Protein AF-A0AAN5YFD7-F1 (afdb_monomer_lite)

InterPro domains:
  IPR013216 Methyltransferase type 11 [PF08241] (571-618)
  IPR029063 S-adenosyl-L-methionine-dependent methyltransferase superfamily [G3DSA:3.40.50.150] (280-474)
  IPR029063 S-adenosyl-L-methionine-dependent methyltransferase superfamily [G3DSA:3.40.50.150] (544-722)
  IPR029063 S-adenosyl-L-methionine-dependent methyltransferase superfamily [SSF53335] (281-498)
  IPR029063 S-adenosyl-L-methionine-dependent methyltransferase superfamily [SSF53335] (533-618)
  IPR041698 Methyltransferase domain 25 [PF13649] (323-412)

Sequence (750 aa):
MDPFRKLPTEIILQILKSCCDFTSLDGLLQMSPVVNDVFTYFYAEITEAVLVSCPMTGNGIEKDFKLLVAIYSTTTFTPSTILDFLQRTPGDPFPPALQAFQSFRPLDSDAALRRVVSTAANIHRLACACLDTFIHRIKTTTPSRATVSDGQLYSWLWNKEPDPPAEPFQLKGTHHPRWVEQYRVHRVLWAVQIYSELCAAAEKRWSWSQDDIDRLFDKDVTTANSVLREDEVPAITECLNDLSPTPLSPVHIKFPALTHLPSPENLARSNYQPRNINPAMEVDAATLFNELGERYEDAYAESPGLLQVTEYVVSKLPRSSHVLDVGCGTGKPVAAALASAGHTVYGIDVAENMVRIAASQVRGTFSTADMRTYTPPVKMDAVFAIYSLFQIHPSDTHKVVYRFAEWLKEDGILVLGVTPSWALVGGKGVHDPVWDCMRSKVTWMERPVSELYLSQTAWLNLLREAGFAIEVEKMFNYIPKDSKHTRNETHYLIVGRKLEPRPLLGPYPLPEGLPGKSMRNEAAWRRLQGHLVLRDDERMRLSSMLESHQRILDIGGGLQDFLGTASTGDKSMETLATPFDNLPYADAQFDAVIATMSLDYVDDLRGFLLEVVRVVNKSSSNARVILIQAAPYNEVQKLVNTVCTPLSGTNPGPAHQGLLLQSAKKVLAEIGFGRTSLHPLSTSYSFGGNSPSDRSNELAELLHNVWFHGEEKHEQMKQQLIPPIQNLLHDHPGFLQNELVILEAVLDDH

Structure (mmCIF, N/CA/C/O backbone):
data_AF-A0AAN5YFD7-F1
#
_entry.id   AF-A0AAN5YFD7-F1
#
loop_
_atom_site.group_PDB
_atom_site.id
_atom_site.type_symbol
_atom_site.label_atom_id
_atom_site.label_alt_id
_atom_site.label_comp_id
_atom_site.label_asym_id
_atom_site.label_entity_id
_atom_site.label_seq_id
_atom_site.pdbx_PDB_ins_code
_atom_site.Cartn_x
_atom_site.Cartn_y
_atom_site.Cartn_z
_atom_site.occupancy
_atom_site.B_iso_or_equiv
_atom_site.auth_seq_id
_atom_site.auth_comp_id
_atom_site.auth_asym_id
_atom_site.auth_atom_id
_atom_site.pdbx_PDB_model_num
ATOM 1 N N . MET A 1 1 ? 35.076 2.883 -15.441 1.00 66.44 1 MET A N 1
ATOM 2 C CA . MET A 1 1 ? 35.543 2.229 -16.686 1.00 66.44 1 MET A CA 1
ATOM 3 C C . MET A 1 1 ? 34.527 2.611 -17.752 1.00 66.44 1 MET A C 1
ATOM 5 O O . MET A 1 1 ? 33.354 2.434 -17.464 1.00 66.44 1 MET A O 1
ATOM 9 N N . ASP A 1 2 ? 34.929 3.211 -18.878 1.00 82.38 2 ASP A N 1
ATOM 10 C CA . ASP A 1 2 ? 33.978 3.660 -19.915 1.00 82.38 2 ASP A CA 1
ATOM 11 C C . ASP A 1 2 ? 33.235 2.445 -20.518 1.00 82.38 2 ASP A C 1
ATOM 13 O O . ASP A 1 2 ? 33.893 1.600 -21.140 1.00 82.38 2 ASP A O 1
ATOM 17 N N . PRO A 1 3 ? 31.907 2.312 -20.313 1.00 82.25 3 PRO A N 1
ATOM 18 C CA . PRO A 1 3 ? 31.150 1.141 -20.751 1.00 82.25 3 PRO A CA 1
ATOM 19 C C . PRO A 1 3 ? 30.993 1.073 -22.277 1.00 82.25 3 PRO A C 1
ATOM 21 O O . PRO A 1 3 ? 30.809 -0.017 -22.817 1.00 82.25 3 PRO A O 1
ATOM 24 N N . PHE A 1 4 ? 31.138 2.197 -22.985 1.00 89.69 4 PHE A N 1
ATOM 25 C CA . PHE A 1 4 ? 30.986 2.270 -24.439 1.00 89.69 4 PHE A CA 1
ATOM 26 C C . PHE A 1 4 ? 32.261 1.883 -25.186 1.00 89.69 4 PHE A C 1
ATOM 28 O O . PHE A 1 4 ? 32.211 1.566 -26.368 1.00 89.69 4 PHE A O 1
ATOM 35 N N . ARG A 1 5 ? 33.404 1.805 -24.493 1.00 89.94 5 ARG A N 1
ATOM 36 C CA . ARG A 1 5 ? 34.710 1.498 -25.102 1.00 89.94 5 ARG A CA 1
ATOM 37 C C . ARG A 1 5 ? 34.773 0.145 -25.822 1.00 89.94 5 ARG A C 1
ATOM 39 O O . ARG A 1 5 ? 35.641 -0.053 -26.664 1.00 89.94 5 ARG A O 1
ATOM 46 N N . LYS A 1 6 ? 33.904 -0.802 -25.461 1.00 88.88 6 LYS A N 1
ATOM 47 C CA . LYS A 1 6 ? 33.837 -2.140 -26.076 1.00 88.88 6 LYS A CA 1
ATOM 48 C C . LYS A 1 6 ? 32.777 -2.250 -27.177 1.00 88.88 6 LYS A C 1
ATOM 50 O O . LYS A 1 6 ? 32.676 -3.310 -27.789 1.00 88.88 6 LYS A O 1
ATOM 55 N N . LEU A 1 7 ? 31.973 -1.209 -27.392 1.00 92.38 7 LEU A N 1
ATOM 56 C CA . LEU A 1 7 ? 30.891 -1.224 -28.369 1.00 92.38 7 LEU A CA 1
ATOM 57 C C . LEU A 1 7 ? 31.383 -0.712 -29.732 1.00 92.38 7 LEU A C 1
ATOM 59 O O . LEU A 1 7 ? 32.153 0.248 -29.773 1.00 92.38 7 LEU A O 1
ATOM 63 N N . PRO A 1 8 ? 30.935 -1.318 -30.846 1.00 95.00 8 PRO A N 1
ATOM 64 C CA . PRO A 1 8 ? 31.163 -0.770 -32.180 1.00 95.00 8 PRO A CA 1
ATOM 65 C C . PRO A 1 8 ? 30.519 0.613 -32.350 1.00 95.00 8 PRO A C 1
ATOM 67 O O . PRO A 1 8 ? 29.465 0.890 -31.768 1.00 95.00 8 PRO A O 1
ATOM 70 N N . THR A 1 9 ? 31.117 1.461 -33.191 1.00 95.38 9 THR A N 1
ATOM 71 C CA . THR A 1 9 ? 30.625 2.817 -33.496 1.00 95.38 9 THR A CA 1
ATOM 72 C C . THR A 1 9 ? 29.172 2.816 -33.971 1.00 95.38 9 THR A C 1
ATOM 74 O O . THR A 1 9 ? 28.403 3.689 -33.581 1.00 95.38 9 THR A 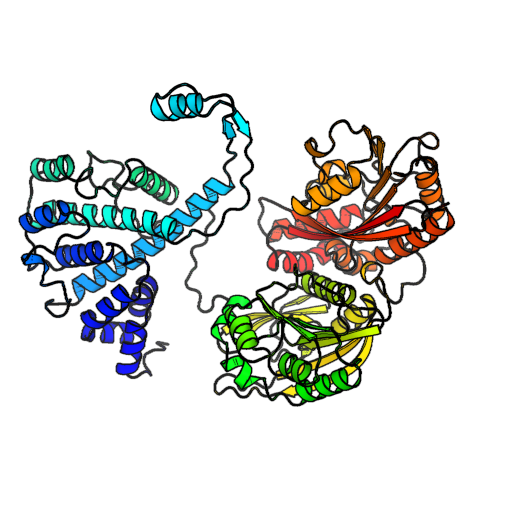O 1
ATOM 77 N N . GLU A 1 10 ? 28.765 1.818 -34.751 1.00 95.06 10 GLU A N 1
ATOM 78 C CA . GLU A 1 10 ? 27.410 1.672 -35.286 1.00 95.06 10 GLU A CA 1
ATOM 79 C C . GLU A 1 10 ? 26.374 1.480 -34.173 1.00 95.06 10 GLU A C 1
ATOM 81 O O . GLU A 1 10 ? 25.274 2.027 -34.245 1.00 95.06 10 GLU A O 1
ATOM 86 N N . ILE A 1 11 ? 26.737 0.747 -33.117 1.00 95.31 11 ILE A N 1
ATOM 87 C CA . ILE A 1 11 ? 25.871 0.521 -31.955 1.00 95.31 11 ILE A CA 1
ATOM 88 C C . ILE A 1 11 ? 25.772 1.794 -31.117 1.00 95.31 11 ILE A C 1
ATOM 90 O O . ILE A 1 11 ? 24.680 2.177 -30.705 1.00 95.31 11 ILE A O 1
ATOM 94 N N . ILE A 1 12 ? 26.890 2.492 -30.909 1.00 95.75 12 ILE A N 1
ATOM 95 C CA . ILE A 1 12 ? 26.901 3.777 -30.197 1.00 95.75 12 ILE A CA 1
ATOM 96 C C . ILE A 1 12 ? 26.046 4.808 -30.943 1.00 95.75 12 ILE A C 1
ATOM 98 O O . ILE A 1 12 ? 25.242 5.502 -30.326 1.00 95.75 12 ILE A O 1
ATOM 102 N N . LEU A 1 13 ? 26.152 4.863 -32.272 1.00 96.81 13 LEU A N 1
ATOM 103 C CA . LEU A 1 13 ? 25.329 5.725 -33.115 1.00 96.81 13 LEU A CA 1
ATOM 104 C C . LEU A 1 13 ? 23.834 5.402 -32.976 1.00 96.81 13 LEU A C 1
ATOM 106 O O . LEU A 1 13 ? 23.024 6.319 -32.851 1.00 96.81 13 LEU A O 1
ATOM 110 N N . GLN A 1 14 ? 23.455 4.120 -32.958 1.00 94.06 14 GLN A N 1
ATOM 111 C CA . GLN A 1 14 ? 22.065 3.713 -32.727 1.00 94.06 14 GLN A CA 1
ATOM 112 C C . GLN A 1 14 ? 21.562 4.123 -31.341 1.00 94.06 14 GLN A C 1
ATOM 114 O O . GLN A 1 14 ? 20.447 4.632 -31.240 1.00 94.06 14 GLN A O 1
ATOM 119 N N . ILE A 1 15 ? 22.378 3.960 -30.294 1.00 94.38 15 ILE A N 1
ATOM 120 C CA . ILE A 1 15 ? 22.041 4.394 -28.929 1.00 94.38 15 ILE A CA 1
ATOM 121 C C . ILE A 1 15 ? 21.782 5.903 -28.911 1.00 94.38 15 ILE A C 1
ATOM 123 O O . ILE A 1 15 ? 20.730 6.336 -28.451 1.00 94.38 15 ILE A O 1
ATOM 127 N N . LEU A 1 16 ? 22.697 6.694 -29.477 1.00 95.69 16 LEU A N 1
ATOM 128 C CA . LEU A 1 16 ? 22.583 8.152 -29.519 1.00 95.69 16 LEU A CA 1
ATOM 129 C C . LEU A 1 16 ? 21.347 8.626 -30.302 1.00 95.69 16 LEU A C 1
ATOM 131 O O . LEU A 1 16 ? 20.664 9.546 -29.861 1.00 95.69 16 LEU A O 1
ATOM 135 N N . LYS A 1 17 ? 21.022 7.982 -31.432 1.00 95.50 17 LYS A N 1
ATOM 136 C CA . LYS A 1 17 ? 19.812 8.280 -32.227 1.00 95.50 17 LYS A CA 1
ATOM 137 C C . LYS A 1 17 ? 18.512 7.843 -31.546 1.00 95.50 17 LYS A C 1
ATOM 139 O O . LYS A 1 17 ? 17.451 8.319 -31.934 1.00 95.50 17 LYS A O 1
ATOM 144 N N . SER A 1 18 ? 18.590 6.941 -30.569 1.00 93.69 18 SER A N 1
ATOM 145 C CA . SER A 1 18 ? 17.431 6.411 -29.839 1.00 93.69 18 SER A CA 1
ATOM 146 C C . SER A 1 18 ? 17.124 7.179 -28.551 1.00 93.69 18 SER A C 1
ATOM 148 O O . SER A 1 18 ? 16.153 6.849 -27.873 1.00 93.69 18 SER A O 1
ATOM 150 N N . CYS A 1 19 ? 17.920 8.195 -28.197 1.00 92.88 19 CYS A N 1
ATOM 151 C CA . CYS A 1 19 ? 17.601 9.077 -27.078 1.00 92.88 19 CYS A CA 1
ATOM 152 C C . CYS A 1 19 ? 16.226 9.727 -27.295 1.00 92.88 19 CYS A C 1
ATOM 154 O O . CYS A 1 19 ? 15.939 10.254 -28.370 1.00 92.88 19 CYS A O 1
ATOM 156 N N . CYS A 1 20 ? 15.383 9.700 -26.264 1.00 88.88 20 CYS A N 1
ATOM 157 C CA . CYS A 1 20 ? 14.047 10.300 -26.279 1.00 88.88 20 CYS A CA 1
ATOM 158 C C . CYS A 1 20 ? 14.033 11.766 -25.812 1.00 88.88 20 CYS A C 1
ATOM 160 O O . CYS A 1 20 ? 12.990 12.413 -25.859 1.00 88.88 20 CYS A O 1
ATOM 162 N N . ASP A 1 21 ? 15.171 12.302 -25.366 1.00 92.44 21 ASP A N 1
ATOM 163 C CA . ASP A 1 21 ? 15.307 13.679 -24.901 1.00 92.44 21 ASP A CA 1
ATOM 164 C C . ASP A 1 21 ? 16.773 14.164 -24.933 1.00 92.44 21 ASP A C 1
ATOM 166 O O . ASP A 1 21 ? 17.725 13.384 -25.074 1.00 92.44 21 ASP A O 1
ATOM 170 N N . PHE A 1 22 ? 16.953 15.480 -24.793 1.00 93.94 22 PHE A N 1
ATOM 171 C CA . PHE A 1 22 ? 18.266 16.127 -24.828 1.00 93.94 22 PHE A CA 1
ATOM 172 C C . PHE A 1 22 ? 19.070 15.985 -23.534 1.00 93.94 22 PHE A C 1
ATOM 174 O O . PHE A 1 22 ? 20.291 16.099 -23.584 1.00 93.94 22 PHE A O 1
ATOM 181 N N . THR A 1 23 ? 18.439 15.703 -22.394 1.00 93.06 23 THR A N 1
ATOM 182 C CA . THR A 1 23 ? 19.131 15.439 -21.124 1.00 93.06 23 THR A CA 1
ATOM 183 C C . THR A 1 23 ? 19.860 14.098 -21.164 1.00 93.06 23 THR A C 1
ATOM 185 O O . THR A 1 23 ? 21.009 14.016 -20.729 1.00 93.06 23 THR A O 1
ATOM 188 N N . SER A 1 24 ? 19.229 13.076 -21.741 1.00 91.94 24 SER A N 1
ATOM 189 C CA . SER A 1 24 ? 19.800 11.760 -22.012 1.00 91.94 24 SER A CA 1
ATOM 190 C C . SER A 1 24 ? 20.975 11.864 -22.986 1.00 91.94 24 SER A C 1
ATOM 192 O O . SER A 1 24 ? 22.053 11.337 -22.712 1.00 91.94 24 SER A O 1
ATOM 194 N N . LEU A 1 25 ? 20.808 12.609 -24.087 1.00 95.25 25 LEU A N 1
ATOM 195 C CA . LEU A 1 25 ? 21.884 12.853 -25.050 1.00 95.25 25 LEU A CA 1
ATOM 196 C C . LEU A 1 25 ? 23.066 13.608 -24.413 1.00 95.25 25 LEU A C 1
ATOM 198 O O . LEU A 1 25 ? 24.191 13.120 -24.466 1.00 95.25 25 LEU A O 1
ATOM 202 N N . ASP A 1 26 ? 22.822 14.752 -23.769 1.00 94.94 26 ASP A N 1
ATOM 203 C CA . ASP A 1 26 ? 23.843 15.562 -23.082 1.00 94.94 26 ASP A CA 1
ATOM 204 C C . ASP A 1 26 ? 24.598 14.746 -22.019 1.00 94.94 26 ASP A C 1
ATOM 206 O O . ASP A 1 26 ? 25.829 14.752 -21.986 1.00 94.94 26 ASP A O 1
ATOM 210 N N . GLY A 1 27 ? 23.882 13.959 -21.209 1.00 91.56 27 GLY A N 1
ATOM 211 C CA . GLY A 1 27 ? 24.485 13.086 -20.202 1.00 91.56 27 GLY A CA 1
ATOM 212 C C . GLY A 1 27 ? 25.402 12.018 -20.804 1.00 91.56 27 GLY A C 1
ATOM 213 O O . GLY A 1 27 ? 26.519 11.820 -20.324 1.00 91.56 27 GLY A O 1
ATOM 214 N N . LEU A 1 28 ? 24.984 11.360 -21.888 1.00 92.81 28 LEU A N 1
ATOM 215 C CA . LEU A 1 28 ? 25.811 10.368 -22.582 1.00 92.81 28 LEU A CA 1
ATOM 216 C C . LEU A 1 28 ? 27.091 10.983 -23.170 1.00 92.81 28 LEU A C 1
ATOM 218 O O . LEU A 1 28 ? 28.163 10.383 -23.056 1.00 92.81 28 LEU A O 1
ATOM 222 N N . LEU A 1 29 ? 27.003 12.192 -23.735 1.00 93.81 29 LEU A N 1
ATOM 223 C CA . LEU A 1 29 ? 28.157 12.924 -24.275 1.00 93.81 29 LEU A CA 1
ATOM 224 C C . LEU A 1 29 ? 29.166 13.334 -23.195 1.00 93.81 29 LEU A C 1
ATOM 226 O O . LEU A 1 29 ? 30.365 13.408 -23.475 1.00 93.81 29 LEU A O 1
ATOM 230 N N . GLN A 1 30 ? 28.699 13.601 -21.975 1.00 89.38 30 GLN A N 1
ATOM 231 C CA . GLN A 1 30 ? 29.553 13.952 -20.838 1.00 89.38 30 GLN A CA 1
ATOM 232 C C . GLN A 1 30 ? 30.189 12.722 -20.173 1.00 89.38 30 GLN A C 1
ATOM 234 O O . GLN A 1 30 ? 31.310 12.801 -19.674 1.00 89.38 30 GLN A O 1
ATOM 239 N N . MET A 1 31 ? 29.497 11.579 -20.166 1.00 88.88 31 MET A N 1
ATOM 240 C CA . MET A 1 31 ? 29.943 10.383 -19.441 1.00 88.88 31 MET A CA 1
ATOM 241 C C . MET A 1 31 ? 30.981 9.529 -20.179 1.00 88.88 31 MET A C 1
ATOM 243 O O . MET A 1 31 ? 31.703 8.768 -19.530 1.00 88.88 31 MET A O 1
ATOM 247 N N . SER A 1 32 ? 31.064 9.609 -21.510 1.00 92.69 32 SER A N 1
ATOM 248 C CA . SER A 1 32 ? 31.970 8.771 -22.303 1.00 92.69 32 SER A CA 1
ATOM 249 C C . SER A 1 32 ? 32.670 9.564 -23.410 1.00 92.69 32 SER A C 1
ATOM 251 O O . SER A 1 32 ? 32.004 10.052 -24.325 1.00 92.69 32 SER A O 1
ATOM 253 N N . PRO A 1 33 ? 34.016 9.629 -23.398 1.00 91.38 33 PRO A N 1
ATOM 254 C CA . PRO A 1 33 ? 34.788 10.185 -24.506 1.00 91.38 33 PRO A CA 1
ATOM 255 C C . PRO A 1 33 ? 34.522 9.465 -25.832 1.00 91.38 33 PRO A C 1
ATOM 257 O O . PRO A 1 33 ? 34.453 10.112 -26.867 1.00 91.38 33 PRO A O 1
ATOM 260 N N . VAL A 1 34 ? 34.298 8.146 -25.808 1.00 92.44 34 VAL A N 1
ATOM 261 C CA . VAL A 1 34 ? 34.025 7.360 -27.024 1.00 92.44 34 VAL A CA 1
ATOM 262 C C . VAL A 1 34 ? 32.675 7.743 -27.632 1.00 92.44 34 VAL A C 1
ATOM 264 O O . VAL A 1 34 ? 32.565 7.927 -28.840 1.00 92.44 34 VAL A O 1
ATOM 267 N N . VAL A 1 35 ? 31.643 7.908 -26.804 1.00 94.81 35 VAL A N 1
ATOM 268 C CA . VAL A 1 35 ? 30.331 8.406 -27.247 1.00 94.81 35 VAL A CA 1
ATOM 269 C C . VAL A 1 35 ? 30.443 9.829 -27.788 1.00 94.81 35 VAL A C 1
ATOM 271 O O . VAL A 1 35 ? 29.851 10.157 -28.816 1.00 94.81 35 VAL A O 1
ATOM 274 N N . ASN A 1 36 ? 31.231 10.661 -27.110 1.00 93.69 36 ASN A N 1
ATOM 275 C CA . ASN A 1 36 ? 31.495 12.032 -27.513 1.00 93.69 36 ASN A CA 1
ATOM 276 C C . ASN A 1 36 ? 32.181 12.102 -28.890 1.00 93.69 36 ASN A C 1
ATOM 278 O O . ASN A 1 36 ? 31.752 12.892 -29.732 1.00 93.69 36 ASN A O 1
ATOM 282 N N . ASP A 1 37 ? 33.159 11.229 -29.143 1.00 94.31 37 ASP A N 1
ATOM 283 C CA . ASP A 1 37 ? 33.830 11.094 -30.438 1.00 94.31 37 ASP A CA 1
ATOM 284 C C . ASP A 1 37 ? 32.839 10.686 -31.531 1.00 94.31 37 ASP A C 1
ATOM 286 O O . ASP A 1 37 ? 32.801 11.316 -32.585 1.00 94.31 37 ASP A O 1
ATOM 290 N N . VAL A 1 38 ? 31.982 9.685 -31.284 1.00 95.50 38 VAL A N 1
ATOM 291 C CA . VAL A 1 38 ? 30.944 9.270 -32.248 1.00 95.50 38 VAL A CA 1
ATOM 292 C C . VAL A 1 38 ? 30.002 10.430 -32.573 1.00 95.50 38 VAL A C 1
ATOM 294 O O . VAL A 1 38 ? 29.677 10.645 -33.741 1.00 95.50 38 VAL A O 1
ATOM 297 N N . PHE A 1 39 ? 29.610 11.228 -31.581 1.00 95.31 39 PHE A N 1
ATOM 298 C CA . PHE A 1 39 ? 28.812 12.423 -31.835 1.00 95.31 39 PHE A CA 1
ATOM 299 C C . PHE A 1 39 ? 29.537 13.431 -32.728 1.00 95.31 39 PHE A C 1
ATOM 301 O O . PHE A 1 39 ? 28.911 13.954 -33.639 1.00 95.31 39 PHE A O 1
ATOM 308 N N . THR A 1 40 ? 30.845 13.650 -32.562 1.00 93.19 40 THR A N 1
ATOM 309 C CA . THR A 1 40 ? 31.626 14.552 -33.435 1.00 93.19 40 THR A CA 1
ATOM 310 C C . THR A 1 40 ? 31.514 14.178 -34.915 1.00 93.19 40 THR A C 1
ATOM 312 O O . THR A 1 40 ? 31.504 15.056 -35.771 1.00 93.19 40 THR A O 1
ATOM 315 N N . TYR A 1 41 ? 31.401 12.886 -35.239 1.00 92.44 41 TYR A N 1
ATOM 316 C CA . TYR A 1 41 ? 31.284 12.424 -36.627 1.00 92.44 41 TYR A CA 1
ATOM 317 C C . TYR A 1 41 ? 29.842 12.408 -37.154 1.00 92.44 41 TYR A C 1
ATOM 319 O O . TYR A 1 41 ? 29.634 12.582 -38.353 1.00 92.44 41 TYR A O 1
ATOM 327 N N . PHE A 1 42 ? 28.846 12.211 -36.284 1.00 93.94 42 PHE A N 1
ATOM 328 C CA . PHE A 1 42 ? 27.441 12.010 -36.674 1.00 93.94 42 PHE A CA 1
ATOM 329 C C . PHE A 1 42 ? 26.470 13.033 -36.057 1.00 93.94 42 PHE A C 1
ATOM 331 O O . PHE A 1 42 ? 25.265 12.782 -35.982 1.00 93.94 42 PHE A O 1
ATOM 338 N N . TYR A 1 43 ? 26.975 14.190 -35.621 1.00 92.50 43 TYR A N 1
ATOM 339 C CA . TYR A 1 43 ? 26.241 15.191 -34.838 1.00 92.50 43 TYR A CA 1
ATOM 340 C C . TYR A 1 43 ? 24.901 15.588 -35.467 1.00 92.50 43 TYR A C 1
ATOM 342 O O . TYR A 1 43 ? 23.906 15.729 -34.754 1.00 92.50 43 TYR A O 1
ATOM 350 N N . ALA A 1 44 ? 24.856 15.742 -36.794 1.00 91.06 44 ALA A N 1
ATOM 351 C CA . ALA A 1 44 ? 23.666 16.185 -37.510 1.00 91.06 44 ALA A CA 1
ATOM 352 C C . ALA A 1 44 ? 22.562 15.125 -37.440 1.00 91.06 44 ALA A C 1
ATOM 354 O O . ALA A 1 44 ? 21.456 15.414 -36.996 1.00 91.06 44 ALA A O 1
ATOM 355 N N . GLU A 1 45 ? 22.890 13.881 -37.794 1.00 93.50 45 GLU A N 1
ATOM 356 C CA . GLU A 1 45 ? 21.926 12.777 -37.825 1.00 93.50 45 GLU A CA 1
ATOM 357 C C . GLU A 1 45 ? 21.444 12.375 -36.432 1.00 93.50 45 GLU A C 1
ATOM 359 O O . GLU A 1 45 ? 20.287 11.994 -36.266 1.00 93.50 45 GLU A O 1
ATOM 364 N N . ILE A 1 46 ? 22.330 12.444 -35.435 1.00 95.56 46 ILE A N 1
ATOM 365 C CA . ILE A 1 46 ? 21.978 12.187 -34.038 1.00 95.56 46 ILE A CA 1
ATOM 366 C C . ILE A 1 46 ? 21.020 13.266 -33.548 1.00 95.56 46 ILE A C 1
ATOM 368 O O . ILE A 1 46 ? 19.950 12.950 -33.038 1.00 95.56 46 ILE A O 1
ATOM 372 N N . THR A 1 47 ? 21.376 14.538 -33.730 1.00 93.88 47 THR A N 1
ATOM 373 C CA . THR A 1 47 ? 20.567 15.643 -33.205 1.00 93.88 47 THR A CA 1
ATOM 374 C C . THR A 1 47 ? 19.211 15.732 -33.903 1.00 93.88 47 THR A C 1
ATOM 376 O O . THR A 1 47 ? 18.207 15.969 -33.241 1.00 93.88 47 THR A O 1
ATOM 379 N N . GLU A 1 48 ? 19.147 15.484 -35.214 1.00 92.44 48 GLU A N 1
ATOM 380 C CA . GLU A 1 48 ? 17.884 15.397 -35.958 1.00 92.44 48 GLU A CA 1
ATOM 381 C C . GLU A 1 48 ? 17.001 14.248 -35.452 1.00 92.44 48 GLU A C 1
ATOM 383 O O . GLU A 1 48 ? 15.804 14.447 -35.254 1.00 92.44 48 GLU A O 1
ATOM 388 N N . ALA A 1 49 ? 17.579 13.070 -35.187 1.00 93.12 49 ALA A N 1
ATOM 389 C CA . ALA A 1 49 ? 16.829 11.940 -34.643 1.00 93.12 49 ALA A CA 1
ATOM 390 C C . ALA A 1 49 ? 16.236 12.263 -33.262 1.00 93.12 49 ALA A C 1
ATOM 392 O O . ALA A 1 49 ? 15.053 12.010 -33.036 1.00 93.12 49 ALA A O 1
ATOM 393 N N . VAL A 1 50 ? 17.022 12.888 -32.379 1.00 94.38 50 VAL A N 1
ATOM 394 C CA . VAL A 1 50 ? 16.565 13.274 -31.034 1.00 94.38 50 VAL A CA 1
ATOM 395 C C . VAL A 1 50 ? 15.549 14.419 -31.075 1.00 94.38 50 VAL A C 1
ATOM 397 O O . VAL A 1 50 ? 14.590 14.415 -30.310 1.00 94.38 50 VAL A O 1
ATOM 400 N N . LEU A 1 51 ? 15.689 15.380 -31.996 1.00 90.75 51 LEU A N 1
ATOM 401 C CA . LEU A 1 51 ? 14.682 16.431 -32.201 1.00 90.75 51 LEU A CA 1
ATOM 402 C C . LEU A 1 51 ? 13.313 15.866 -32.590 1.00 90.75 51 LEU A C 1
ATOM 404 O O . LEU A 1 51 ? 12.294 16.420 -32.181 1.00 90.75 51 LEU A O 1
ATOM 408 N N . VAL A 1 52 ? 13.292 14.799 -33.393 1.00 88.12 52 VAL A N 1
ATOM 409 C CA . VAL A 1 52 ? 12.056 14.140 -33.838 1.00 88.12 52 VAL A CA 1
ATOM 410 C C . VAL A 1 52 ? 11.468 13.260 -32.736 1.00 88.12 52 VAL A C 1
ATOM 412 O O . VAL A 1 52 ? 10.249 13.217 -32.581 1.00 88.12 52 VAL A O 1
ATOM 415 N N . SER A 1 53 ? 12.308 12.554 -31.978 1.00 86.75 53 SER A N 1
ATOM 416 C CA . SER A 1 53 ? 11.854 11.657 -30.912 1.00 86.75 53 SER A CA 1
ATOM 417 C C . SER A 1 53 ? 11.430 12.397 -29.643 1.00 86.75 53 SER A C 1
ATOM 419 O O . SER A 1 53 ? 10.616 11.863 -28.890 1.00 86.75 53 SER A O 1
ATOM 421 N N . CYS A 1 54 ? 11.951 13.605 -29.397 1.00 90.12 54 CYS A N 1
ATOM 422 C CA . CYS A 1 54 ? 11.694 14.348 -28.171 1.00 90.12 54 CYS A CA 1
ATOM 423 C C . CYS A 1 54 ? 10.286 14.974 -28.162 1.00 90.12 54 CYS A C 1
ATOM 425 O O . CYS A 1 54 ? 10.014 15.927 -28.899 1.00 90.12 54 CYS A O 1
ATOM 427 N N . PRO A 1 55 ? 9.375 14.528 -27.269 1.00 84.69 55 PRO A N 1
ATOM 428 C CA . PRO A 1 55 ? 8.002 15.044 -27.230 1.00 84.69 55 PRO A CA 1
ATOM 429 C C . PRO A 1 55 ? 7.918 16.536 -26.879 1.00 84.69 55 PRO A C 1
ATOM 431 O O . PRO A 1 55 ? 6.913 17.191 -27.169 1.00 84.69 55 PRO A O 1
ATOM 434 N N . MET A 1 56 ? 8.966 17.071 -26.241 1.00 86.00 56 MET A N 1
ATOM 435 C CA . MET A 1 56 ? 9.044 18.462 -25.791 1.00 86.00 56 MET A CA 1
ATOM 436 C C . MET A 1 56 ? 9.571 19.425 -26.854 1.00 86.00 56 MET A C 1
ATOM 438 O O . MET A 1 56 ? 9.405 20.629 -26.692 1.00 86.00 56 MET A O 1
ATOM 442 N N . THR A 1 57 ? 10.165 18.935 -27.944 1.00 81.56 57 THR A N 1
ATOM 443 C CA . THR A 1 57 ? 10.563 19.776 -29.086 1.00 81.56 57 THR A CA 1
ATOM 444 C C . THR A 1 57 ? 9.484 19.870 -30.164 1.00 81.56 57 THR A C 1
ATOM 446 O O . THR A 1 57 ? 9.607 20.664 -31.096 1.00 81.56 57 THR A O 1
ATOM 449 N N . GLY A 1 58 ? 8.379 19.136 -30.015 1.00 73.62 58 GLY A N 1
ATOM 450 C CA . GLY A 1 58 ? 7.189 19.293 -30.849 1.00 73.62 58 GLY A CA 1
ATOM 451 C C . GLY A 1 58 ? 6.496 20.654 -30.682 1.00 73.62 58 GLY A C 1
ATOM 452 O O . GLY A 1 58 ? 6.829 21.461 -29.814 1.00 73.62 58 GLY A O 1
ATOM 453 N N . ASN A 1 59 ? 5.487 20.915 -31.521 1.00 72.00 59 ASN A N 1
ATOM 454 C CA . ASN A 1 59 ? 4.632 22.111 -31.441 1.00 72.00 59 ASN A CA 1
ATOM 455 C C . ASN A 1 59 ? 5.396 23.453 -31.458 1.00 72.00 59 ASN A C 1
ATOM 457 O O . ASN A 1 59 ? 4.986 24.414 -30.818 1.00 72.00 59 ASN A O 1
ATOM 461 N N . GLY A 1 60 ? 6.501 23.543 -32.203 1.00 72.12 60 GLY A N 1
ATOM 462 C CA . GLY A 1 60 ? 7.201 24.806 -32.472 1.00 72.12 60 GLY A CA 1
ATOM 463 C C . GLY A 1 60 ? 8.545 24.983 -31.765 1.00 72.12 60 GLY A C 1
ATOM 464 O O . GLY A 1 60 ? 9.378 25.699 -32.311 1.00 72.12 60 GLY A O 1
ATOM 465 N N . ILE A 1 61 ? 8.816 24.272 -30.663 1.00 83.19 61 ILE A N 1
ATOM 466 C CA . ILE A 1 61 ? 10.100 24.376 -29.938 1.00 83.19 61 ILE A CA 1
ATOM 467 C C . ILE A 1 61 ? 11.283 23.882 -30.793 1.00 83.19 61 ILE A C 1
ATOM 469 O O . ILE A 1 61 ? 12.396 24.386 -30.666 1.00 83.19 61 ILE A O 1
ATOM 473 N N . GLU A 1 62 ? 11.074 22.972 -31.751 1.00 83.44 62 GLU A N 1
ATOM 474 C CA . GLU A 1 62 ? 12.122 22.614 -32.721 1.00 83.44 62 GLU A CA 1
ATOM 475 C C . GLU A 1 62 ? 12.640 23.826 -33.514 1.00 83.44 62 GLU A C 1
ATOM 477 O O . GLU A 1 62 ? 13.791 23.840 -33.952 1.00 83.44 62 GLU A O 1
ATOM 482 N N . LYS A 1 63 ? 11.798 24.850 -33.716 1.00 78.06 63 LYS A N 1
ATOM 483 C CA . LYS A 1 63 ? 12.159 26.064 -34.451 1.00 78.06 63 LYS A CA 1
ATOM 484 C C . LYS A 1 63 ? 13.034 26.951 -33.579 1.00 78.06 63 LYS A C 1
ATOM 486 O O . LYS A 1 63 ? 14.014 27.488 -34.083 1.00 78.06 63 LYS A O 1
ATOM 491 N N . ASP A 1 64 ? 12.714 27.029 -32.292 1.00 81.44 64 ASP A N 1
ATOM 492 C CA . ASP A 1 64 ? 13.502 27.715 -31.268 1.00 81.44 64 ASP A CA 1
ATOM 493 C C . ASP A 1 64 ? 14.888 27.070 -31.125 1.00 81.44 64 ASP A C 1
ATOM 495 O O . ASP A 1 64 ? 15.910 27.759 -31.136 1.00 81.44 64 ASP A O 1
ATOM 499 N N . PHE A 1 65 ? 14.943 25.735 -31.123 1.00 88.69 65 PHE A N 1
ATOM 500 C CA . PHE A 1 65 ? 16.195 24.980 -31.151 1.00 88.69 65 PHE A CA 1
ATOM 501 C C . PHE A 1 65 ? 17.033 25.338 -32.386 1.00 88.69 65 PHE A C 1
ATOM 503 O O . PHE A 1 65 ? 18.201 25.705 -32.263 1.00 88.69 65 PHE A O 1
ATOM 510 N N . LYS A 1 66 ? 16.442 25.273 -33.587 1.00 83.38 66 LYS A N 1
ATOM 511 C CA . LYS A 1 66 ? 17.125 25.600 -34.853 1.00 83.38 66 LYS A CA 1
ATOM 512 C C . LYS A 1 66 ? 17.586 27.060 -34.907 1.00 83.38 66 LYS A C 1
ATOM 514 O O . LYS A 1 66 ? 18.688 27.323 -35.386 1.00 83.38 66 LYS A O 1
ATOM 519 N N . LEU A 1 67 ? 16.787 27.996 -34.391 1.00 80.12 67 LEU A N 1
ATOM 520 C CA . LEU A 1 67 ? 17.177 29.400 -34.273 1.00 80.12 67 LEU A CA 1
ATOM 521 C C . LEU A 1 67 ? 18.416 29.541 -33.386 1.00 80.12 67 LEU A C 1
ATOM 523 O O . LEU A 1 67 ? 19.362 30.231 -33.760 1.00 80.12 67 LEU A O 1
ATOM 527 N N . LEU A 1 68 ? 18.439 28.867 -32.237 1.00 85.19 68 LEU A N 1
ATOM 528 C CA . LEU A 1 68 ? 19.571 28.940 -31.323 1.00 85.19 68 LEU A CA 1
ATOM 529 C C . LEU A 1 68 ? 20.849 28.354 -31.944 1.00 85.19 68 LEU A C 1
ATOM 531 O O . LEU A 1 68 ? 21.931 28.921 -31.777 1.00 85.19 68 LEU A O 1
ATOM 535 N N . VAL A 1 69 ? 20.724 27.286 -32.741 1.00 86.94 69 VAL A N 1
ATOM 536 C CA . VAL A 1 69 ? 21.842 26.742 -33.533 1.00 86.94 69 VAL A CA 1
ATOM 537 C C . VAL A 1 69 ? 22.372 27.801 -34.503 1.00 86.94 69 VAL A C 1
ATOM 539 O O . VAL A 1 69 ? 23.582 28.009 -34.559 1.00 86.94 69 VAL A O 1
ATOM 542 N N . ALA A 1 70 ? 21.490 28.511 -35.213 1.00 80.25 70 ALA A N 1
ATOM 543 C CA . ALA A 1 70 ? 21.877 29.577 -36.139 1.00 80.25 70 ALA A CA 1
ATOM 544 C C . ALA A 1 70 ? 22.544 30.773 -35.429 1.00 80.25 70 ALA A C 1
ATOM 546 O O . ALA A 1 70 ? 23.514 31.346 -35.930 1.00 80.25 70 ALA A O 1
ATOM 547 N N . ILE A 1 71 ? 22.085 31.127 -34.223 1.00 81.25 71 ILE A N 1
ATOM 548 C CA . ILE A 1 71 ? 22.729 32.155 -33.391 1.00 81.25 71 ILE A CA 1
ATOM 549 C C . ILE A 1 71 ? 24.147 31.710 -32.998 1.00 81.25 71 ILE A C 1
ATOM 551 O O . ILE A 1 71 ? 25.075 32.526 -33.012 1.00 81.25 71 ILE A O 1
ATOM 555 N N . TYR A 1 72 ? 24.362 30.430 -32.690 1.00 84.56 72 TYR A N 1
ATOM 556 C CA . TYR A 1 72 ? 25.672 29.901 -32.297 1.00 84.56 72 TYR A CA 1
ATOM 557 C C . TYR A 1 72 ? 26.620 29.573 -33.454 1.00 84.56 72 TYR A C 1
ATOM 559 O O . TYR A 1 72 ? 27.827 29.589 -33.228 1.00 84.56 72 TYR A O 1
ATOM 567 N N . SER A 1 73 ? 26.134 29.320 -34.672 1.00 79.56 73 SER A N 1
ATOM 568 C CA . SER A 1 73 ? 26.968 28.875 -35.803 1.00 79.56 73 SER A CA 1
ATOM 569 C C . SER A 1 73 ? 27.832 29.967 -36.451 1.00 79.56 73 SER A C 1
ATOM 571 O O . SER A 1 73 ? 28.627 29.642 -37.321 1.00 79.56 73 SER A O 1
ATOM 573 N N . THR A 1 74 ? 27.700 31.229 -36.018 1.00 66.88 74 THR A N 1
ATOM 574 C CA . THR A 1 74 ? 28.502 32.437 -36.352 1.00 66.88 74 THR A CA 1
ATOM 575 C C . THR A 1 74 ? 28.690 32.830 -37.829 1.00 66.88 74 THR A C 1
ATOM 577 O O . THR A 1 74 ? 28.914 34.015 -38.073 1.00 66.88 74 THR A O 1
ATOM 580 N N . THR A 1 75 ? 28.567 31.935 -38.813 1.00 60.16 75 THR A N 1
ATOM 581 C CA . THR A 1 75 ? 29.003 32.160 -40.208 1.00 60.16 75 THR A CA 1
ATOM 582 C C . THR A 1 75 ? 27.885 32.521 -41.192 1.00 60.16 75 THR A C 1
ATOM 584 O O . THR A 1 75 ? 28.175 33.013 -42.279 1.00 60.16 75 THR A O 1
ATOM 587 N N . THR A 1 76 ? 26.610 32.327 -40.836 1.00 56.91 76 THR A N 1
ATOM 588 C CA . THR A 1 76 ? 25.482 32.368 -41.800 1.00 56.91 76 THR A CA 1
ATOM 589 C C . THR A 1 76 ? 24.317 33.284 -41.409 1.00 56.91 76 THR A C 1
ATOM 591 O O . THR A 1 76 ? 23.338 33.373 -42.146 1.00 56.91 76 THR A O 1
ATOM 594 N N . PHE A 1 77 ? 24.392 33.977 -40.269 1.00 64.75 77 PHE A N 1
ATOM 595 C CA . PHE A 1 77 ? 23.216 34.584 -39.636 1.00 64.75 77 PHE A CA 1
ATOM 596 C C . PHE A 1 77 ? 23.342 36.108 -39.457 1.00 64.75 77 PHE A C 1
ATOM 598 O O . PHE A 1 77 ? 24.263 36.589 -38.792 1.00 64.75 77 PHE A O 1
ATOM 605 N N . THR A 1 78 ? 22.418 36.874 -40.053 1.00 70.06 78 THR A N 1
ATOM 606 C CA . THR A 1 78 ? 22.381 38.350 -40.012 1.00 70.06 78 THR A CA 1
ATOM 607 C C . THR A 1 78 ? 21.241 38.870 -39.128 1.00 70.06 78 THR A C 1
ATOM 609 O O . THR A 1 78 ? 20.219 38.193 -38.994 1.00 70.06 78 THR A O 1
ATOM 612 N N . PRO A 1 79 ? 21.335 40.107 -38.603 1.00 70.75 79 PRO A N 1
ATOM 613 C CA . PRO A 1 79 ? 20.247 40.689 -37.821 1.00 70.75 79 PRO A CA 1
ATOM 614 C C . PRO A 1 79 ? 18.920 40.847 -38.581 1.00 70.75 79 PRO A C 1
ATOM 616 O O . PRO A 1 79 ? 17.853 40.730 -37.987 1.00 70.75 79 PRO A O 1
ATOM 619 N N . SER A 1 80 ? 18.961 41.054 -39.903 1.00 68.69 80 SER A N 1
ATOM 620 C CA . SER A 1 80 ? 17.749 41.112 -40.734 1.00 68.69 80 SER A CA 1
ATOM 621 C C . SER A 1 80 ? 16.974 39.788 -40.728 1.00 68.69 80 SER A C 1
ATOM 623 O O . SER A 1 80 ? 15.751 39.793 -40.693 1.00 68.69 80 SER A O 1
ATOM 625 N N . THR A 1 81 ? 17.682 38.655 -40.668 1.00 68.81 81 THR A N 1
ATOM 626 C CA . THR A 1 81 ? 17.080 37.309 -40.645 1.00 68.81 81 THR A CA 1
ATOM 627 C C . THR A 1 81 ? 16.380 37.009 -39.311 1.00 68.81 81 THR A C 1
ATOM 629 O O . THR A 1 81 ? 15.464 36.191 -39.260 1.00 68.81 81 THR A O 1
ATOM 632 N N . ILE A 1 82 ? 16.791 37.673 -38.225 1.00 68.12 82 ILE A N 1
ATOM 633 C CA . ILE A 1 82 ? 16.180 37.546 -36.892 1.00 68.12 82 ILE A CA 1
ATOM 634 C C . ILE A 1 82 ? 14.841 38.245 -36.850 1.00 68.12 82 ILE A C 1
ATOM 636 O O . ILE A 1 82 ? 13.884 37.651 -36.379 1.00 68.12 82 ILE A O 1
ATOM 640 N N . LEU A 1 83 ? 14.767 39.472 -37.364 1.00 64.25 83 LEU A N 1
ATOM 641 C CA . LEU A 1 83 ? 13.508 40.208 -37.434 1.00 64.25 83 LEU A CA 1
ATOM 642 C C . LEU A 1 83 ? 12.488 39.439 -38.282 1.00 64.25 83 LEU A C 1
ATOM 644 O O . LEU A 1 83 ? 11.359 39.247 -37.842 1.00 64.25 83 LEU A O 1
ATOM 648 N N . ASP A 1 84 ? 12.921 38.881 -39.417 1.00 64.94 84 ASP A N 1
ATOM 649 C CA . ASP A 1 84 ? 12.085 38.007 -40.249 1.00 64.94 84 ASP A CA 1
ATOM 650 C C . ASP A 1 84 ? 11.651 36.724 -39.524 1.00 64.94 84 ASP A C 1
ATOM 652 O O . ASP A 1 84 ? 10.590 36.180 -39.815 1.00 64.94 84 ASP A O 1
ATOM 656 N N . PHE A 1 85 ? 12.466 36.187 -38.611 1.00 64.69 85 PHE A N 1
ATOM 657 C CA . PHE A 1 85 ? 12.111 34.995 -37.841 1.00 64.69 85 PHE A CA 1
ATOM 658 C C . PHE A 1 85 ? 11.177 35.316 -36.669 1.00 64.69 85 PHE A C 1
ATOM 660 O O . PHE A 1 85 ? 10.214 34.583 -36.458 1.00 64.69 85 PHE A O 1
ATOM 667 N N . LEU A 1 86 ? 11.458 36.389 -35.926 1.00 61.41 86 LEU A N 1
ATOM 668 C CA . LEU A 1 86 ? 10.682 36.837 -34.771 1.00 61.41 86 LEU A CA 1
ATOM 669 C C . LEU A 1 86 ? 9.287 37.317 -35.194 1.00 61.41 86 LEU A C 1
ATOM 671 O O . LEU A 1 86 ? 8.320 37.055 -34.500 1.00 61.41 86 LEU A O 1
ATOM 675 N N . GLN A 1 87 ? 9.131 37.926 -36.369 1.00 60.59 87 GLN A N 1
ATOM 676 C CA . GLN A 1 87 ? 7.829 38.422 -36.840 1.00 60.59 87 GLN A CA 1
ATOM 677 C C . GLN A 1 87 ? 6.904 37.337 -37.430 1.00 60.59 87 GLN A C 1
ATOM 679 O O . GLN A 1 87 ? 5.855 37.664 -37.987 1.00 60.59 87 GLN A O 1
ATOM 684 N N . ARG A 1 88 ? 7.266 36.048 -37.348 1.00 60.50 88 ARG A N 1
ATOM 685 C CA . ARG A 1 88 ? 6.497 34.955 -37.968 1.00 60.50 88 ARG A CA 1
ATOM 686 C C . ARG A 1 88 ? 5.348 34.465 -37.109 1.00 60.50 88 ARG A C 1
ATOM 688 O O . ARG A 1 88 ? 5.462 34.269 -35.905 1.00 60.50 88 ARG A O 1
ATOM 695 N N . THR A 1 89 ? 4.272 34.099 -37.788 1.00 55.38 89 THR A N 1
ATOM 696 C CA . THR A 1 89 ? 3.156 33.363 -37.206 1.00 55.38 89 THR A CA 1
ATOM 697 C C . THR A 1 89 ? 3.390 31.844 -37.232 1.00 55.38 89 THR A C 1
ATOM 699 O O . THR A 1 89 ? 4.065 31.309 -38.126 1.00 55.38 89 THR A O 1
ATOM 702 N N . PRO A 1 90 ? 2.815 31.088 -36.275 1.00 52.00 90 PRO A N 1
ATOM 703 C CA . PRO A 1 90 ? 2.833 29.629 -36.309 1.00 52.00 90 PRO A CA 1
ATOM 704 C C . PRO A 1 90 ? 2.224 29.082 -37.612 1.00 52.00 90 PRO A C 1
ATOM 706 O O . PRO A 1 90 ? 1.015 29.120 -37.806 1.00 52.00 90 PRO A O 1
ATOM 709 N N . GLY A 1 91 ? 3.072 28.559 -38.502 1.00 52.44 91 GLY A N 1
ATOM 710 C CA . GLY A 1 91 ? 2.659 27.976 -39.788 1.00 52.44 91 GLY A CA 1
ATOM 711 C C . GLY A 1 91 ? 3.403 28.546 -40.996 1.00 52.44 91 GLY A C 1
ATOM 712 O O . GLY A 1 91 ? 3.481 27.877 -42.023 1.00 52.44 91 GLY A O 1
ATOM 713 N N . ASP A 1 92 ? 4.031 29.716 -40.853 1.00 58.59 92 ASP A N 1
ATOM 714 C CA . ASP A 1 92 ? 4.809 30.320 -41.936 1.00 58.59 92 ASP A CA 1
ATOM 715 C C . ASP A 1 92 ? 6.016 29.438 -42.314 1.00 58.59 92 ASP A C 1
ATOM 717 O O . ASP A 1 92 ? 6.590 28.783 -41.434 1.00 58.59 92 ASP A O 1
ATOM 721 N N . PRO A 1 93 ? 6.454 29.404 -43.587 1.00 60.09 93 PRO A N 1
ATOM 722 C CA . PRO A 1 93 ? 7.693 28.740 -43.993 1.00 60.09 93 PRO A CA 1
ATOM 723 C C . PRO A 1 93 ? 8.921 29.453 -43.409 1.00 60.09 93 PRO A C 1
ATOM 725 O O . PRO A 1 93 ? 8.867 30.632 -43.065 1.00 60.09 93 PRO A O 1
ATOM 728 N N . PHE A 1 94 ? 10.040 28.736 -43.252 1.00 59.28 94 PHE A N 1
ATOM 729 C CA . PHE A 1 94 ? 11.286 29.355 -42.785 1.00 59.28 94 PHE A CA 1
ATOM 730 C C . PHE A 1 94 ? 11.760 30.438 -43.769 1.00 59.28 94 PHE A C 1
ATOM 732 O O . PHE A 1 94 ? 11.679 30.203 -44.982 1.00 59.28 94 PHE A O 1
ATOM 739 N N . PRO A 1 95 ? 12.296 31.577 -43.275 1.00 61.88 95 PRO A N 1
ATOM 740 C CA . PRO A 1 95 ? 12.980 32.545 -44.120 1.00 61.88 95 PRO A CA 1
ATOM 741 C C . PRO A 1 95 ? 14.004 31.826 -45.013 1.00 61.88 95 PRO A C 1
ATOM 743 O O . PRO A 1 95 ? 14.652 30.893 -44.531 1.00 61.88 95 PRO A O 1
ATOM 746 N N . PRO A 1 96 ? 14.187 32.221 -46.285 1.00 62.03 96 PRO A N 1
ATOM 747 C CA . PRO A 1 96 ? 15.097 31.542 -47.212 1.00 62.03 96 PRO A CA 1
ATOM 748 C C . PRO A 1 96 ? 16.516 31.336 -46.656 1.00 62.03 96 PRO A C 1
ATOM 750 O O . PRO A 1 96 ? 17.103 30.277 -46.849 1.00 62.03 96 PRO A O 1
ATOM 753 N N . ALA A 1 97 ? 17.027 32.296 -45.878 1.00 57.38 97 ALA A N 1
ATOM 754 C CA . ALA A 1 97 ? 18.325 32.207 -45.203 1.00 57.38 97 ALA A CA 1
ATOM 755 C C . ALA A 1 97 ? 18.397 31.114 -44.111 1.00 57.38 97 ALA A C 1
ATOM 757 O O . ALA A 1 97 ? 19.475 30.616 -43.805 1.00 57.38 97 ALA A O 1
ATOM 758 N N . LEU A 1 98 ? 17.256 30.704 -43.548 1.00 61.09 98 LEU A N 1
ATOM 759 C CA . LEU A 1 98 ? 17.141 29.642 -42.545 1.00 61.09 98 LEU A CA 1
ATOM 760 C C . LEU A 1 98 ? 16.746 28.277 -43.133 1.00 61.09 98 LEU A C 1
ATOM 762 O O . LEU A 1 98 ? 16.735 27.285 -42.405 1.00 61.09 98 LEU A O 1
ATOM 766 N N . GLN A 1 99 ? 16.469 28.184 -44.440 1.00 63.66 99 GLN A N 1
ATOM 767 C CA . GLN A 1 99 ? 16.211 26.898 -45.109 1.00 63.66 99 GLN A CA 1
ATOM 768 C C . GLN A 1 99 ? 17.424 25.956 -45.045 1.00 63.66 99 GLN A C 1
ATOM 770 O O . GLN A 1 99 ? 17.249 24.740 -45.040 1.00 63.66 99 GLN A O 1
ATOM 775 N N . ALA A 1 100 ? 18.634 26.506 -44.892 1.00 60.84 100 ALA A N 1
ATOM 776 C CA . ALA A 1 100 ? 19.860 25.744 -44.658 1.00 60.84 100 ALA A CA 1
ATOM 777 C C . ALA A 1 100 ? 19.833 24.903 -43.365 1.00 60.84 100 ALA A C 1
ATOM 779 O O . ALA A 1 100 ? 20.589 23.946 -43.269 1.00 60.84 100 ALA A O 1
ATOM 780 N N . PHE A 1 101 ? 18.942 25.210 -42.411 1.00 64.31 101 PHE A N 1
ATOM 781 C CA . PHE A 1 101 ? 18.765 24.477 -41.149 1.00 64.31 101 PHE A CA 1
ATOM 782 C C . PHE A 1 101 ? 17.574 23.501 -41.173 1.00 64.31 101 PHE A C 1
ATOM 784 O O . PHE A 1 101 ? 17.106 23.050 -40.124 1.00 64.31 101 PHE A O 1
ATOM 791 N N . GLN A 1 102 ? 17.060 23.154 -42.361 1.00 67.38 102 GLN A N 1
ATOM 792 C CA . GLN A 1 102 ? 16.179 21.987 -42.515 1.00 67.38 102 GLN A CA 1
ATOM 793 C C . GLN A 1 102 ? 16.919 20.675 -42.218 1.00 67.38 102 GLN A C 1
ATOM 795 O O . GLN A 1 102 ? 16.299 19.724 -41.752 1.00 67.38 102 GLN A O 1
ATOM 800 N N . SER A 1 103 ? 18.235 20.662 -42.441 1.00 78.56 103 SER A N 1
ATOM 801 C CA . SER A 1 103 ? 19.166 19.649 -41.954 1.00 78.56 103 SER A CA 1
ATOM 802 C C . SER A 1 103 ? 20.386 20.341 -41.358 1.00 78.56 103 SER A C 1
ATOM 804 O O . SER A 1 103 ? 20.752 21.432 -41.783 1.00 78.56 103 SER A O 1
ATOM 806 N N . PHE A 1 104 ? 21.041 19.709 -40.394 1.00 84.06 104 PHE A N 1
ATOM 807 C CA . PHE A 1 104 ? 22.264 20.224 -39.790 1.00 84.06 104 PHE A CA 1
ATOM 808 C C . PHE A 1 104 ? 23.546 19.784 -40.502 1.00 84.06 104 PHE A C 1
ATOM 810 O O . PHE A 1 104 ? 24.628 20.233 -40.135 1.00 84.06 104 PHE A O 1
ATOM 817 N N . ARG A 1 105 ? 23.448 18.928 -41.526 1.00 79.12 105 ARG A N 1
ATOM 818 C CA . ARG A 1 105 ? 24.601 18.470 -42.321 1.00 79.12 105 ARG A CA 1
ATOM 819 C C . ARG A 1 105 ? 25.451 19.591 -42.948 1.00 79.12 105 ARG A C 1
ATOM 821 O O . ARG A 1 105 ? 26.648 19.368 -43.079 1.00 79.12 105 ARG A O 1
ATOM 828 N N . PRO A 1 106 ? 24.899 20.756 -43.347 1.00 71.75 106 PRO A N 1
ATOM 829 C CA . PRO A 1 106 ? 25.697 21.847 -43.915 1.00 71.75 106 PRO A CA 1
ATOM 830 C C . PRO A 1 106 ? 26.537 22.645 -42.903 1.00 71.75 106 PRO A C 1
ATOM 832 O O . PRO A 1 106 ? 27.176 23.611 -43.309 1.00 71.75 106 PRO A O 1
ATOM 835 N N . LEU A 1 107 ? 26.505 22.320 -41.604 1.00 76.06 107 LEU A N 1
ATOM 836 C CA . LEU A 1 107 ? 27.289 23.031 -40.592 1.00 76.06 107 LEU A CA 1
ATOM 837 C C . LEU A 1 107 ? 28.789 22.718 -40.706 1.00 76.06 107 LEU A C 1
ATOM 839 O O . LEU A 1 107 ? 29.191 21.569 -40.857 1.00 76.06 107 LEU A O 1
ATOM 843 N N . ASP A 1 108 ? 29.625 23.745 -40.544 1.00 70.62 108 ASP A N 1
ATOM 844 C CA . ASP A 1 108 ? 31.088 23.606 -40.616 1.00 70.62 108 ASP A CA 1
ATOM 845 C C . ASP A 1 108 ? 31.693 22.890 -39.387 1.00 70.62 108 ASP A C 1
ATOM 847 O O . ASP A 1 108 ? 32.829 22.419 -39.434 1.00 70.62 108 ASP A O 1
ATOM 851 N N . SER A 1 109 ? 30.959 22.820 -38.265 1.00 81.00 109 SER A N 1
ATOM 852 C CA . SER A 1 109 ? 31.368 22.114 -37.040 1.00 81.00 109 SER A CA 1
ATOM 853 C C . SER A 1 109 ? 30.178 21.727 -36.153 1.00 81.00 109 SER A C 1
ATOM 855 O O . SER A 1 109 ? 29.093 22.306 -36.240 1.00 81.00 109 SER A O 1
ATOM 857 N N . ASP A 1 110 ? 30.405 20.790 -35.233 1.00 85.25 110 ASP A N 1
ATOM 858 C CA . ASP A 1 110 ? 29.449 20.330 -34.222 1.00 85.25 110 ASP A CA 1
ATOM 859 C C . ASP A 1 110 ? 29.318 21.277 -33.015 1.00 85.25 110 ASP A C 1
ATOM 861 O O . ASP A 1 110 ? 28.390 21.138 -32.216 1.00 85.25 110 ASP A O 1
ATOM 865 N N . ALA A 1 111 ? 30.210 22.264 -32.881 1.00 89.44 111 ALA A N 1
ATOM 866 C CA . ALA A 1 111 ? 30.305 23.139 -31.713 1.00 89.44 111 ALA A CA 1
ATOM 867 C C . ALA A 1 111 ? 28.989 23.866 -31.385 1.00 89.44 111 ALA A C 1
ATOM 869 O O . ALA A 1 111 ? 28.579 23.919 -30.222 1.00 89.44 111 ALA A O 1
ATOM 870 N N . ALA A 1 112 ? 28.299 24.388 -32.406 1.00 88.19 112 ALA A N 1
ATOM 871 C CA . ALA A 1 112 ? 27.011 25.053 -32.228 1.00 88.19 112 ALA A CA 1
ATOM 872 C C . ALA A 1 112 ? 25.948 24.080 -31.698 1.00 88.19 112 ALA A C 1
ATOM 874 O O . ALA A 1 112 ? 25.256 24.391 -30.731 1.00 88.19 112 ALA A O 1
ATOM 875 N N . LEU A 1 113 ? 25.866 22.876 -32.270 1.00 90.75 113 LEU A N 1
ATOM 876 C CA . LEU A 1 113 ? 24.897 21.864 -31.854 1.00 90.75 113 LEU A CA 1
ATOM 877 C C . LEU A 1 113 ? 25.182 21.310 -30.468 1.00 90.75 113 LEU A C 1
ATOM 879 O O . LEU A 1 113 ? 24.248 21.163 -29.692 1.00 90.75 113 LEU A O 1
ATOM 883 N N . ARG A 1 114 ? 26.446 21.069 -30.111 1.00 92.75 114 ARG A N 1
ATOM 884 C CA . ARG A 1 114 ? 26.812 20.664 -28.745 1.00 92.75 114 ARG A CA 1
ATOM 885 C C . ARG A 1 114 ? 26.333 21.671 -27.717 1.00 92.75 114 ARG A C 1
ATOM 887 O O . ARG A 1 114 ? 25.775 21.288 -26.691 1.00 92.75 114 ARG A O 1
ATOM 894 N N . ARG A 1 115 ? 26.525 22.958 -28.012 1.00 92.38 115 ARG A N 1
ATOM 895 C CA . ARG A 1 115 ? 26.066 24.029 -27.134 1.00 92.38 115 ARG A CA 1
ATOM 896 C C . ARG A 1 115 ? 24.545 24.007 -27.010 1.00 92.38 115 ARG A C 1
ATOM 898 O O . ARG A 1 115 ? 24.057 23.998 -25.889 1.00 92.38 115 ARG A O 1
ATOM 905 N N . VAL A 1 116 ? 23.803 23.904 -28.118 1.00 93.00 116 VAL A N 1
ATOM 906 C CA . VAL A 1 116 ? 22.330 23.837 -28.064 1.00 93.00 116 VAL A CA 1
ATOM 907 C C . VAL A 1 116 ? 21.820 22.564 -27.382 1.00 93.00 116 VAL A C 1
ATOM 909 O O . VAL A 1 116 ? 20.869 22.652 -26.617 1.00 93.00 116 VAL A O 1
ATOM 912 N N . VAL A 1 117 ? 22.447 21.400 -27.582 1.00 94.50 117 VAL A N 1
ATOM 913 C CA . VAL A 1 117 ? 22.103 20.147 -26.879 1.00 94.50 117 VAL A CA 1
ATOM 914 C C . VAL A 1 117 ? 22.230 20.333 -25.368 1.00 94.50 117 VAL A C 1
ATOM 916 O O . VAL A 1 117 ? 21.300 20.013 -24.627 1.00 94.50 117 VAL A O 1
ATOM 919 N N . SER A 1 118 ? 23.339 20.919 -24.914 1.00 93.56 118 SER A N 1
ATOM 920 C CA . SER A 1 118 ? 23.549 21.206 -23.494 1.00 93.56 118 SER A CA 1
ATOM 921 C C . SER A 1 118 ? 22.553 22.246 -22.966 1.00 93.56 118 SER A C 1
ATOM 923 O O . SER A 1 118 ? 21.977 22.076 -21.891 1.00 93.56 118 SER A O 1
ATOM 925 N N . THR A 1 119 ? 22.257 23.284 -23.752 1.00 93.56 119 THR A N 1
ATOM 926 C CA . THR A 1 119 ? 21.232 24.281 -23.424 1.00 93.56 119 THR A CA 1
ATOM 927 C C . THR A 1 119 ? 19.834 23.664 -23.323 1.00 93.56 119 THR A C 1
ATOM 929 O O . THR A 1 119 ? 19.111 23.953 -22.373 1.00 93.56 119 THR A O 1
ATOM 932 N N . ALA A 1 120 ? 19.453 22.777 -24.242 1.00 93.75 120 ALA A N 1
ATOM 933 C CA . ALA A 1 120 ? 18.173 22.075 -24.220 1.00 93.75 120 ALA A CA 1
ATOM 934 C C . ALA A 1 120 ? 18.055 21.164 -22.989 1.00 93.75 120 ALA A C 1
ATOM 936 O O . ALA A 1 120 ? 17.020 21.151 -22.321 1.00 93.75 120 ALA A O 1
ATOM 937 N N . ALA A 1 121 ? 19.136 20.462 -22.638 1.00 93.31 121 ALA A N 1
ATOM 938 C CA . ALA A 1 121 ? 19.213 19.683 -21.409 1.00 93.31 121 ALA A CA 1
ATOM 939 C C . ALA A 1 121 ? 19.080 20.566 -20.158 1.00 93.31 121 ALA A C 1
ATOM 941 O O . ALA A 1 121 ? 18.397 20.179 -19.210 1.00 93.31 121 ALA A O 1
ATOM 942 N N . ASN A 1 122 ? 19.696 21.754 -20.151 1.00 93.62 122 ASN A N 1
ATOM 943 C CA . ASN A 1 122 ? 19.553 22.722 -19.064 1.00 93.62 122 ASN A CA 1
ATOM 944 C C . ASN A 1 122 ? 18.106 23.209 -18.921 1.00 93.62 122 ASN A C 1
ATOM 946 O O . ASN A 1 122 ? 17.538 23.141 -17.834 1.00 93.62 122 ASN A O 1
ATOM 950 N N . ILE A 1 123 ? 17.486 23.631 -20.025 1.00 93.56 123 ILE A N 1
ATOM 951 C CA . ILE A 1 123 ? 16.090 24.080 -20.055 1.00 93.56 123 ILE A CA 1
ATOM 952 C C . ILE A 1 123 ? 15.160 22.997 -19.503 1.00 93.56 123 ILE A C 1
ATOM 954 O O . ILE A 1 123 ? 14.300 23.304 -18.682 1.00 93.56 123 ILE A O 1
ATOM 958 N N . HIS A 1 124 ? 15.353 21.735 -19.895 1.00 92.44 124 HIS A N 1
ATOM 959 C CA . HIS A 1 124 ? 14.541 20.632 -19.383 1.00 92.44 124 HIS A CA 1
ATOM 960 C C . HIS A 1 124 ? 14.691 20.457 -17.863 1.00 92.44 124 HIS A C 1
ATOM 962 O O . HIS A 1 124 ? 13.696 20.364 -17.145 1.00 92.44 124 HIS A O 1
ATOM 968 N N . ARG A 1 125 ? 15.926 20.490 -17.343 1.00 92.12 125 ARG A N 1
ATOM 969 C CA . ARG A 1 125 ? 16.193 20.392 -15.895 1.00 92.12 125 ARG A CA 1
ATOM 970 C C . ARG A 1 125 ? 15.551 21.546 -15.116 1.00 92.12 125 ARG A C 1
ATOM 972 O O . ARG A 1 125 ? 14.931 21.305 -14.082 1.00 92.12 125 ARG A O 1
ATOM 979 N N . LEU A 1 126 ? 15.658 22.777 -15.620 1.00 93.19 126 LEU A N 1
ATOM 980 C CA . LEU A 1 126 ? 15.012 23.951 -15.025 1.00 93.19 126 LEU A CA 1
ATOM 981 C C . LEU A 1 126 ? 13.485 23.844 -15.076 1.00 93.19 126 LEU A C 1
ATOM 983 O O . LEU A 1 126 ? 12.820 24.163 -14.094 1.00 93.19 126 LEU A O 1
ATOM 987 N N . ALA A 1 127 ? 12.923 23.341 -16.178 1.00 92.81 127 ALA A N 1
ATOM 988 C CA . ALA A 1 127 ? 11.486 23.145 -16.305 1.00 92.81 127 ALA A CA 1
ATOM 989 C C . ALA A 1 127 ? 10.951 22.170 -15.250 1.00 92.81 127 ALA A C 1
ATOM 991 O O . ALA A 1 127 ? 9.938 22.460 -14.615 1.00 92.81 127 ALA A O 1
ATOM 992 N N . CYS A 1 128 ? 11.650 21.056 -15.017 1.00 90.19 128 CYS A N 1
ATOM 993 C CA . CYS A 1 128 ? 11.315 20.111 -13.951 1.00 90.19 128 CYS A CA 1
ATOM 994 C C . CYS A 1 128 ? 11.354 20.778 -12.568 1.00 90.19 128 CYS A C 1
ATOM 996 O O . CYS A 1 128 ? 10.400 20.645 -11.805 1.00 90.19 128 CYS A O 1
ATOM 998 N N . ALA A 1 129 ? 12.399 21.559 -12.271 1.00 89.69 129 ALA A N 1
ATOM 999 C CA . ALA A 1 129 ? 12.515 22.274 -10.998 1.00 89.69 129 ALA A CA 1
ATOM 1000 C C . ALA A 1 129 ? 11.382 23.299 -10.788 1.00 89.69 129 ALA A C 1
ATOM 1002 O O . ALA A 1 129 ? 10.807 23.386 -9.699 1.00 89.69 129 ALA A O 1
ATOM 1003 N N . CYS A 1 130 ? 11.016 24.045 -11.835 1.00 92.06 130 CYS A N 1
ATOM 1004 C CA . CYS A 1 130 ? 9.896 24.982 -11.791 1.00 92.06 130 CYS A CA 1
ATOM 1005 C C . CYS A 1 130 ? 8.559 24.267 -11.572 1.00 92.06 130 CYS A C 1
ATOM 1007 O O . CYS A 1 130 ? 7.779 24.682 -10.719 1.00 92.06 130 CYS A O 1
ATOM 1009 N N . LEU A 1 131 ? 8.289 23.181 -12.302 1.00 91.75 131 LEU A N 1
ATOM 1010 C CA . LEU A 1 131 ? 7.043 22.419 -12.170 1.00 91.75 131 LEU A CA 1
ATOM 1011 C C . LEU A 1 131 ? 6.883 21.826 -10.771 1.00 91.75 131 LEU A C 1
ATOM 1013 O O . LEU A 1 131 ? 5.819 21.975 -10.174 1.00 91.75 131 LEU A O 1
ATOM 1017 N N . ASP A 1 132 ? 7.937 21.217 -10.228 1.00 85.94 132 ASP A N 1
ATOM 1018 C CA . ASP A 1 132 ? 7.939 20.697 -8.858 1.00 85.94 132 ASP A CA 1
ATOM 1019 C C . ASP A 1 132 ? 7.634 21.809 -7.846 1.00 85.94 132 ASP A C 1
ATOM 1021 O O . ASP A 1 132 ? 6.807 21.633 -6.946 1.00 85.94 132 ASP A O 1
ATOM 1025 N N . THR A 1 133 ? 8.241 22.983 -8.031 1.00 87.62 133 THR A N 1
ATOM 1026 C CA . THR A 1 133 ? 8.013 24.156 -7.177 1.00 87.62 133 THR A CA 1
ATOM 1027 C C . THR A 1 133 ? 6.576 24.658 -7.279 1.00 87.62 133 THR A C 1
ATOM 1029 O O . THR A 1 133 ? 5.943 24.911 -6.254 1.00 87.62 133 THR A O 1
ATOM 1032 N N . PHE A 1 134 ? 6.017 24.761 -8.485 1.00 88.56 134 PHE A N 1
ATOM 1033 C CA . PHE A 1 134 ? 4.627 25.171 -8.680 1.00 88.56 134 PHE A CA 1
ATOM 1034 C C . PHE A 1 134 ? 3.645 24.177 -8.059 1.00 88.56 134 PHE A C 1
ATOM 1036 O O . PHE A 1 134 ? 2.724 24.592 -7.359 1.00 88.56 134 PHE A O 1
ATOM 1043 N N . ILE A 1 135 ? 3.858 22.870 -8.235 1.00 85.38 135 ILE A N 1
ATOM 1044 C CA . ILE A 1 135 ? 3.038 21.837 -7.588 1.00 85.38 135 ILE A CA 1
ATOM 1045 C C . ILE A 1 135 ? 3.126 21.964 -6.072 1.00 85.38 135 ILE A C 1
ATOM 1047 O O . ILE A 1 135 ? 2.104 21.873 -5.392 1.00 85.38 135 ILE A O 1
ATOM 1051 N N . HIS A 1 136 ? 4.328 22.167 -5.534 1.00 83.00 136 HIS A N 1
ATOM 1052 C CA . HIS A 1 136 ? 4.517 22.348 -4.103 1.00 83.00 136 HIS A CA 1
ATOM 1053 C C . HIS A 1 136 ? 3.741 23.565 -3.592 1.00 83.00 136 HIS A C 1
ATOM 1055 O O . HIS A 1 136 ? 2.964 23.418 -2.654 1.00 83.00 136 HIS A O 1
ATOM 1061 N N . ARG A 1 137 ? 3.864 24.726 -4.252 1.00 85.25 137 ARG A N 1
ATOM 1062 C CA . ARG A 1 137 ? 3.101 25.939 -3.913 1.00 85.25 137 ARG A CA 1
ATOM 1063 C C . ARG A 1 137 ? 1.597 25.699 -3.964 1.00 85.25 137 ARG A C 1
ATOM 1065 O O . ARG A 1 137 ? 0.890 26.096 -3.048 1.00 85.25 137 ARG A O 1
ATOM 1072 N N . ILE A 1 138 ? 1.096 25.010 -4.991 1.00 80.31 138 ILE A N 1
ATOM 1073 C CA . ILE A 1 138 ? -0.331 24.673 -5.097 1.00 80.31 138 ILE A CA 1
ATOM 1074 C C . ILE A 1 138 ? -0.758 23.785 -3.923 1.00 80.31 138 ILE A C 1
ATOM 1076 O O . ILE A 1 138 ? -1.782 24.051 -3.304 1.00 80.31 138 ILE A O 1
ATOM 1080 N N . LYS A 1 139 ? 0.033 22.759 -3.583 1.00 75.88 139 LYS A N 1
ATOM 1081 C CA . LYS A 1 139 ? -0.251 21.842 -2.466 1.00 75.88 139 LYS A CA 1
ATOM 1082 C C . LYS A 1 139 ? -0.253 22.535 -1.104 1.00 75.88 139 LYS A C 1
ATOM 1084 O O . LYS A 1 139 ? -0.967 22.085 -0.216 1.00 75.88 139 LYS A O 1
ATOM 1089 N N . THR A 1 140 ? 0.557 23.574 -0.926 1.00 78.25 140 THR A N 1
ATOM 1090 C CA . THR A 1 140 ? 0.666 24.315 0.339 1.00 78.25 140 THR A CA 1
ATOM 1091 C C . THR A 1 140 ? -0.231 25.549 0.400 1.00 78.25 140 THR A C 1
ATOM 1093 O O . THR A 1 140 ? -0.351 26.158 1.461 1.00 78.25 140 THR A O 1
ATOM 1096 N N . THR A 1 141 ? -0.890 25.914 -0.702 1.00 78.62 141 THR A N 1
ATOM 1097 C CA . THR A 1 141 ? -1.847 27.023 -0.732 1.00 78.62 141 THR A CA 1
ATOM 1098 C C . THR A 1 141 ? -3.161 26.608 -0.069 1.00 78.62 141 THR A C 1
ATOM 1100 O O . THR A 1 141 ? -3.642 25.491 -0.249 1.00 78.62 141 THR A O 1
ATOM 1103 N N . THR A 1 142 ? -3.785 27.537 0.656 1.00 80.06 142 THR A N 1
ATOM 1104 C CA . THR A 1 142 ? -5.150 27.414 1.190 1.00 80.06 142 THR A CA 1
ATOM 1105 C C . THR A 1 142 ? -6.105 28.277 0.357 1.00 80.06 142 THR A C 1
ATOM 1107 O O . THR A 1 142 ? -6.383 29.414 0.747 1.00 80.06 142 THR A O 1
ATOM 1110 N N . PRO A 1 143 ? -6.556 27.817 -0.828 1.00 82.38 143 PRO A N 1
ATOM 1111 C CA . PRO A 1 143 ? -7.373 28.652 -1.698 1.00 82.38 143 PRO A CA 1
ATOM 1112 C C . PRO A 1 143 ? -8.767 28.867 -1.104 1.00 82.38 143 PRO A C 1
ATOM 1114 O O . PRO A 1 143 ? -9.266 28.058 -0.321 1.00 82.38 143 PRO A O 1
ATOM 1117 N N . SER A 1 144 ? -9.419 29.948 -1.514 1.00 82.88 144 SER A N 1
ATOM 1118 C CA . SER A 1 144 ? -10.825 30.223 -1.232 1.00 82.88 144 SER A CA 1
ATOM 1119 C C . SER A 1 144 ? -11.609 30.340 -2.541 1.00 82.88 144 SER A C 1
ATOM 1121 O O . SER A 1 144 ? -11.069 30.694 -3.590 1.00 82.88 144 SER A O 1
ATOM 1123 N N . ARG A 1 145 ? -12.891 29.984 -2.504 1.00 83.81 145 ARG A N 1
ATOM 1124 C CA . ARG A 1 145 ? -13.833 30.063 -3.615 1.00 83.81 145 ARG A CA 1
ATOM 1125 C C . ARG A 1 145 ? -14.807 31.203 -3.361 1.00 83.81 145 ARG A C 1
ATOM 1127 O O . ARG A 1 145 ? -15.485 31.209 -2.341 1.00 83.81 145 ARG A O 1
ATOM 1134 N N . ALA A 1 146 ? -14.907 32.134 -4.303 1.00 84.69 146 ALA A N 1
ATOM 1135 C CA . ALA A 1 146 ? -15.874 33.223 -4.237 1.00 84.69 146 ALA A CA 1
ATOM 1136 C C . ALA A 1 146 ? -17.326 32.698 -4.211 1.00 84.69 146 ALA A C 1
ATOM 1138 O O . ALA A 1 146 ? -17.687 31.818 -4.995 1.00 84.69 146 ALA A O 1
ATOM 1139 N N . THR A 1 147 ? -18.164 33.263 -3.342 1.00 86.38 147 THR A N 1
ATOM 1140 C CA . THR A 1 147 ? -19.580 32.912 -3.123 1.00 86.38 147 THR A CA 1
ATOM 1141 C C . THR A 1 147 ? -20.534 33.939 -3.747 1.00 86.38 147 THR A C 1
ATOM 1143 O O . THR A 1 147 ? -21.621 34.209 -3.237 1.00 86.38 147 THR A O 1
ATOM 1146 N N . VAL A 1 148 ? -20.127 34.529 -4.874 1.00 84.38 148 VAL A N 1
ATOM 1147 C CA . VAL A 1 148 ? -20.902 35.520 -5.641 1.00 84.38 148 VAL A CA 1
ATOM 1148 C C . VAL A 1 148 ? -21.415 34.933 -6.956 1.00 84.38 148 VAL A C 1
ATOM 1150 O O . VAL A 1 148 ? -20.951 33.887 -7.403 1.00 84.38 148 VAL A O 1
ATOM 1153 N N . SER A 1 149 ? -22.385 35.600 -7.585 1.00 85.44 149 SER A N 1
ATOM 1154 C CA . SER A 1 149 ? -22.912 35.170 -8.889 1.00 85.44 149 SER A CA 1
ATOM 1155 C C . SER A 1 149 ? -21.859 35.256 -10.001 1.00 85.44 149 SER A C 1
ATOM 1157 O O . SER A 1 149 ? -20.956 36.088 -9.933 1.00 85.44 149 SER A O 1
ATOM 1159 N N . ASP A 1 150 ? -22.014 34.476 -11.076 1.00 82.19 150 ASP A N 1
ATOM 1160 C CA . ASP A 1 150 ? -21.092 34.493 -12.226 1.00 82.19 150 ASP A CA 1
ATOM 1161 C C . ASP A 1 150 ? -20.922 35.894 -12.839 1.00 82.19 150 ASP A C 1
ATOM 1163 O O . ASP A 1 150 ? -19.829 36.259 -13.266 1.00 82.19 150 ASP A O 1
ATOM 1167 N N . GLY A 1 151 ? -21.979 36.717 -12.836 1.00 82.19 151 GLY A N 1
ATOM 1168 C CA . GLY A 1 151 ? -21.911 38.107 -13.298 1.00 82.19 151 GLY A CA 1
ATOM 1169 C C . GLY A 1 151 ? -21.045 38.999 -12.402 1.00 82.19 151 GLY A C 1
ATOM 1170 O O . GLY A 1 151 ? -20.306 39.844 -12.901 1.00 82.19 151 GLY A O 1
ATOM 1171 N N . GLN A 1 152 ? -21.084 38.780 -11.086 1.00 78.00 152 GLN A N 1
ATOM 1172 C CA . GLN A 1 152 ? -20.220 39.469 -10.122 1.00 78.00 152 GLN A CA 1
ATOM 1173 C C . GLN A 1 152 ? -18.789 38.930 -10.161 1.00 78.00 152 GLN A C 1
ATOM 1175 O O . GLN A 1 152 ? -17.852 39.712 -10.065 1.00 78.00 152 GLN A O 1
ATOM 1180 N N . LEU A 1 153 ? -18.605 37.623 -10.366 1.00 79.12 153 LEU A N 1
ATOM 1181 C CA . LEU A 1 153 ? -17.291 37.014 -10.567 1.00 79.12 153 LEU A CA 1
ATOM 1182 C C . LEU A 1 153 ? -16.619 37.566 -11.833 1.00 79.12 153 LEU A C 1
ATOM 1184 O O . LEU A 1 153 ? -15.434 37.883 -11.817 1.00 79.12 153 LEU A O 1
ATOM 1188 N N . TYR A 1 154 ? -17.389 37.729 -12.914 1.00 79.81 154 TYR A N 1
ATOM 1189 C CA . TYR A 1 154 ? -16.923 38.354 -14.149 1.00 79.81 154 TYR A CA 1
ATOM 1190 C C . TYR A 1 154 ? -16.553 39.827 -13.931 1.00 79.81 154 TYR A C 1
ATOM 1192 O O . TYR A 1 154 ? -15.494 40.253 -14.389 1.00 79.81 154 TYR A O 1
ATOM 1200 N N . SER A 1 155 ? -17.381 40.593 -13.207 1.00 77.00 155 SER A N 1
ATOM 1201 C CA . SER A 1 155 ? -17.059 41.985 -12.854 1.00 77.00 155 SER A CA 1
ATOM 1202 C C . SER A 1 155 ? -15.786 42.069 -12.011 1.00 77.00 155 SER A C 1
ATOM 1204 O O . SER A 1 155 ? -14.900 42.853 -12.325 1.00 77.00 155 SER A O 1
ATOM 1206 N N . TRP A 1 156 ? -15.634 41.208 -11.005 1.00 81.62 156 TRP A N 1
ATOM 1207 C CA . TRP A 1 156 ? -14.440 41.147 -10.163 1.00 81.62 156 TRP A CA 1
ATOM 1208 C C . TRP A 1 156 ? -13.167 40.828 -10.960 1.00 81.62 156 TRP A C 1
ATOM 1210 O O . TRP A 1 156 ? -12.202 41.592 -10.892 1.00 81.62 156 TRP A O 1
ATOM 1220 N N . LEU A 1 157 ? -13.184 39.769 -11.780 1.00 74.62 157 LEU A N 1
ATOM 1221 C CA . LEU A 1 157 ? -12.030 39.343 -12.583 1.00 74.62 157 LEU A CA 1
ATOM 1222 C C . LEU A 1 157 ? -11.593 40.392 -13.616 1.00 74.62 157 LEU A C 1
ATOM 1224 O O . LEU A 1 157 ? -10.398 40.536 -13.867 1.00 74.62 157 LEU A O 1
ATOM 1228 N N . TRP A 1 158 ? -12.540 41.117 -14.221 1.00 75.81 158 TRP A N 1
ATOM 1229 C CA . TRP A 1 158 ? -12.253 42.005 -15.355 1.00 75.81 158 TRP A CA 1
ATOM 1230 C C . TRP A 1 158 ? -12.236 43.499 -15.019 1.00 75.81 158 TRP A C 1
ATOM 1232 O O . TRP A 1 158 ? -11.548 44.255 -15.703 1.00 75.81 158 TRP A O 1
ATOM 1242 N N . ASN A 1 159 ? -12.925 43.933 -13.961 1.00 78.25 159 ASN A N 1
ATOM 1243 C CA . ASN A 1 159 ? -13.022 45.343 -13.562 1.00 78.25 159 ASN A CA 1
ATOM 1244 C C . ASN A 1 159 ? -12.179 45.687 -12.322 1.00 78.25 159 ASN A C 1
ATOM 1246 O O . ASN A 1 159 ? -12.248 46.820 -11.847 1.00 78.25 159 ASN A O 1
ATOM 1250 N N . LYS A 1 160 ? -11.359 44.746 -11.821 1.00 67.12 160 LYS A N 1
ATOM 1251 C CA . LYS A 1 160 ? -10.492 44.923 -10.637 1.00 67.12 160 LYS A CA 1
ATOM 1252 C C . LYS A 1 160 ? -11.266 45.410 -9.403 1.00 67.12 160 LYS A C 1
ATOM 1254 O O . LYS A 1 160 ? -10.820 46.311 -8.692 1.00 67.12 160 LYS A O 1
ATOM 1259 N N . GLU A 1 161 ? -12.451 44.850 -9.180 1.00 77.06 161 GLU A N 1
ATOM 1260 C CA . GLU A 1 161 ? -13.238 45.131 -7.975 1.00 77.06 161 GLU A CA 1
ATOM 1261 C C . GLU A 1 161 ? -12.587 44.487 -6.729 1.00 77.06 161 GLU A C 1
ATOM 1263 O O . GLU A 1 161 ? -11.720 43.623 -6.872 1.00 77.06 161 GLU A O 1
ATOM 1268 N N . PRO A 1 162 ? -12.960 44.895 -5.499 1.00 78.56 162 PRO A N 1
ATOM 1269 C CA . PRO A 1 162 ? -12.486 44.251 -4.272 1.00 78.56 162 PRO A CA 1
ATOM 1270 C C . PRO A 1 162 ? -12.830 42.758 -4.224 1.00 78.56 162 PRO A C 1
ATOM 1272 O O . PRO A 1 162 ? -13.835 42.340 -4.802 1.00 78.56 162 PRO A O 1
ATOM 1275 N N . ASP A 1 163 ? -12.030 41.978 -3.490 1.00 79.94 163 ASP A N 1
ATOM 1276 C CA . ASP A 1 163 ? -12.235 40.532 -3.376 1.00 79.94 163 ASP A CA 1
ATOM 1277 C C . ASP A 1 163 ? -13.654 40.196 -2.885 1.00 79.94 163 ASP A C 1
ATOM 1279 O O . ASP A 1 163 ? -14.090 40.701 -1.840 1.00 79.94 163 ASP A O 1
ATOM 1283 N N . PRO A 1 164 ? -14.403 39.360 -3.628 1.00 81.62 164 PRO A N 1
ATOM 1284 C CA . PRO A 1 164 ? -15.750 38.981 -3.253 1.00 81.62 164 PRO A CA 1
ATOM 1285 C C . PRO A 1 164 ? -15.726 38.111 -1.989 1.00 81.62 164 PRO A C 1
ATOM 1287 O O . PRO A 1 164 ? -14.722 37.449 -1.709 1.00 81.62 164 PRO A O 1
ATOM 1290 N N . PRO A 1 165 ? -16.847 38.039 -1.245 1.00 83.62 165 PRO A N 1
ATOM 1291 C CA . PRO A 1 165 ? -17.018 37.042 -0.196 1.00 83.62 165 PRO A CA 1
ATOM 1292 C C . PRO A 1 165 ? -16.623 35.657 -0.716 1.00 83.62 165 PRO A C 1
ATOM 1294 O O . PRO A 1 165 ? -17.014 35.283 -1.822 1.00 83.62 165 PRO A O 1
ATOM 1297 N N . ALA A 1 166 ? -15.822 34.922 0.051 1.00 84.94 166 ALA A N 1
ATOM 1298 C CA . ALA A 1 166 ? -15.271 33.641 -0.363 1.00 84.94 166 ALA A CA 1
ATOM 1299 C C . ALA A 1 166 ? -15.231 32.651 0.806 1.00 84.94 166 ALA A C 1
ATOM 1301 O O . ALA A 1 166 ? -15.082 33.043 1.963 1.00 84.94 166 ALA A O 1
ATOM 1302 N N . GLU A 1 167 ? -15.348 31.365 0.498 1.00 86.38 167 GLU A N 1
ATOM 1303 C CA . GLU A 1 167 ? -15.265 30.257 1.451 1.00 86.38 167 GLU A CA 1
ATOM 1304 C C . GLU A 1 167 ? -14.006 29.413 1.194 1.00 86.38 167 GLU A C 1
ATOM 1306 O O . GLU A 1 167 ? -13.561 29.334 0.050 1.00 86.38 167 GLU A O 1
ATOM 1311 N N . PRO A 1 168 ? -13.393 28.776 2.204 1.00 83.06 168 PRO A N 1
ATOM 1312 C CA . PRO A 1 168 ? -12.235 27.911 1.988 1.00 83.06 168 PRO A CA 1
ATOM 1313 C C . PRO A 1 168 ? -12.527 26.789 0.978 1.00 83.06 168 PRO A C 1
ATOM 1315 O O . PRO A 1 168 ? -13.530 26.085 1.082 1.00 83.06 168 PRO A O 1
ATOM 1318 N N . PHE A 1 169 ? -11.629 26.596 0.015 1.00 80.31 169 PHE A N 1
ATOM 1319 C CA . PHE A 1 169 ? -11.713 25.554 -1.003 1.00 80.31 169 PHE A CA 1
ATOM 1320 C C . PHE A 1 169 ? -10.643 24.491 -0.752 1.00 80.31 169 PHE A C 1
ATOM 1322 O O . PHE A 1 169 ? -9.450 24.784 -0.718 1.00 80.31 169 PHE A O 1
ATOM 1329 N N . GLN A 1 170 ? -11.056 23.233 -0.606 1.00 67.31 170 GLN A N 1
ATOM 1330 C CA . GLN A 1 170 ? -10.114 22.121 -0.500 1.00 67.31 170 GLN A CA 1
ATOM 1331 C C . GLN A 1 170 ? -9.753 21.577 -1.885 1.00 67.31 170 GLN A C 1
ATOM 1333 O O . GLN A 1 170 ? -10.610 21.102 -2.636 1.00 67.31 170 GLN A O 1
ATOM 1338 N N . LEU A 1 171 ? -8.462 21.624 -2.215 1.00 63.72 171 LEU A N 1
ATOM 1339 C CA . LEU A 1 171 ? -7.914 21.069 -3.450 1.00 63.72 171 LEU A CA 1
ATOM 1340 C C . LEU A 1 171 ? -8.021 19.535 -3.441 1.00 63.72 171 LEU A C 1
ATOM 1342 O O . LEU A 1 171 ? -7.329 18.855 -2.688 1.00 63.72 171 LEU A O 1
ATOM 1346 N N . LYS A 1 172 ? -8.855 18.970 -4.319 1.00 57.38 172 LYS A N 1
ATOM 1347 C CA . LYS A 1 172 ? -8.955 17.516 -4.520 1.00 57.38 172 LYS A CA 1
ATOM 1348 C C . LYS A 1 172 ? -7.822 17.031 -5.426 1.00 57.38 172 LYS A C 1
ATOM 1350 O O . LYS A 1 172 ? -7.952 17.140 -6.636 1.00 57.38 172 LYS A O 1
ATOM 1355 N N . GLY A 1 173 ? -6.744 16.502 -4.839 1.00 58.97 173 GLY A N 1
ATOM 1356 C CA . GLY A 1 173 ? -5.679 15.738 -5.512 1.00 58.97 173 GLY A CA 1
ATOM 1357 C C . GLY A 1 173 ? -4.978 16.438 -6.689 1.00 58.97 173 GLY A C 1
ATOM 1358 O O . GLY A 1 173 ? -5.524 16.565 -7.779 1.00 58.97 173 GLY A O 1
ATOM 1359 N N . THR A 1 174 ? -3.710 16.816 -6.521 1.00 58.75 174 THR A N 1
ATOM 1360 C CA . THR A 1 174 ? -2.892 17.333 -7.632 1.00 58.75 174 THR A CA 1
ATOM 1361 C C . THR A 1 174 ? -2.367 16.180 -8.487 1.00 58.75 174 THR A C 1
ATOM 1363 O O . THR A 1 174 ? -1.684 15.284 -7.995 1.00 58.75 174 THR A O 1
ATOM 1366 N N . HIS A 1 175 ? -2.714 16.176 -9.773 1.00 64.00 175 HIS A N 1
ATOM 1367 C CA . HIS A 1 175 ? -2.178 15.219 -10.743 1.00 64.00 175 HIS A CA 1
ATOM 1368 C C . HIS A 1 175 ? -0.729 15.589 -11.099 1.00 64.00 175 HIS A C 1
ATOM 1370 O O . HIS A 1 175 ? -0.317 16.737 -10.922 1.00 64.00 175 HIS A O 1
ATOM 1376 N N . HIS A 1 176 ? 0.036 14.643 -11.648 1.00 74.75 176 HIS A N 1
ATOM 1377 C CA . HIS A 1 176 ? 1.317 14.979 -12.273 1.00 74.75 176 HIS A CA 1
ATOM 1378 C C . HIS A 1 176 ? 1.112 15.961 -13.442 1.00 74.75 176 HIS A C 1
ATOM 1380 O O . HIS A 1 176 ? 0.078 15.867 -14.118 1.00 74.75 176 HIS A O 1
ATOM 1386 N N . PRO A 1 177 ? 2.074 16.872 -13.711 1.00 82.88 177 PRO A N 1
ATOM 1387 C CA . PRO A 1 177 ? 1.972 17.810 -14.819 1.00 82.88 177 PRO A CA 1
ATOM 1388 C C . PRO A 1 177 ? 1.763 17.055 -16.121 1.00 82.88 177 PRO A C 1
ATOM 1390 O O . PRO A 1 177 ? 2.582 16.223 -16.520 1.00 82.88 177 PRO A O 1
ATOM 1393 N N . ARG A 1 178 ? 0.664 17.352 -16.795 1.00 84.31 178 ARG A N 1
ATOM 1394 C CA . ARG A 1 178 ? 0.377 16.868 -18.136 1.00 84.31 178 ARG A CA 1
ATOM 1395 C C . ARG A 1 178 ? 1.277 17.589 -19.130 1.00 84.31 178 ARG A C 1
ATOM 1397 O O . ARG A 1 178 ? 1.875 18.626 -18.841 1.00 84.31 178 ARG A O 1
ATOM 1404 N N . TRP A 1 179 ? 1.303 17.070 -20.354 1.00 87.62 179 TRP A N 1
ATOM 1405 C CA . TRP A 1 179 ? 2.083 17.638 -21.454 1.00 87.62 179 TRP A CA 1
ATOM 1406 C C . TRP A 1 179 ? 1.879 19.157 -21.625 1.00 87.62 179 TRP A C 1
ATOM 1408 O O . TRP A 1 179 ? 2.837 19.873 -21.884 1.00 87.62 179 TRP A O 1
ATOM 1418 N N . VAL A 1 180 ? 0.663 19.675 -21.401 1.00 85.44 180 VAL A N 1
ATOM 1419 C CA . VAL A 1 180 ? 0.360 21.114 -21.525 1.0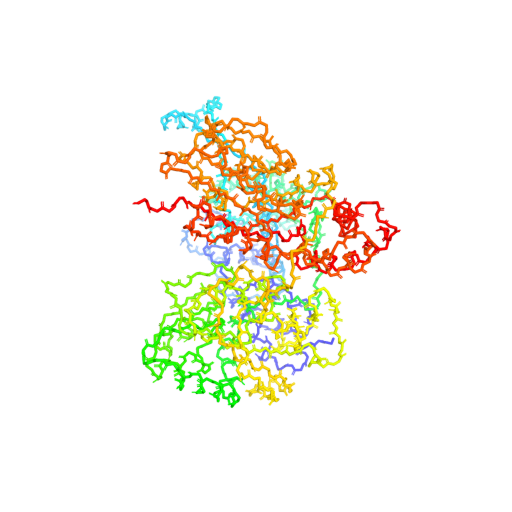0 85.44 180 VAL A CA 1
ATOM 1420 C C . VAL A 1 180 ? 1.117 21.963 -20.499 1.00 85.44 180 VAL A C 1
ATOM 1422 O O . VAL A 1 180 ? 1.684 22.991 -20.868 1.00 85.44 180 VAL A O 1
ATOM 1425 N N . GLU A 1 181 ? 1.132 21.561 -19.225 1.00 87.69 181 GLU A N 1
ATOM 1426 C CA . GLU A 1 181 ? 1.844 22.295 -18.169 1.00 87.69 181 GLU A CA 1
ATOM 1427 C C . GLU A 1 181 ? 3.354 22.229 -18.400 1.00 87.69 181 GLU A C 1
ATOM 1429 O O . GLU A 1 181 ? 4.036 23.251 -18.329 1.00 87.69 181 GLU A O 1
ATOM 1434 N N . GLN A 1 182 ? 3.857 21.051 -18.783 1.00 90.19 182 GLN A N 1
ATOM 1435 C CA . GLN A 1 182 ? 5.264 20.876 -19.134 1.00 90.19 182 GLN A CA 1
ATOM 1436 C C . GLN A 1 182 ? 5.661 21.765 -20.315 1.00 90.19 182 GLN A C 1
ATOM 1438 O O . GLN A 1 182 ? 6.662 22.480 -20.245 1.00 90.19 182 GLN A O 1
ATOM 1443 N N . TYR A 1 183 ? 4.860 21.778 -21.379 1.00 88.69 183 TYR A N 1
ATOM 1444 C CA . TYR A 1 183 ? 5.130 22.546 -22.590 1.00 88.69 183 TYR A CA 1
ATOM 1445 C C . TYR A 1 183 ? 5.126 24.057 -22.334 1.00 88.69 183 TYR A C 1
ATOM 1447 O O . TYR A 1 183 ? 6.002 24.753 -22.843 1.00 88.69 183 TYR A O 1
ATOM 1455 N N . ARG A 1 184 ? 4.210 24.574 -21.501 1.00 87.00 184 ARG A N 1
ATOM 1456 C CA . ARG A 1 184 ? 4.178 26.006 -21.141 1.00 87.00 184 ARG A CA 1
ATOM 1457 C C . ARG A 1 184 ? 5.478 26.462 -20.489 1.00 87.00 184 ARG A C 1
ATOM 1459 O O . ARG A 1 184 ? 6.042 27.468 -20.913 1.00 87.00 184 ARG A O 1
ATOM 1466 N N . VAL A 1 185 ? 5.973 25.698 -19.515 1.00 91.00 185 VAL A N 1
ATOM 1467 C CA . VAL A 1 185 ? 7.230 26.024 -18.828 1.00 91.00 185 VAL A CA 1
ATOM 1468 C C . VAL A 1 185 ? 8.413 25.942 -19.792 1.00 91.00 185 VAL A C 1
ATOM 1470 O O . VAL A 1 185 ? 9.219 26.868 -19.852 1.00 91.00 185 VAL A O 1
ATOM 1473 N N . HIS A 1 186 ? 8.484 24.888 -20.612 1.00 90.81 186 HIS A N 1
ATOM 1474 C CA . HIS A 1 186 ? 9.557 24.737 -21.600 1.00 90.81 186 HIS A CA 1
ATOM 1475 C C . HIS A 1 186 ? 9.581 25.891 -22.604 1.00 90.81 186 HIS A C 1
ATOM 1477 O O . HIS A 1 186 ? 10.638 26.465 -22.844 1.00 90.81 186 HIS A O 1
ATOM 1483 N N . ARG A 1 187 ? 8.428 26.263 -23.164 1.00 87.50 187 ARG A N 1
ATOM 1484 C CA . ARG A 1 187 ? 8.314 27.342 -24.150 1.00 87.50 187 ARG A CA 1
ATOM 1485 C C . ARG A 1 187 ? 8.816 28.681 -23.606 1.00 87.50 187 ARG A C 1
ATOM 1487 O O . ARG A 1 187 ? 9.520 29.397 -24.310 1.00 87.50 187 ARG A O 1
ATOM 1494 N N . VAL A 1 188 ? 8.474 29.016 -22.360 1.00 86.69 188 VAL A N 1
ATOM 1495 C CA . VAL A 1 188 ? 8.939 30.260 -21.726 1.00 86.69 188 VAL A CA 1
ATOM 1496 C C . VAL A 1 188 ? 10.453 30.227 -21.526 1.00 86.69 188 VAL A C 1
ATOM 1498 O O . VAL A 1 188 ? 11.135 31.174 -21.903 1.00 86.69 188 VAL A O 1
ATOM 1501 N N . LEU A 1 189 ? 10.997 29.129 -20.996 1.00 91.06 189 LEU A N 1
ATOM 1502 C CA . LEU A 1 189 ? 12.440 28.988 -20.781 1.00 91.06 189 LEU A CA 1
ATOM 1503 C C . LEU A 1 189 ? 13.230 29.049 -22.100 1.00 91.06 189 LEU A C 1
ATOM 1505 O O . LEU A 1 189 ? 14.266 29.708 -22.161 1.00 91.06 189 LEU A O 1
ATOM 1509 N N . TRP A 1 190 ? 12.722 28.436 -23.174 1.00 89.19 190 TRP A N 1
ATOM 1510 C CA . TRP A 1 190 ? 13.296 28.560 -24.518 1.00 89.19 190 TRP A CA 1
ATOM 1511 C C . TRP A 1 190 ? 13.312 30.006 -25.011 1.00 89.19 190 TRP A C 1
ATOM 1513 O O . TRP A 1 190 ? 14.346 30.471 -25.493 1.00 89.19 190 TRP A O 1
ATOM 1523 N N . ALA A 1 191 ? 12.211 30.739 -24.834 1.00 82.31 191 ALA A N 1
ATOM 1524 C CA . ALA A 1 191 ? 12.149 32.149 -25.199 1.00 82.31 191 ALA A CA 1
ATOM 1525 C C . ALA A 1 191 ? 13.182 32.976 -24.416 1.00 82.31 191 ALA A C 1
ATOM 1527 O O . ALA A 1 191 ? 13.977 33.690 -25.026 1.00 82.31 191 ALA A O 1
ATOM 1528 N N . VAL A 1 192 ? 13.233 32.830 -23.086 1.00 85.25 192 VAL A N 1
ATOM 1529 C CA . VAL A 1 192 ? 14.198 33.529 -22.217 1.00 85.25 192 VAL A CA 1
ATOM 1530 C C . VAL A 1 192 ? 15.637 33.276 -22.680 1.00 85.25 192 VAL A C 1
ATOM 1532 O O . VAL A 1 192 ? 16.428 34.211 -22.829 1.00 85.25 192 VAL A O 1
ATOM 1535 N N . GLN A 1 193 ? 15.966 32.018 -22.973 1.00 90.06 193 GLN A N 1
ATOM 1536 C CA . GLN A 1 193 ? 17.288 31.625 -23.445 1.00 90.06 193 GLN A CA 1
ATOM 1537 C C . GLN A 1 193 ? 17.638 32.229 -24.812 1.00 90.06 193 GLN A C 1
ATOM 1539 O O . GLN A 1 193 ? 18.766 32.689 -25.004 1.00 90.06 193 GLN A O 1
ATOM 1544 N N . ILE A 1 194 ? 16.694 32.248 -25.755 1.00 84.75 194 ILE A N 1
ATOM 1545 C CA . ILE A 1 194 ? 16.888 32.856 -27.077 1.00 84.75 194 ILE A CA 1
ATOM 1546 C C . ILE A 1 194 ? 17.143 34.353 -26.940 1.00 84.75 194 ILE A C 1
ATOM 1548 O O . ILE A 1 194 ? 18.120 34.846 -27.498 1.00 84.75 194 ILE A O 1
ATOM 1552 N N . TYR A 1 195 ? 16.323 35.071 -26.169 1.00 80.94 195 TYR A N 1
ATOM 1553 C CA . TYR A 1 195 ? 16.507 36.509 -25.972 1.00 80.94 195 TYR A CA 1
ATOM 1554 C C . TYR A 1 195 ? 17.853 36.834 -25.322 1.00 80.94 195 TYR A C 1
ATOM 1556 O O . TYR A 1 195 ? 18.544 37.747 -25.772 1.00 80.94 195 TYR A O 1
ATOM 1564 N N . SER A 1 196 ? 18.267 36.052 -24.322 1.00 85.69 196 SER A N 1
ATOM 1565 C CA . SER A 1 196 ? 19.588 36.190 -23.701 1.00 85.69 196 SER A CA 1
ATOM 1566 C C . SER A 1 196 ? 20.722 36.095 -24.726 1.00 85.69 196 SER A C 1
ATOM 1568 O O . SER A 1 196 ? 21.689 36.853 -24.663 1.00 85.69 196 SER A O 1
ATOM 1570 N N . GLU A 1 197 ? 20.633 35.158 -25.668 1.00 86.75 197 GLU A N 1
ATOM 1571 C CA . GLU A 1 197 ? 21.687 34.926 -26.662 1.00 86.75 197 GLU A CA 1
ATOM 1572 C C . GLU A 1 197 ? 21.608 35.907 -27.834 1.00 86.75 197 GLU A C 1
ATOM 1574 O O . GLU A 1 197 ? 22.640 36.283 -28.392 1.00 86.75 197 GLU A O 1
ATOM 1579 N N . LEU A 1 198 ? 20.408 36.391 -28.163 1.00 81.56 198 LEU A N 1
ATOM 1580 C CA . LEU A 1 198 ? 20.205 37.493 -29.097 1.00 81.56 198 LEU A CA 1
ATOM 1581 C C . LEU A 1 198 ? 20.820 38.793 -28.572 1.00 81.56 198 LEU A C 1
ATOM 1583 O O . LEU A 1 198 ? 21.563 39.421 -29.321 1.00 81.56 198 LEU A O 1
ATOM 1587 N N . CYS A 1 199 ? 20.599 39.160 -27.303 1.00 79.75 199 CYS A N 1
ATOM 1588 C CA . CYS A 1 199 ? 21.267 40.311 -26.679 1.00 79.75 199 CYS A CA 1
ATOM 1589 C C . CYS A 1 199 ? 22.785 40.170 -26.746 1.00 79.75 199 CYS A C 1
ATOM 1591 O O . CYS A 1 199 ? 23.481 41.056 -27.238 1.00 79.75 199 CYS A O 1
ATOM 1593 N N . ALA A 1 200 ? 23.300 39.013 -26.321 1.00 85.25 200 ALA A N 1
ATOM 1594 C CA . ALA A 1 200 ? 24.733 38.759 -26.333 1.00 85.25 200 ALA A CA 1
ATOM 1595 C C . ALA A 1 200 ? 25.326 38.858 -27.752 1.00 85.25 200 ALA A C 1
ATOM 1597 O O . ALA A 1 200 ? 26.439 39.359 -27.919 1.00 85.25 200 ALA A O 1
ATOM 1598 N N . ALA A 1 201 ? 24.601 38.401 -28.778 1.00 84.56 201 ALA A N 1
ATOM 1599 C CA . ALA A 1 201 ? 25.009 38.535 -30.173 1.00 84.56 201 ALA A CA 1
ATOM 1600 C C . ALA A 1 201 ? 24.904 39.984 -30.681 1.00 84.56 201 ALA A C 1
ATOM 1602 O O . ALA A 1 201 ? 25.832 40.458 -31.338 1.00 84.56 201 ALA A O 1
ATOM 1603 N N . ALA A 1 202 ? 23.830 40.703 -30.354 1.00 82.38 202 ALA A N 1
ATOM 1604 C CA . ALA A 1 202 ? 23.635 42.099 -30.734 1.00 82.38 202 ALA A CA 1
ATOM 1605 C C . ALA A 1 202 ? 24.752 42.993 -30.188 1.00 82.38 202 ALA A C 1
ATOM 1607 O O . ALA A 1 202 ? 25.373 43.731 -30.952 1.00 82.38 202 ALA A O 1
ATOM 1608 N N . GLU A 1 203 ? 25.088 42.846 -28.908 1.00 82.44 203 GLU A N 1
ATOM 1609 C CA . GLU A 1 203 ? 26.162 43.600 -28.261 1.00 82.44 203 GLU A CA 1
ATOM 1610 C C . GLU A 1 203 ? 27.545 43.209 -28.796 1.00 82.44 203 GLU A C 1
ATOM 1612 O O . GLU A 1 203 ? 28.327 44.060 -29.222 1.00 82.44 203 GLU A O 1
ATOM 1617 N N . LYS A 1 204 ? 27.873 41.909 -28.779 1.00 83.75 204 LYS A N 1
ATOM 1618 C CA . LYS A 1 204 ? 29.259 41.450 -28.977 1.00 83.75 204 LYS A CA 1
ATOM 1619 C C . LYS A 1 204 ? 29.620 41.186 -30.432 1.00 83.75 204 LYS A C 1
ATOM 1621 O O . LYS A 1 204 ? 30.791 41.289 -30.784 1.00 83.75 204 LYS A O 1
ATOM 1626 N N . ARG A 1 205 ? 28.654 40.785 -31.265 1.00 84.56 205 ARG A N 1
ATOM 1627 C CA . ARG A 1 205 ? 28.897 40.344 -32.649 1.00 84.56 205 ARG A CA 1
ATOM 1628 C C . ARG A 1 205 ? 28.491 41.389 -33.676 1.00 84.56 205 ARG A C 1
ATOM 1630 O O . ARG A 1 205 ? 29.233 41.599 -34.629 1.00 84.56 205 ARG A O 1
ATOM 1637 N N . TRP A 1 206 ? 27.325 42.007 -33.510 1.00 84.25 206 TRP A N 1
ATOM 1638 C CA . TRP A 1 206 ? 26.823 43.013 -34.456 1.00 84.25 206 TRP A CA 1
ATOM 1639 C C . TRP A 1 206 ? 27.076 44.447 -34.006 1.00 84.25 206 TRP A C 1
ATOM 1641 O O . TRP A 1 206 ? 26.844 45.364 -34.791 1.00 84.25 206 TRP A O 1
ATOM 1651 N N . SER A 1 207 ? 27.576 44.630 -32.780 1.00 84.69 207 SER A N 1
ATOM 1652 C CA . SER A 1 207 ? 27.920 45.935 -32.209 1.00 84.69 207 SER A CA 1
ATOM 1653 C C . SER A 1 207 ? 26.760 46.930 -32.276 1.00 84.69 207 SER A C 1
ATOM 1655 O O . SER A 1 207 ? 26.943 48.098 -32.617 1.00 84.69 207 SER A O 1
ATOM 1657 N N . TRP A 1 208 ? 25.552 46.447 -31.989 1.00 85.06 208 TRP A N 1
ATOM 1658 C CA . TRP A 1 208 ? 24.354 47.274 -31.924 1.00 85.06 208 TRP A CA 1
ATOM 1659 C C . TRP A 1 208 ? 24.463 48.312 -30.810 1.00 85.06 208 TRP A C 1
ATOM 1661 O O . TRP A 1 208 ? 25.061 48.061 -29.762 1.00 85.06 208 TRP A O 1
ATOM 1671 N N . SER A 1 209 ? 23.876 49.486 -31.041 1.00 83.38 209 SER A N 1
ATOM 1672 C CA . SER A 1 209 ? 23.737 50.489 -29.990 1.00 83.38 209 SER A CA 1
ATOM 1673 C C . SER A 1 209 ? 22.686 50.045 -28.967 1.00 83.38 209 SER A C 1
ATOM 1675 O O . SER A 1 209 ? 21.789 49.266 -29.294 1.00 83.38 209 SER A O 1
ATOM 1677 N N . GLN A 1 210 ? 22.758 50.571 -27.741 1.00 80.38 210 GLN A N 1
ATOM 1678 C CA . GLN A 1 210 ? 21.729 50.312 -26.729 1.00 80.38 210 GLN A CA 1
ATOM 1679 C C . GLN A 1 210 ? 20.333 50.724 -27.225 1.00 80.38 210 GLN A C 1
ATOM 1681 O O . GLN A 1 210 ? 19.368 50.021 -26.964 1.00 80.38 210 GLN A O 1
ATOM 1686 N N . ASP A 1 211 ? 20.234 51.798 -28.017 1.00 79.19 211 ASP A N 1
ATOM 1687 C CA . ASP A 1 211 ? 18.974 52.245 -28.621 1.00 79.19 211 ASP A CA 1
ATOM 1688 C C . ASP A 1 211 ? 18.418 51.241 -29.647 1.00 79.19 211 ASP A C 1
ATOM 1690 O O . ASP A 1 211 ? 17.202 51.092 -29.775 1.00 79.19 211 ASP A O 1
ATOM 1694 N N . ASP A 1 212 ? 19.280 50.545 -30.393 1.00 77.31 212 ASP A N 1
ATOM 1695 C CA . ASP A 1 212 ? 18.855 49.529 -31.365 1.00 77.31 212 ASP A CA 1
ATOM 1696 C C . ASP A 1 212 ? 18.454 48.218 -30.683 1.00 77.31 212 ASP A C 1
ATOM 1698 O O . ASP A 1 212 ? 17.497 47.572 -31.112 1.00 77.31 212 ASP A O 1
ATOM 1702 N N . ILE A 1 213 ? 19.136 47.860 -29.590 1.00 77.44 213 ILE A N 1
ATOM 1703 C CA . ILE A 1 213 ? 18.725 46.763 -28.710 1.00 77.44 213 ILE A CA 1
ATOM 1704 C C . ILE A 1 213 ? 17.362 47.110 -28.107 1.00 77.44 213 ILE A C 1
ATOM 1706 O O . ILE A 1 213 ? 16.408 46.378 -28.327 1.00 77.44 213 ILE A O 1
ATOM 1710 N N . ASP A 1 214 ? 17.209 48.269 -27.473 1.00 74.56 214 ASP A N 1
ATOM 1711 C CA . ASP A 1 214 ? 15.942 48.739 -26.908 1.00 74.56 214 ASP A CA 1
ATOM 1712 C C . ASP A 1 214 ? 14.774 48.666 -27.913 1.00 74.56 214 ASP A C 1
ATOM 1714 O O . ASP A 1 214 ? 13.686 48.206 -27.567 1.00 74.56 214 ASP A O 1
ATOM 1718 N N . ARG A 1 215 ? 14.999 49.054 -29.177 1.00 72.31 215 ARG A N 1
ATOM 1719 C CA . ARG A 1 215 ? 13.991 48.982 -30.253 1.00 72.31 215 ARG A CA 1
ATOM 1720 C C . ARG A 1 215 ? 13.593 47.559 -30.641 1.00 72.31 215 ARG A C 1
ATOM 1722 O O . ARG A 1 215 ? 12.451 47.367 -31.057 1.00 72.31 215 ARG A O 1
ATOM 1729 N N . LEU A 1 216 ? 14.504 46.588 -30.533 1.00 69.88 216 LEU A N 1
ATOM 1730 C CA . LEU A 1 216 ? 14.189 45.166 -30.710 1.00 69.88 216 LEU A CA 1
ATOM 1731 C C . LEU A 1 216 ? 13.197 44.711 -29.631 1.00 69.88 216 LEU A C 1
ATOM 1733 O O . LEU A 1 216 ? 12.242 43.997 -29.922 1.00 69.88 216 LEU A O 1
ATOM 1737 N N . PHE A 1 217 ? 13.384 45.172 -28.392 1.00 65.00 217 PHE A N 1
ATOM 1738 C CA . PHE A 1 217 ? 12.541 44.775 -27.267 1.00 65.00 217 PHE A CA 1
ATOM 1739 C C . PHE A 1 217 ? 11.201 45.537 -27.196 1.00 65.00 217 PHE A C 1
ATOM 1741 O O . PHE A 1 217 ? 10.203 44.951 -26.782 1.00 65.00 217 PHE A O 1
ATOM 1748 N N . ASP A 1 218 ? 11.139 46.791 -27.662 1.00 60.72 218 ASP A N 1
ATOM 1749 C CA . ASP A 1 218 ? 9.909 47.609 -27.691 1.00 60.72 218 ASP A CA 1
ATOM 1750 C C . ASP A 1 218 ? 8.865 47.126 -28.728 1.00 60.72 218 ASP A C 1
ATOM 1752 O O . ASP A 1 218 ? 7.688 47.475 -28.620 1.00 60.72 218 ASP A O 1
ATOM 1756 N N . LYS A 1 219 ? 9.269 46.342 -29.742 1.00 52.03 219 LYS A N 1
ATOM 1757 C CA . LYS A 1 219 ? 8.385 45.852 -30.820 1.00 52.03 219 LYS A CA 1
ATOM 1758 C C . LYS A 1 219 ? 8.031 44.365 -30.765 1.00 52.03 219 LYS A C 1
ATOM 1760 O O . LYS A 1 219 ? 7.010 44.008 -31.347 1.00 52.03 219 LYS A O 1
ATOM 1765 N N . ASP A 1 220 ? 8.829 43.516 -30.113 1.00 53.59 220 ASP A N 1
ATOM 1766 C CA . ASP A 1 220 ? 8.747 42.058 -30.318 1.00 53.59 220 ASP A CA 1
ATOM 1767 C C . ASP A 1 220 ? 8.596 41.221 -29.032 1.00 53.59 220 ASP A C 1
ATOM 1769 O O . ASP A 1 220 ? 8.058 40.117 -29.099 1.00 53.59 220 ASP A O 1
ATOM 1773 N N . VAL A 1 221 ? 8.939 41.723 -27.839 1.00 49.69 221 VAL A N 1
ATOM 1774 C CA . VAL A 1 221 ? 8.826 40.924 -26.591 1.00 49.69 221 VAL A CA 1
ATOM 1775 C C . VAL A 1 221 ? 7.371 40.600 -26.244 1.00 49.69 221 VAL A C 1
ATOM 1777 O O . VAL A 1 221 ? 7.088 39.547 -25.677 1.00 49.69 221 VAL A O 1
ATOM 1780 N N . THR A 1 222 ? 6.444 41.474 -26.634 1.00 44.25 222 THR A N 1
ATOM 1781 C CA . THR A 1 222 ? 4.997 41.297 -26.453 1.00 44.25 222 THR A CA 1
ATOM 1782 C C . THR A 1 222 ? 4.273 40.807 -27.712 1.00 44.25 222 THR A C 1
ATOM 1784 O O . THR A 1 222 ? 3.126 40.378 -27.612 1.00 44.25 222 THR A O 1
ATOM 1787 N N . THR A 1 223 ? 4.913 40.828 -28.890 1.00 40.34 223 THR A N 1
ATOM 1788 C CA . THR A 1 223 ? 4.217 40.665 -30.186 1.00 40.34 223 THR A CA 1
ATOM 1789 C C . THR A 1 223 ? 4.807 39.626 -31.148 1.00 40.34 223 THR A C 1
ATOM 1791 O O . THR A 1 223 ? 4.061 39.135 -31.993 1.00 40.34 223 THR A O 1
ATOM 1794 N N . ALA A 1 224 ? 6.069 39.204 -31.009 1.00 40.84 224 ALA A N 1
ATOM 1795 C CA . ALA A 1 224 ? 6.698 38.200 -31.888 1.00 40.84 224 ALA A CA 1
ATOM 1796 C C . ALA A 1 224 ? 6.306 36.748 -31.558 1.00 40.84 224 ALA A C 1
ATOM 1798 O O . ALA A 1 224 ? 6.380 35.855 -32.394 1.00 40.84 224 ALA A O 1
ATOM 1799 N N . ASN A 1 225 ? 5.825 36.499 -30.342 1.00 47.19 225 ASN A N 1
ATOM 1800 C CA . ASN A 1 225 ? 5.164 35.251 -29.995 1.00 47.19 225 ASN A CA 1
ATOM 1801 C C . ASN A 1 225 ? 3.833 35.611 -29.346 1.00 47.19 225 ASN A C 1
ATOM 1803 O O . ASN A 1 225 ? 3.777 35.820 -28.137 1.00 47.19 225 ASN A O 1
ATOM 1807 N N . SER A 1 226 ? 2.752 35.620 -30.130 1.00 44.59 226 SER A N 1
ATOM 1808 C CA . SER A 1 226 ? 1.337 35.719 -29.704 1.00 44.59 226 SER A CA 1
ATOM 1809 C C . SER A 1 226 ? 0.875 34.577 -28.771 1.00 44.59 226 SER A C 1
ATOM 1811 O O . SER A 1 226 ? -0.295 34.209 -28.706 1.00 44.59 226 SER A O 1
ATOM 1813 N N . VAL A 1 227 ? 1.827 33.967 -28.076 1.00 48.56 227 VAL A N 1
ATOM 1814 C CA . VAL A 1 227 ? 1.800 32.639 -27.494 1.00 48.56 227 VAL A CA 1
ATOM 1815 C C . VAL A 1 227 ? 2.184 32.695 -26.009 1.00 48.56 227 VAL A C 1
ATOM 1817 O O . VAL A 1 227 ? 1.714 31.841 -25.258 1.00 48.56 227 VAL A O 1
ATOM 1820 N N . LEU A 1 228 ? 2.982 33.683 -25.573 1.00 58.16 228 LEU A N 1
ATOM 1821 C CA . LEU A 1 228 ? 3.337 33.891 -24.163 1.00 58.16 228 LEU A CA 1
ATOM 1822 C C . LEU A 1 228 ? 2.330 34.830 -23.498 1.00 58.16 228 LEU A C 1
ATOM 1824 O O . LEU A 1 228 ? 2.036 35.902 -24.023 1.00 58.16 228 LEU A O 1
ATOM 1828 N N . ARG A 1 229 ? 1.785 34.423 -22.352 1.00 61.34 229 ARG A N 1
ATOM 1829 C CA . ARG A 1 229 ? 0.897 35.291 -21.566 1.00 61.34 229 ARG A CA 1
ATOM 1830 C C . ARG A 1 229 ? 1.728 36.274 -20.740 1.00 61.34 229 ARG A C 1
ATOM 1832 O O . ARG A 1 229 ? 2.844 35.944 -20.343 1.00 61.34 229 ARG A O 1
ATOM 1839 N N . GLU A 1 230 ? 1.180 37.462 -20.473 1.00 65.38 230 GLU A N 1
ATOM 1840 C CA . GLU A 1 230 ? 1.873 38.537 -19.736 1.00 65.38 230 GLU A CA 1
ATOM 1841 C C . GLU A 1 230 ? 2.410 38.087 -18.361 1.00 65.38 230 GLU A C 1
ATOM 1843 O O . GLU A 1 230 ? 3.412 38.614 -17.883 1.00 65.38 230 GLU A O 1
ATOM 1848 N N . ASP A 1 231 ? 1.780 37.085 -17.744 1.00 73.81 231 ASP A N 1
ATOM 1849 C CA . ASP A 1 231 ? 2.091 36.535 -16.423 1.00 73.81 231 ASP A CA 1
ATOM 1850 C C . ASP A 1 231 ? 3.078 35.352 -16.434 1.00 73.81 231 ASP A C 1
ATOM 1852 O O . ASP A 1 231 ? 3.699 35.061 -15.411 1.00 73.81 231 ASP A O 1
ATOM 1856 N N . GLU A 1 232 ? 3.282 34.685 -17.574 1.00 81.25 232 GLU A N 1
ATOM 1857 C CA . GLU A 1 232 ? 4.094 33.460 -17.648 1.00 81.25 232 GLU A CA 1
ATOM 1858 C C . GLU A 1 232 ? 5.591 33.719 -17.410 1.00 81.25 232 GLU A C 1
ATOM 1860 O O . GLU A 1 232 ? 6.248 32.950 -16.704 1.00 81.25 232 GLU A O 1
ATOM 1865 N N . VAL A 1 233 ? 6.138 34.802 -17.976 1.00 83.00 233 VAL A N 1
ATOM 1866 C CA . VAL A 1 233 ? 7.559 35.163 -17.817 1.00 83.00 233 VAL A CA 1
ATOM 1867 C C . VAL A 1 233 ? 7.860 35.615 -16.380 1.00 83.00 233 VAL A C 1
ATOM 1869 O O . VAL A 1 233 ? 8.769 35.043 -15.776 1.00 83.00 233 VAL A O 1
ATOM 1872 N N . PRO A 1 234 ? 7.100 36.555 -15.775 1.00 83.94 234 PRO A N 1
ATOM 1873 C CA . PRO A 1 234 ? 7.288 36.911 -14.369 1.00 83.94 234 PRO A CA 1
ATOM 1874 C C . PRO A 1 234 ? 7.174 35.719 -13.413 1.00 83.94 234 PRO A C 1
ATOM 1876 O O . PRO A 1 234 ? 8.023 35.582 -12.537 1.00 83.94 234 PRO A O 1
ATOM 1879 N N . ALA A 1 235 ? 6.192 34.829 -13.603 1.00 87.31 235 ALA A N 1
ATOM 1880 C CA . ALA A 1 235 ? 5.982 33.683 -12.715 1.00 87.31 235 ALA A CA 1
ATOM 1881 C C . ALA A 1 235 ? 7.157 32.693 -12.731 1.00 87.31 235 ALA A C 1
ATOM 1883 O O . ALA A 1 235 ? 7.580 32.196 -11.685 1.00 87.31 235 ALA A O 1
ATOM 1884 N N . ILE A 1 236 ? 7.714 32.404 -13.911 1.00 89.94 236 ILE A N 1
ATOM 1885 C CA . ILE A 1 236 ? 8.880 31.518 -14.031 1.00 89.94 236 ILE A CA 1
ATOM 1886 C C . ILE A 1 236 ? 10.131 32.189 -13.475 1.00 89.94 236 ILE A C 1
ATOM 1888 O O . ILE A 1 236 ? 10.904 31.543 -12.773 1.00 89.94 236 ILE A O 1
ATOM 1892 N N . THR A 1 237 ? 10.309 33.484 -13.715 1.00 88.19 237 THR A N 1
ATOM 1893 C CA . THR A 1 237 ? 11.444 34.233 -13.174 1.00 88.19 237 THR A CA 1
ATOM 1894 C C . THR A 1 237 ? 11.397 34.349 -11.657 1.00 88.19 237 THR A C 1
ATOM 1896 O O . THR A 1 237 ? 12.429 34.191 -11.010 1.00 88.19 237 THR A O 1
ATOM 1899 N N . GLU A 1 238 ? 10.227 34.577 -11.064 1.00 88.31 238 GLU A N 1
ATOM 1900 C CA . GLU A 1 238 ? 10.036 34.529 -9.612 1.00 88.31 238 GLU A CA 1
ATOM 1901 C C . GLU A 1 238 ? 10.382 33.138 -9.072 1.00 88.31 238 GLU A C 1
ATOM 1903 O O . GLU A 1 238 ? 11.200 33.010 -8.165 1.00 88.31 238 GLU A O 1
ATOM 1908 N N . CYS A 1 239 ? 9.849 32.085 -9.698 1.00 90.94 239 CYS A N 1
ATOM 1909 C CA . CYS A 1 239 ? 10.146 30.711 -9.313 1.00 90.94 239 CYS A CA 1
ATOM 1910 C C . CYS A 1 239 ? 11.649 30.403 -9.361 1.00 90.94 239 CYS A C 1
ATOM 1912 O O . CYS A 1 239 ? 12.179 29.774 -8.448 1.00 90.94 239 CYS A O 1
ATOM 1914 N N . LEU A 1 240 ? 12.347 30.823 -10.416 1.00 90.00 240 LEU A N 1
ATOM 1915 C CA . LEU A 1 240 ? 13.784 30.601 -10.557 1.00 90.00 240 LEU A CA 1
ATOM 1916 C C . LEU A 1 240 ? 14.605 31.452 -9.582 1.00 90.00 240 LEU A C 1
ATOM 1918 O O . LEU A 1 240 ? 15.637 30.980 -9.111 1.00 90.00 240 LEU A O 1
ATOM 1922 N N . ASN A 1 241 ? 14.161 32.670 -9.262 1.00 87.38 241 ASN A N 1
ATOM 1923 C CA . ASN A 1 241 ? 14.777 33.500 -8.225 1.00 87.38 241 ASN A CA 1
ATOM 1924 C C . ASN A 1 241 ? 14.653 32.850 -6.846 1.00 87.38 241 ASN A C 1
ATOM 1926 O O . ASN A 1 241 ? 15.647 32.787 -6.132 1.00 87.38 241 ASN A O 1
ATOM 1930 N N . ASP A 1 242 ? 13.487 32.298 -6.508 1.00 84.62 242 ASP A N 1
ATOM 1931 C CA . ASP A 1 242 ? 13.274 31.588 -5.240 1.00 84.62 242 ASP A CA 1
ATOM 1932 C C . ASP A 1 242 ? 14.103 30.304 -5.146 1.00 84.62 242 ASP A C 1
ATOM 1934 O O . ASP A 1 242 ? 14.540 29.901 -4.067 1.00 84.62 242 ASP A O 1
ATOM 1938 N N . LEU A 1 243 ? 14.340 29.663 -6.290 1.00 84.25 243 LEU A N 1
ATOM 1939 C CA . LEU A 1 243 ? 15.229 28.514 -6.395 1.00 84.25 243 LEU A CA 1
ATOM 1940 C C . LEU A 1 243 ? 16.707 28.907 -6.428 1.00 84.25 243 LEU A C 1
ATOM 1942 O O . LEU A 1 243 ? 17.541 28.021 -6.311 1.00 84.25 243 LEU A O 1
ATOM 1946 N N . SER A 1 244 ? 17.072 30.179 -6.589 1.00 82.94 244 SER A N 1
ATOM 1947 C CA . SER A 1 244 ? 18.467 30.617 -6.715 1.00 82.94 244 SER A CA 1
ATOM 1948 C C . SER A 1 244 ? 18.985 31.222 -5.400 1.00 82.94 244 SER A C 1
ATOM 1950 O O . SER A 1 244 ? 18.273 31.957 -4.727 1.00 82.94 244 SER A O 1
ATOM 1952 N N . PRO A 1 245 ? 20.248 30.969 -5.007 1.00 75.88 245 PRO A N 1
ATOM 1953 C CA . PRO A 1 245 ? 20.840 31.519 -3.785 1.00 75.88 245 PRO A CA 1
ATOM 1954 C C . PRO A 1 245 ? 21.131 33.019 -3.912 1.00 75.88 245 PRO A C 1
ATOM 1956 O O . PRO A 1 245 ? 21.318 33.708 -2.912 1.00 75.88 245 PRO A O 1
ATOM 1959 N N . THR A 1 246 ? 21.198 33.518 -5.145 1.00 78.19 246 THR A N 1
ATOM 1960 C CA . THR A 1 246 ? 21.396 34.924 -5.485 1.00 78.19 246 THR A CA 1
ATOM 1961 C C . THR A 1 246 ? 20.358 35.343 -6.522 1.00 78.19 246 THR A C 1
ATOM 1963 O O . THR A 1 246 ? 20.075 34.540 -7.416 1.00 78.19 246 THR A O 1
ATOM 1966 N N . PRO A 1 247 ? 19.851 36.588 -6.471 1.00 82.56 247 PRO A N 1
ATOM 1967 C CA . PRO A 1 247 ? 18.936 37.101 -7.483 1.00 82.56 247 PRO A CA 1
ATOM 1968 C C . PRO A 1 247 ? 19.519 36.983 -8.892 1.00 82.56 247 PRO A C 1
ATOM 1970 O O . PRO A 1 247 ? 20.682 37.325 -9.132 1.00 82.56 247 PRO A O 1
ATOM 1973 N N . LEU A 1 248 ? 18.703 36.506 -9.825 1.00 87.31 248 LEU A N 1
ATOM 1974 C CA . LEU A 1 248 ? 19.077 36.375 -11.223 1.00 87.31 248 LEU A CA 1
ATOM 1975 C C . LEU A 1 248 ? 19.202 37.755 -11.863 1.00 87.31 248 LEU A C 1
ATOM 1977 O O . LEU A 1 248 ? 18.377 38.645 -11.658 1.00 87.31 248 LEU A O 1
ATOM 1981 N N . SER A 1 249 ? 20.250 37.926 -12.663 1.00 87.69 249 SER A N 1
ATOM 1982 C CA . SER A 1 249 ? 20.477 39.181 -13.375 1.00 87.69 249 SER A CA 1
ATOM 1983 C C . SER A 1 249 ? 19.518 39.301 -14.564 1.00 87.69 249 SER A C 1
ATOM 1985 O O . SER A 1 249 ? 19.367 38.327 -15.313 1.00 87.69 249 SER A O 1
ATOM 1987 N N . PRO A 1 250 ? 18.881 40.468 -14.766 1.00 85.44 250 PRO A N 1
ATOM 1988 C CA . PRO A 1 250 ? 18.036 40.695 -15.926 1.00 85.44 250 PRO A CA 1
ATOM 1989 C C . PRO A 1 250 ? 18.881 40.705 -17.204 1.00 85.44 250 PRO A C 1
ATOM 1991 O O . PRO A 1 250 ? 19.974 41.265 -17.231 1.00 85.44 250 PRO A O 1
ATOM 1994 N N . VAL A 1 251 ? 18.342 40.115 -18.269 1.00 78.88 251 VAL A N 1
ATOM 1995 C CA . VAL A 1 251 ? 18.879 40.164 -19.636 1.00 78.88 251 VAL A CA 1
ATOM 1996 C C . VAL A 1 251 ? 18.843 41.596 -20.169 1.00 78.88 251 VAL A C 1
ATOM 1998 O O . VAL A 1 251 ? 19.700 41.983 -20.957 1.00 78.88 251 VAL A O 1
ATOM 2001 N N . HIS A 1 252 ? 17.845 42.384 -19.756 1.00 77.00 252 HIS A N 1
ATOM 2002 C CA . HIS A 1 252 ? 17.667 43.756 -20.212 1.00 77.00 252 HIS A CA 1
ATOM 2003 C C . HIS A 1 252 ? 17.011 44.638 -19.140 1.00 77.00 252 HIS A C 1
ATOM 2005 O O . HIS A 1 252 ? 16.020 44.245 -18.526 1.00 77.00 252 HIS A O 1
ATOM 2011 N N . ILE A 1 253 ? 17.505 45.867 -18.950 1.00 73.81 253 ILE A N 1
ATOM 2012 C CA . ILE A 1 253 ? 17.051 46.762 -17.866 1.00 73.81 253 ILE A CA 1
ATOM 2013 C C . ILE A 1 253 ? 15.569 47.166 -17.979 1.00 73.81 253 ILE A C 1
ATOM 2015 O O . ILE A 1 253 ? 14.894 47.318 -16.965 1.00 73.81 253 ILE A O 1
ATOM 2019 N N . LYS A 1 254 ? 15.046 47.296 -19.207 1.00 69.75 254 LYS A N 1
ATOM 2020 C CA . LYS A 1 254 ? 13.622 47.595 -19.469 1.00 69.75 254 LYS A CA 1
ATOM 2021 C C . LYS A 1 254 ? 12.677 46.419 -19.178 1.00 69.75 254 LYS A C 1
ATOM 2023 O O . LYS A 1 254 ? 11.485 46.643 -19.001 1.00 69.75 254 LYS A O 1
ATOM 2028 N N . PHE A 1 255 ? 13.195 45.189 -19.103 1.00 73.19 255 PHE A N 1
ATOM 2029 C CA . PHE A 1 255 ? 12.411 43.963 -18.915 1.00 73.19 255 PHE A CA 1
ATOM 2030 C C . PHE A 1 255 ? 12.991 43.142 -17.756 1.00 73.19 255 PHE A C 1
ATOM 2032 O O . PHE A 1 255 ? 13.582 42.087 -17.978 1.00 73.19 255 PHE A O 1
ATOM 2039 N N . PRO A 1 256 ? 12.830 43.601 -16.503 1.00 72.06 256 PRO A N 1
ATOM 2040 C CA . PRO A 1 256 ? 13.480 42.989 -15.342 1.00 72.06 256 PRO A CA 1
ATOM 2041 C C . PRO A 1 256 ? 13.031 41.545 -15.070 1.00 72.06 256 PRO A C 1
ATOM 2043 O O . PRO A 1 256 ? 13.763 40.783 -14.447 1.00 72.06 256 PRO A O 1
ATOM 2046 N N . ALA A 1 257 ? 11.848 41.156 -15.558 1.00 74.06 257 ALA A N 1
ATOM 2047 C CA . ALA A 1 257 ? 11.351 39.786 -15.480 1.00 74.06 257 ALA A CA 1
ATOM 2048 C C . ALA A 1 257 ? 12.042 38.830 -16.468 1.00 74.06 257 ALA A C 1
ATOM 2050 O O . ALA A 1 257 ? 11.888 37.624 -16.341 1.00 74.06 257 ALA A O 1
ATOM 2051 N N . LEU A 1 258 ? 12.789 39.323 -17.455 1.00 79.50 258 LEU A N 1
ATOM 2052 C CA . LEU A 1 258 ? 13.547 38.492 -18.383 1.00 79.50 258 LEU A CA 1
ATOM 2053 C C . LEU A 1 258 ? 14.964 38.326 -17.829 1.00 79.50 258 LEU A C 1
ATOM 2055 O O . LEU A 1 258 ? 15.764 39.249 -17.939 1.00 79.50 258 LEU A O 1
ATOM 2059 N N . THR A 1 259 ? 15.284 37.190 -17.212 1.00 85.06 259 THR A N 1
ATOM 2060 C CA . THR A 1 259 ? 16.573 36.967 -16.530 1.00 85.06 259 THR A CA 1
ATOM 2061 C C . THR A 1 259 ? 17.430 35.910 -17.212 1.00 85.06 259 THR A C 1
ATOM 2063 O O . THR A 1 259 ? 16.938 35.061 -17.951 1.00 85.06 259 THR A O 1
ATOM 2066 N N . HIS A 1 260 ? 18.744 35.959 -16.990 1.00 89.06 260 HIS A N 1
ATOM 2067 C CA . HIS A 1 260 ? 19.625 34.890 -17.451 1.00 89.06 260 HIS A CA 1
ATOM 2068 C C . HIS A 1 260 ? 19.294 33.583 -16.725 1.00 89.06 260 HIS A C 1
ATOM 2070 O O . HIS A 1 260 ? 19.225 33.551 -15.494 1.00 89.06 260 HIS A O 1
ATOM 2076 N N . LEU A 1 261 ? 19.120 32.500 -17.489 1.00 90.94 261 LEU A N 1
ATOM 2077 C CA . LEU A 1 261 ? 18.823 31.192 -16.916 1.00 90.94 261 LEU A CA 1
ATOM 2078 C C . LEU A 1 261 ? 20.029 30.665 -16.119 1.00 90.94 261 LEU A C 1
ATOM 2080 O O . LEU A 1 261 ? 21.146 30.641 -16.647 1.00 90.94 261 LEU A O 1
ATOM 2084 N N . PRO A 1 262 ? 19.830 30.217 -14.868 1.00 88.75 262 PRO A N 1
ATOM 2085 C CA . PRO A 1 262 ? 20.904 29.641 -14.076 1.00 88.75 262 PRO A CA 1
ATOM 2086 C C . PRO A 1 262 ? 21.290 28.242 -14.579 1.00 88.75 262 PRO A C 1
ATOM 2088 O O . PRO A 1 262 ? 20.530 27.561 -15.269 1.00 88.75 262 PRO A O 1
ATOM 2091 N N . SER A 1 263 ? 22.482 27.788 -14.189 1.00 82.31 263 SER A N 1
ATOM 2092 C CA . SER A 1 263 ? 22.808 26.357 -14.212 1.00 82.31 263 SER A CA 1
ATOM 2093 C C . SER A 1 263 ? 22.035 25.648 -13.089 1.00 82.31 263 SER A C 1
ATOM 2095 O O . SER A 1 263 ? 21.868 26.251 -12.024 1.00 82.31 263 SER A O 1
ATOM 2097 N N . PRO A 1 264 ? 21.620 24.375 -13.236 1.00 69.38 264 PRO A N 1
ATOM 2098 C CA . PRO A 1 264 ? 20.891 23.655 -12.194 1.00 69.38 264 PRO A CA 1
ATOM 2099 C C . PRO A 1 264 ? 21.739 23.478 -10.927 1.00 69.38 264 PRO A C 1
ATOM 2101 O O . PRO A 1 264 ? 21.208 23.383 -9.826 1.00 69.38 264 PRO A O 1
ATOM 2104 N N . GLU A 1 265 ? 23.067 23.476 -11.073 1.00 69.31 265 GLU A N 1
ATOM 2105 C CA . GLU A 1 265 ? 24.029 23.425 -9.967 1.00 69.31 265 GLU A CA 1
ATOM 2106 C C . GLU A 1 265 ? 24.014 24.694 -9.103 1.00 69.31 265 GLU A C 1
ATOM 2108 O O . GLU A 1 265 ? 24.369 24.640 -7.926 1.00 69.31 265 GLU A O 1
ATOM 2113 N N . ASN A 1 266 ? 23.581 25.820 -9.678 1.00 66.50 266 ASN A N 1
ATOM 2114 C CA . ASN A 1 266 ? 23.520 27.120 -9.019 1.00 66.50 266 ASN A CA 1
ATOM 2115 C C . ASN A 1 266 ? 22.177 27.372 -8.327 1.00 66.50 266 ASN A C 1
ATOM 2117 O O . ASN A 1 266 ? 22.003 28.456 -7.789 1.00 66.50 266 ASN A O 1
ATOM 2121 N N . LEU A 1 267 ? 21.231 26.429 -8.334 1.00 71.25 267 LEU A N 1
ATOM 2122 C CA . LEU A 1 267 ? 19.985 26.560 -7.581 1.00 71.25 267 LEU A CA 1
ATOM 2123 C C . LEU A 1 267 ? 20.229 26.201 -6.100 1.00 71.25 267 LEU A C 1
ATOM 2125 O O . LEU A 1 267 ? 20.856 25.186 -5.780 1.00 71.25 267 LEU A O 1
ATOM 2129 N N . ALA A 1 268 ? 19.767 27.051 -5.179 1.00 56.72 268 ALA A N 1
ATOM 2130 C CA . ALA A 1 268 ? 19.809 26.829 -3.744 1.00 56.72 268 ALA A CA 1
ATOM 2131 C C . ALA A 1 268 ? 19.105 25.508 -3.436 1.00 56.72 268 ALA A C 1
ATOM 2133 O O . ALA A 1 268 ? 17.949 25.296 -3.800 1.00 56.72 268 ALA A O 1
ATOM 2134 N N . ARG A 1 269 ? 19.804 24.617 -2.726 1.00 50.25 269 ARG A N 1
ATOM 2135 C CA . ARG A 1 269 ? 19.256 23.355 -2.211 1.00 50.25 269 ARG A CA 1
ATOM 2136 C C . ARG A 1 269 ? 18.270 23.638 -1.069 1.00 50.25 269 ARG A C 1
ATOM 2138 O O . ARG A 1 269 ? 18.512 23.271 0.076 1.00 50.25 269 ARG A O 1
ATOM 2145 N N . SER A 1 270 ? 17.176 24.332 -1.363 1.00 38.22 270 SER A N 1
ATOM 2146 C CA . SER A 1 270 ? 15.997 24.454 -0.509 1.00 38.22 270 SER A CA 1
ATOM 2147 C C . SER A 1 270 ? 15.367 23.066 -0.404 1.00 38.22 270 SER A C 1
ATOM 2149 O O . SER A 1 270 ? 14.679 22.630 -1.319 1.00 38.22 270 SER A O 1
ATOM 2151 N N . ASN A 1 271 ? 15.725 22.307 0.640 1.00 37.78 271 ASN A N 1
ATOM 2152 C CA . ASN A 1 271 ? 15.226 20.954 0.951 1.00 37.78 271 ASN A CA 1
ATOM 2153 C C . ASN A 1 271 ? 15.187 19.931 -0.204 1.00 37.78 271 ASN A C 1
ATOM 2155 O O . ASN A 1 271 ? 14.568 18.876 -0.091 1.00 37.78 271 ASN A O 1
ATOM 2159 N N . TYR A 1 272 ? 15.926 20.195 -1.275 1.00 33.53 272 TYR A N 1
ATOM 2160 C CA . TYR A 1 272 ? 16.120 19.310 -2.405 1.00 33.53 272 TYR A CA 1
ATOM 2161 C C . TYR A 1 272 ? 17.604 18.955 -2.421 1.00 33.53 272 TYR A C 1
ATOM 2163 O O . TYR A 1 272 ? 18.465 19.770 -2.762 1.00 33.53 272 TYR A O 1
ATOM 2171 N N . GLN A 1 273 ? 17.932 17.737 -1.987 1.00 25.19 273 GLN A N 1
ATOM 2172 C CA . GLN A 1 273 ? 19.227 17.167 -2.331 1.00 25.19 273 GLN A CA 1
ATOM 2173 C C . GLN A 1 273 ? 19.259 17.064 -3.860 1.00 25.19 273 GLN A C 1
ATOM 2175 O O . GLN A 1 273 ? 18.395 16.391 -4.425 1.00 25.19 273 GLN A O 1
ATOM 2180 N N . PRO A 1 274 ? 20.214 17.688 -4.569 1.00 26.14 274 PRO A N 1
ATOM 2181 C CA . PRO A 1 274 ? 20.422 17.329 -5.950 1.00 26.14 274 PRO A CA 1
ATOM 2182 C C . PRO A 1 274 ? 20.811 15.866 -5.929 1.00 26.14 274 PRO A C 1
ATOM 2184 O O . PRO A 1 274 ? 21.667 15.440 -5.142 1.00 26.14 274 PRO A O 1
ATOM 2187 N N . ARG A 1 275 ? 20.149 15.098 -6.788 1.00 30.00 275 ARG A N 1
ATOM 2188 C CA . ARG A 1 275 ? 20.630 13.783 -7.160 1.00 30.00 275 ARG A CA 1
ATOM 2189 C C . ARG A 1 275 ? 22.040 13.992 -7.701 1.00 30.00 275 ARG A C 1
ATOM 2191 O O . ARG A 1 275 ? 22.227 14.322 -8.867 1.00 30.00 275 ARG A O 1
ATOM 2198 N N . ASN A 1 276 ? 23.038 13.795 -6.840 1.00 26.70 276 ASN A N 1
ATOM 2199 C CA . ASN A 1 276 ? 24.286 13.208 -7.282 1.00 26.70 276 ASN A CA 1
ATOM 2200 C C . ASN A 1 276 ? 23.867 12.058 -8.193 1.00 26.70 276 ASN A C 1
ATOM 2202 O O . ASN A 1 276 ? 23.058 11.220 -7.779 1.00 26.70 276 ASN A O 1
ATOM 2206 N N . ILE A 1 277 ? 24.365 12.046 -9.427 1.00 32.44 277 ILE A N 1
ATOM 2207 C CA . ILE A 1 277 ? 24.327 10.857 -10.269 1.00 32.44 277 ILE A CA 1
ATOM 2208 C C . ILE A 1 277 ? 25.181 9.824 -9.526 1.00 32.44 277 ILE A C 1
ATOM 2210 O O . ILE A 1 277 ? 26.386 9.706 -9.723 1.00 32.44 277 ILE A O 1
ATOM 2214 N N . ASN A 1 278 ? 24.549 9.155 -8.566 1.00 29.94 278 ASN A N 1
ATOM 2215 C CA . ASN A 1 278 ? 25.044 7.963 -7.927 1.00 29.94 278 ASN A CA 1
ATOM 2216 C C . ASN A 1 278 ? 24.773 6.840 -8.928 1.00 29.94 278 ASN A C 1
ATOM 2218 O O . ASN A 1 278 ? 23.649 6.728 -9.427 1.00 29.94 278 ASN A O 1
ATOM 2222 N N . PRO A 1 279 ? 25.769 6.010 -9.254 1.00 34.75 279 PRO A N 1
ATOM 2223 C CA . PRO A 1 279 ? 25.513 4.829 -10.052 1.00 34.75 279 PRO A CA 1
ATOM 2224 C C . PRO A 1 279 ? 24.502 3.956 -9.284 1.00 34.75 279 PRO A C 1
ATOM 2226 O O . PRO A 1 279 ? 24.756 3.613 -8.133 1.00 34.75 279 PRO A O 1
ATOM 2229 N N . ALA A 1 280 ? 23.377 3.641 -9.946 1.00 40.09 280 ALA A N 1
ATOM 2230 C CA . ALA A 1 280 ? 22.220 2.854 -9.488 1.00 40.09 280 ALA A CA 1
ATOM 2231 C C . ALA A 1 280 ? 21.190 3.570 -8.574 1.00 40.09 280 ALA A C 1
ATOM 2233 O O . ALA A 1 280 ? 21.190 3.391 -7.359 1.00 40.09 280 ALA A O 1
ATOM 2234 N N . MET A 1 281 ? 20.237 4.308 -9.166 1.00 54.06 281 MET A N 1
ATOM 2235 C CA . MET A 1 281 ? 18.927 4.531 -8.529 1.00 54.06 281 MET A CA 1
ATOM 2236 C C . MET A 1 281 ? 18.133 3.220 -8.563 1.00 54.06 281 MET A C 1
ATOM 2238 O O . MET A 1 281 ? 17.972 2.646 -9.638 1.00 54.06 281 MET A O 1
ATOM 2242 N N . GLU A 1 282 ? 17.660 2.766 -7.402 1.00 69.94 282 GLU A N 1
ATOM 2243 C CA . GLU A 1 282 ? 16.763 1.612 -7.270 1.00 69.94 282 GLU A CA 1
ATOM 2244 C C . GLU A 1 282 ? 15.464 1.828 -8.050 1.00 69.94 282 GLU A C 1
ATOM 2246 O O . GLU A 1 282 ? 14.967 2.951 -8.153 1.00 69.94 282 GLU A O 1
ATOM 2251 N N . VAL A 1 283 ? 14.933 0.746 -8.608 1.00 87.38 283 VAL A N 1
ATOM 2252 C CA . VAL A 1 283 ? 13.767 0.767 -9.491 1.00 87.38 283 VAL A CA 1
ATOM 2253 C C . VAL A 1 283 ? 12.592 0.107 -8.782 1.00 87.38 283 VAL A C 1
ATOM 2255 O O . VAL A 1 283 ? 12.739 -1.004 -8.271 1.00 87.38 283 VAL A O 1
ATOM 2258 N N . ASP A 1 284 ? 11.441 0.780 -8.762 1.00 89.50 284 ASP A N 1
ATOM 2259 C CA . ASP A 1 284 ? 10.202 0.212 -8.228 1.00 89.50 284 ASP A CA 1
ATOM 2260 C C . ASP A 1 284 ? 9.645 -0.906 -9.129 1.00 89.50 284 ASP A C 1
ATOM 2262 O O . ASP A 1 284 ? 9.999 -1.022 -10.307 1.00 89.50 284 ASP A O 1
ATOM 2266 N N . ALA A 1 285 ? 8.746 -1.722 -8.576 1.00 92.31 285 ALA A N 1
ATOM 2267 C CA . ALA A 1 285 ? 8.189 -2.886 -9.253 1.00 92.31 285 ALA A CA 1
ATOM 2268 C C . ALA A 1 285 ? 7.451 -2.519 -10.550 1.00 92.31 285 ALA A C 1
ATOM 2270 O O . ALA A 1 285 ? 7.624 -3.200 -11.559 1.00 92.31 285 ALA A O 1
ATOM 2271 N N . ALA A 1 286 ? 6.669 -1.436 -10.562 1.00 92.31 286 ALA A N 1
ATOM 2272 C CA . ALA A 1 286 ? 5.920 -1.042 -11.752 1.00 92.31 286 ALA A CA 1
ATOM 2273 C C . ALA A 1 286 ? 6.873 -0.665 -12.893 1.00 92.31 286 ALA A C 1
ATOM 2275 O O . ALA A 1 286 ? 6.720 -1.156 -14.011 1.00 92.31 286 ALA A O 1
ATOM 2276 N N . THR A 1 287 ? 7.893 0.146 -12.607 1.00 90.75 287 THR A N 1
ATOM 2277 C CA . THR A 1 287 ? 8.924 0.534 -13.576 1.00 90.75 287 THR A CA 1
ATOM 2278 C C . THR A 1 287 ? 9.710 -0.685 -14.064 1.00 90.75 287 THR A C 1
ATOM 2280 O O . THR A 1 287 ? 9.853 -0.885 -15.270 1.00 90.75 287 THR A O 1
ATOM 2283 N N . LEU A 1 288 ? 10.168 -1.540 -13.147 1.00 93.06 288 LEU A N 1
ATOM 2284 C CA . LEU A 1 288 ? 10.942 -2.741 -13.458 1.00 93.06 288 LEU A CA 1
ATOM 2285 C C . LEU A 1 288 ? 10.183 -3.698 -14.383 1.00 93.06 288 LEU A C 1
ATOM 2287 O O . LEU A 1 288 ? 10.694 -4.091 -15.431 1.00 93.06 288 LEU A O 1
ATOM 2291 N N . PHE A 1 289 ? 8.958 -4.070 -14.015 1.00 94.44 289 PHE A N 1
ATOM 2292 C CA . PHE A 1 289 ? 8.184 -5.045 -14.777 1.00 94.44 289 PHE A CA 1
ATOM 2293 C C . PHE A 1 289 ? 7.590 -4.447 -16.060 1.00 94.44 289 PHE A C 1
ATOM 2295 O O . PHE A 1 289 ? 7.447 -5.165 -17.051 1.00 94.44 289 PHE A O 1
ATOM 2302 N N . ASN A 1 290 ? 7.346 -3.133 -16.121 1.00 92.06 290 ASN A N 1
ATOM 2303 C CA . ASN A 1 290 ? 7.002 -2.481 -17.386 1.00 92.06 290 ASN A CA 1
ATOM 2304 C C . ASN A 1 290 ? 8.109 -2.640 -18.433 1.00 92.06 290 ASN A C 1
ATOM 2306 O O . ASN A 1 290 ? 7.810 -2.918 -19.596 1.00 92.06 290 ASN A O 1
ATOM 2310 N N . GLU A 1 291 ? 9.369 -2.494 -18.025 1.00 92.50 291 GLU A N 1
ATOM 2311 C CA . GLU A 1 291 ? 10.519 -2.645 -18.917 1.00 92.50 291 GLU A CA 1
ATOM 2312 C C . GLU A 1 291 ? 10.813 -4.108 -19.281 1.00 92.50 291 GLU A C 1
ATOM 2314 O O . GLU A 1 291 ? 11.218 -4.379 -20.410 1.00 92.50 291 GLU A O 1
ATOM 2319 N N . LEU A 1 292 ? 10.621 -5.052 -18.351 1.00 93.88 292 LEU A N 1
ATOM 2320 C CA . LEU A 1 292 ? 10.902 -6.470 -18.603 1.00 93.88 292 LEU A CA 1
ATOM 2321 C C . LEU A 1 292 ? 9.929 -7.093 -19.613 1.00 93.88 292 LEU A C 1
ATOM 2323 O O . LEU A 1 292 ? 10.379 -7.759 -20.547 1.00 93.88 292 LEU A O 1
ATOM 2327 N N . GLY A 1 293 ? 8.616 -6.894 -19.441 1.00 93.81 293 GLY A N 1
ATOM 2328 C CA . GLY A 1 293 ? 7.591 -7.438 -20.340 1.00 93.81 293 GLY A CA 1
ATOM 2329 C C . GLY A 1 293 ? 7.785 -8.930 -20.662 1.00 93.81 293 GLY A C 1
ATOM 2330 O O . GLY A 1 293 ? 7.965 -9.755 -19.768 1.00 93.81 293 GLY A O 1
ATOM 2331 N N . GLU A 1 294 ? 7.795 -9.268 -21.956 1.00 94.12 294 GLU A N 1
ATOM 2332 C CA . GLU A 1 294 ? 7.940 -10.643 -22.471 1.00 94.12 294 GLU A CA 1
ATOM 2333 C C . GLU A 1 294 ? 9.232 -11.342 -22.018 1.00 94.12 294 GLU A C 1
ATOM 2335 O O . GLU A 1 294 ? 9.228 -12.551 -21.808 1.00 94.12 294 GLU A O 1
ATOM 2340 N N . ARG A 1 295 ? 10.319 -10.602 -21.756 1.00 95.50 295 ARG A N 1
ATOM 2341 C CA . ARG A 1 295 ? 11.573 -11.192 -21.260 1.00 95.50 295 ARG A CA 1
ATOM 2342 C C . ARG A 1 295 ? 11.383 -11.902 -19.916 1.00 95.50 295 ARG A C 1
ATOM 2344 O O . ARG A 1 295 ? 12.044 -12.903 -19.647 1.00 95.50 295 ARG A O 1
ATOM 2351 N N . TYR A 1 296 ? 10.503 -11.381 -19.059 1.00 95.19 296 TYR A N 1
ATOM 2352 C CA . TYR A 1 296 ? 10.171 -12.044 -17.798 1.00 95.19 296 TYR A CA 1
ATOM 2353 C C . TYR A 1 296 ? 9.443 -13.370 -18.050 1.00 95.19 296 TYR A C 1
ATOM 2355 O O . TYR A 1 296 ? 9.747 -14.374 -17.408 1.00 95.19 296 TYR A O 1
ATOM 2363 N N . GLU A 1 297 ? 8.528 -13.397 -19.023 1.00 95.38 297 GLU A N 1
ATOM 2364 C CA . GLU A 1 297 ? 7.849 -14.627 -19.434 1.00 95.38 297 GLU A CA 1
ATOM 2365 C C . GLU A 1 297 ? 8.850 -15.670 -19.935 1.00 95.38 297 GLU A C 1
ATOM 2367 O O . GLU A 1 297 ? 8.863 -16.786 -19.416 1.00 95.38 297 GLU A O 1
ATOM 2372 N N . ASP A 1 298 ? 9.734 -15.299 -20.864 1.00 95.19 298 ASP A N 1
ATOM 2373 C CA . ASP A 1 298 ? 10.763 -16.194 -21.408 1.00 95.19 298 ASP A CA 1
ATOM 2374 C C . ASP A 1 298 ? 11.614 -16.827 -20.298 1.00 95.19 298 ASP A C 1
ATOM 2376 O O . ASP A 1 298 ? 11.956 -18.011 -20.345 1.00 95.19 298 ASP A O 1
ATOM 2380 N N . ALA A 1 299 ? 11.920 -16.046 -19.259 1.00 94.12 299 ALA A N 1
ATOM 2381 C CA . ALA A 1 299 ? 12.745 -16.476 -18.144 1.00 94.12 299 ALA A CA 1
ATOM 2382 C C . ALA A 1 299 ? 12.032 -17.459 -17.191 1.00 94.12 299 ALA A C 1
ATOM 2384 O O . ALA A 1 299 ? 12.683 -18.374 -16.667 1.00 94.12 299 ALA A O 1
ATOM 2385 N N . TYR A 1 300 ? 10.722 -17.296 -16.959 1.00 94.69 300 TYR A N 1
ATOM 2386 C CA . TYR A 1 300 ? 10.005 -17.940 -15.844 1.00 94.69 300 TYR A CA 1
ATOM 2387 C C . TYR A 1 300 ? 8.795 -18.811 -16.229 1.00 94.69 300 TYR A C 1
ATOM 2389 O O . TYR A 1 300 ? 8.380 -19.641 -15.413 1.00 94.69 300 TYR A O 1
ATOM 2397 N N . ALA A 1 301 ? 8.249 -18.702 -17.445 1.00 93.38 301 ALA A N 1
ATOM 2398 C CA . ALA A 1 301 ? 7.012 -19.388 -17.847 1.00 93.38 301 ALA A CA 1
ATOM 2399 C C . ALA A 1 301 ? 7.091 -20.920 -17.777 1.00 93.38 301 ALA A C 1
ATOM 2401 O O . ALA A 1 301 ? 6.080 -21.590 -17.575 1.00 93.38 301 ALA A O 1
ATOM 2402 N N . GLU A 1 302 ? 8.289 -21.486 -17.912 1.00 92.25 302 GLU A N 1
ATOM 2403 C CA . GLU A 1 302 ? 8.518 -22.932 -17.894 1.00 92.25 302 GLU A CA 1
ATOM 2404 C C . GLU A 1 302 ? 8.968 -23.479 -16.529 1.00 92.25 302 GLU A C 1
ATOM 2406 O O . GLU A 1 302 ? 9.451 -24.610 -16.454 1.00 92.25 302 GLU A O 1
ATOM 2411 N N . SER A 1 303 ? 8.828 -22.717 -15.436 1.00 93.12 303 SER A N 1
ATOM 2412 C CA . SER A 1 303 ? 9.197 -23.188 -14.093 1.00 93.12 303 SER A CA 1
ATOM 2413 C C . SER A 1 303 ? 8.424 -24.468 -13.714 1.00 93.12 303 SER A C 1
ATOM 2415 O O . SER A 1 303 ? 7.213 -24.410 -13.468 1.00 93.12 303 SER A O 1
ATOM 2417 N N . PRO A 1 304 ? 9.086 -25.644 -13.601 1.00 91.44 304 PRO A N 1
ATOM 2418 C CA . PRO A 1 304 ? 8.379 -26.909 -13.392 1.00 91.44 304 PRO A CA 1
ATOM 2419 C C . PRO A 1 304 ? 7.689 -26.980 -12.031 1.00 91.44 304 PRO A C 1
ATOM 2421 O O . PRO A 1 304 ? 6.620 -27.572 -11.896 1.00 91.44 304 PRO A O 1
ATOM 2424 N N . GLY A 1 305 ? 8.296 -26.377 -11.004 1.00 92.50 305 GLY A N 1
ATOM 2425 C CA . GLY A 1 305 ? 7.710 -26.333 -9.669 1.00 92.50 305 GLY A CA 1
ATOM 2426 C C . GLY A 1 305 ? 6.431 -25.499 -9.629 1.00 92.50 305 GLY A C 1
ATOM 2427 O O . GLY A 1 305 ? 5.463 -25.925 -8.995 1.00 92.50 305 GLY A O 1
ATOM 2428 N N . LEU A 1 306 ? 6.406 -24.376 -10.356 1.00 93.94 306 LEU A N 1
ATOM 2429 C CA . LEU A 1 306 ? 5.236 -23.505 -10.469 1.00 93.94 306 LEU A CA 1
ATOM 2430 C C . LEU A 1 306 ? 4.104 -24.163 -11.271 1.00 93.94 306 LEU A C 1
ATOM 2432 O O . LEU A 1 306 ? 2.949 -24.130 -10.849 1.00 93.94 306 LEU A O 1
ATOM 2436 N N . LEU A 1 307 ? 4.426 -24.826 -12.384 1.00 95.38 307 LEU A N 1
ATOM 2437 C CA . LEU A 1 307 ? 3.445 -25.596 -13.156 1.00 95.38 307 LEU A CA 1
ATOM 2438 C C . LEU A 1 307 ? 2.815 -26.707 -12.304 1.00 95.38 307 LEU A C 1
ATOM 2440 O O . LEU A 1 307 ? 1.594 -26.789 -12.206 1.00 95.38 307 LEU A O 1
ATOM 2444 N N . GLN A 1 308 ? 3.633 -27.484 -11.587 1.00 95.81 308 GLN A N 1
ATOM 2445 C CA . GLN A 1 308 ? 3.149 -28.575 -10.733 1.00 95.81 308 GLN A CA 1
ATOM 2446 C C . GLN A 1 308 ? 2.248 -28.095 -9.587 1.00 95.81 308 GLN A C 1
ATOM 2448 O O . GLN A 1 308 ? 1.256 -28.756 -9.281 1.00 95.81 308 GLN A O 1
ATOM 2453 N N . VAL A 1 309 ? 2.567 -26.970 -8.927 1.00 97.12 309 VAL A N 1
ATOM 2454 C CA . VAL A 1 309 ? 1.683 -26.447 -7.867 1.00 97.12 309 VAL A CA 1
ATOM 2455 C C . VAL A 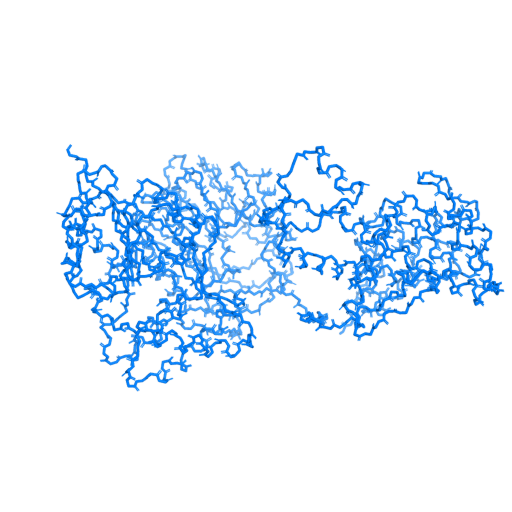1 309 ? 0.376 -25.913 -8.453 1.00 97.12 309 VAL A C 1
ATOM 2457 O O . VAL A 1 309 ? -0.683 -26.098 -7.860 1.00 97.12 309 VAL A O 1
ATOM 2460 N N . THR A 1 310 ? 0.435 -25.303 -9.640 1.00 97.50 310 THR A N 1
ATOM 2461 C CA . THR A 1 310 ? -0.752 -24.781 -10.325 1.00 97.50 310 THR A CA 1
ATOM 2462 C C . THR A 1 310 ? -1.682 -25.925 -10.724 1.00 97.50 310 THR A C 1
ATOM 2464 O O . THR A 1 310 ? -2.873 -25.871 -10.433 1.00 97.50 310 THR A O 1
ATOM 2467 N N . GLU A 1 311 ? -1.144 -27.007 -11.292 1.00 96.88 311 GLU A N 1
ATOM 2468 C CA . GLU A 1 311 ? -1.890 -28.235 -11.599 1.00 96.88 311 GLU A CA 1
ATOM 2469 C C . GLU A 1 311 ? -2.489 -28.880 -10.344 1.00 96.88 311 GLU A C 1
ATOM 2471 O O . GLU A 1 311 ? -3.656 -29.282 -10.349 1.00 96.88 311 GLU A O 1
ATOM 2476 N N . TYR A 1 312 ? -1.723 -28.935 -9.247 1.00 97.56 312 TYR A N 1
ATOM 2477 C CA . TYR A 1 312 ? -2.227 -29.414 -7.961 1.00 97.56 312 TYR A CA 1
ATOM 2478 C C . TYR A 1 312 ? -3.454 -28.610 -7.521 1.00 97.56 312 TYR A C 1
ATOM 2480 O O . TYR A 1 312 ? -4.481 -29.208 -7.204 1.00 97.56 312 TYR A O 1
ATOM 2488 N N . VAL A 1 313 ? -3.400 -27.277 -7.559 1.00 97.88 313 VAL A N 1
ATOM 2489 C CA . VAL A 1 313 ? -4.529 -26.431 -7.142 1.00 97.88 313 VAL A CA 1
ATOM 2490 C C . VAL A 1 313 ? -5.710 -26.535 -8.103 1.00 97.88 313 VAL A C 1
ATOM 2492 O O . VAL A 1 313 ? -6.836 -26.693 -7.640 1.00 97.88 313 VAL A O 1
ATOM 2495 N N . VAL A 1 314 ? -5.479 -26.558 -9.419 1.00 98.06 314 VAL A N 1
ATOM 2496 C CA . VAL A 1 314 ? -6.533 -26.815 -10.419 1.00 98.06 314 VAL A CA 1
ATOM 2497 C C . VAL A 1 314 ? -7.276 -28.120 -10.113 1.00 98.06 314 VAL A C 1
ATOM 2499 O O . VAL A 1 314 ? -8.501 -28.158 -10.183 1.00 98.06 314 VAL A O 1
ATOM 2502 N N . SER A 1 315 ? -6.568 -29.175 -9.694 1.00 97.25 315 SER A N 1
ATOM 2503 C CA . SER A 1 315 ? -7.194 -30.459 -9.337 1.00 97.25 315 SER A CA 1
ATOM 2504 C C . SER A 1 315 ? -8.084 -30.404 -8.086 1.00 97.25 315 SER A C 1
ATOM 2506 O O . SER A 1 315 ? -8.894 -31.305 -7.866 1.00 97.25 315 SER A O 1
ATOM 2508 N N . LYS A 1 316 ? -7.929 -29.367 -7.254 1.00 97.25 316 LYS A N 1
ATOM 2509 C CA . LYS A 1 316 ? -8.683 -29.156 -6.010 1.00 97.25 316 LYS A CA 1
ATOM 2510 C C . LYS A 1 316 ? -9.845 -28.183 -6.172 1.00 97.25 316 LYS A C 1
ATOM 2512 O O . LYS A 1 316 ? -10.718 -28.156 -5.308 1.00 97.25 316 LYS A O 1
ATOM 2517 N N . LEU A 1 317 ? -9.857 -27.387 -7.238 1.00 97.69 317 LEU A N 1
ATOM 2518 C CA . LEU A 1 317 ? -10.879 -26.372 -7.445 1.00 97.69 317 LEU A CA 1
ATOM 2519 C C . LEU A 1 317 ? -12.159 -26.964 -8.052 1.00 97.69 317 LEU A C 1
ATOM 2521 O O . LEU A 1 317 ? -12.096 -27.785 -8.973 1.00 97.69 317 LEU A O 1
ATOM 2525 N N . PRO A 1 318 ? -13.343 -26.524 -7.591 1.00 96.25 318 PRO A N 1
ATOM 2526 C CA . PRO A 1 318 ? -14.592 -26.788 -8.289 1.00 96.25 318 PRO A CA 1
ATOM 2527 C C . PRO A 1 318 ? -14.556 -26.323 -9.752 1.00 96.25 318 PRO A C 1
ATOM 2529 O O . PRO A 1 318 ? -13.833 -25.404 -10.144 1.00 96.25 318 PRO A O 1
ATOM 2532 N N . ARG A 1 319 ? -15.397 -26.930 -10.594 1.00 94.50 319 ARG A N 1
ATOM 2533 C CA . ARG A 1 319 ? -15.535 -26.489 -11.990 1.00 94.50 319 ARG A CA 1
ATOM 2534 C C . ARG A 1 319 ? -15.969 -25.023 -12.034 1.00 94.50 319 ARG A C 1
ATOM 2536 O O . ARG A 1 319 ? -16.857 -24.623 -11.287 1.00 94.50 319 ARG A O 1
ATOM 2543 N N . SER A 1 320 ? -15.377 -24.252 -12.945 1.00 96.31 320 SER A N 1
ATOM 2544 C CA . SER A 1 320 ? -15.734 -22.845 -13.177 1.00 96.31 320 SER A CA 1
ATOM 2545 C C . SER A 1 320 ? -15.557 -21.914 -11.967 1.00 96.31 320 SER A C 1
ATOM 2547 O O . SER A 1 320 ? -16.195 -20.867 -11.908 1.00 96.31 320 SER A O 1
ATOM 2549 N N . SER A 1 321 ? -14.662 -22.258 -11.033 1.00 98.56 321 SER A N 1
ATOM 2550 C CA . SER A 1 321 ? -14.240 -21.374 -9.937 1.00 98.56 321 SER A CA 1
ATOM 2551 C C . SER A 1 321 ? -13.773 -19.983 -10.384 1.00 98.56 321 SER A C 1
ATOM 2553 O O . SER A 1 321 ? -13.254 -19.814 -11.488 1.00 98.56 321 SER A O 1
ATOM 2555 N N . HIS A 1 322 ? -13.918 -19.002 -9.492 1.00 98.69 322 HIS A N 1
ATOM 2556 C CA . HIS A 1 322 ? -13.338 -17.666 -9.618 1.00 98.69 322 HIS A CA 1
ATOM 2557 C C . HIS A 1 322 ? -11.952 -17.651 -8.978 1.00 98.69 322 HIS A C 1
ATOM 2559 O O . HIS A 1 322 ? -11.803 -17.999 -7.806 1.00 98.69 322 HIS A O 1
ATOM 2565 N N . VAL A 1 323 ? -10.942 -17.244 -9.736 1.00 98.75 323 VAL A N 1
ATOM 2566 C CA . VAL A 1 323 ? -9.549 -17.242 -9.282 1.00 98.75 323 VAL A CA 1
ATOM 2567 C C . VAL A 1 323 ? -8.899 -15.897 -9.569 1.00 98.75 323 VAL A C 1
ATOM 2569 O O . VAL A 1 323 ? -9.145 -15.304 -10.619 1.00 98.75 323 VAL A O 1
ATOM 2572 N N . LEU A 1 324 ? -8.086 -15.416 -8.632 1.00 98.88 324 LEU A N 1
ATOM 2573 C CA . LEU A 1 324 ? -7.357 -14.156 -8.754 1.00 98.88 324 LEU A CA 1
ATOM 2574 C C . LEU A 1 324 ? -5.851 -14.420 -8.792 1.00 98.88 324 LEU A C 1
ATOM 2576 O O . LEU A 1 324 ? -5.317 -15.034 -7.873 1.00 98.88 324 LEU A O 1
ATOM 2580 N N . ASP A 1 325 ? -5.183 -13.924 -9.827 1.00 98.81 325 ASP A N 1
ATOM 2581 C CA . ASP A 1 325 ? -3.727 -13.921 -9.974 1.00 98.81 325 ASP A CA 1
ATOM 2582 C C . ASP A 1 325 ? -3.181 -12.517 -9.648 1.00 98.81 325 ASP A C 1
ATOM 2584 O O . ASP A 1 325 ? -3.488 -11.537 -10.333 1.00 98.81 325 ASP A O 1
ATOM 2588 N N . VAL A 1 326 ? -2.450 -12.399 -8.540 1.00 98.75 326 VAL A N 1
ATOM 2589 C CA . VAL A 1 326 ? -1.974 -11.145 -7.941 1.00 98.75 326 VAL A CA 1
ATOM 2590 C C . VAL A 1 326 ? -0.500 -10.933 -8.267 1.00 98.75 326 VAL A C 1
ATOM 2592 O O . VAL A 1 326 ? 0.368 -11.688 -7.822 1.00 98.75 326 VAL A O 1
ATOM 2595 N N . GLY A 1 327 ? -0.211 -9.849 -8.984 1.00 98.12 327 GLY A N 1
ATOM 2596 C CA . GLY A 1 327 ? 1.055 -9.699 -9.697 1.00 98.12 327 GLY A CA 1
ATOM 2597 C C . GLY A 1 327 ? 1.109 -10.687 -10.855 1.00 98.12 327 GLY A C 1
ATOM 2598 O O . GLY A 1 327 ? 2.026 -11.499 -10.932 1.00 98.12 327 GLY A O 1
ATOM 2599 N N . CYS A 1 328 ? 0.072 -10.678 -11.700 1.00 98.25 328 CYS A N 1
ATOM 2600 C CA . CYS A 1 328 ? -0.114 -11.691 -12.736 1.00 98.25 328 CYS A CA 1
ATOM 2601 C C . CYS A 1 328 ? 0.970 -11.666 -13.824 1.00 98.25 328 CYS A C 1
ATOM 2603 O O . CYS A 1 328 ? 1.019 -12.579 -14.652 1.00 98.25 328 CYS A O 1
ATOM 2605 N N . GLY A 1 329 ? 1.808 -10.622 -13.878 1.00 98.00 329 GLY A N 1
ATOM 2606 C CA . GLY A 1 329 ? 2.811 -10.451 -14.918 1.00 98.00 329 GLY A CA 1
ATOM 2607 C C . GLY A 1 329 ? 2.169 -10.513 -16.303 1.00 98.00 329 GLY A C 1
ATOM 2608 O O . GLY A 1 329 ? 1.091 -9.964 -16.538 1.00 98.00 329 GLY A O 1
ATOM 2609 N N . THR A 1 330 ? 2.796 -11.248 -17.215 1.00 98.19 330 THR A N 1
ATOM 2610 C CA . THR A 1 330 ? 2.266 -11.499 -18.561 1.00 98.19 330 THR A CA 1
ATOM 2611 C C . THR A 1 330 ? 1.140 -12.543 -18.590 1.00 98.19 330 THR A C 1
ATOM 2613 O O . THR A 1 330 ? 0.664 -12.912 -19.661 1.00 98.19 330 THR A O 1
ATOM 2616 N N . GLY A 1 331 ? 0.687 -13.052 -17.442 1.00 97.75 331 GLY A N 1
ATOM 2617 C CA . GLY A 1 331 ? -0.379 -14.048 -17.322 1.00 97.75 331 GLY A CA 1
ATOM 2618 C C . GLY A 1 331 ? 0.069 -15.500 -17.529 1.00 97.75 331 GLY A C 1
ATOM 2619 O O . GLY A 1 331 ? -0.752 -16.414 -17.419 1.00 97.75 331 GLY A O 1
ATOM 2620 N N . LYS A 1 332 ? 1.349 -15.762 -17.809 1.00 97.31 332 LYS A N 1
ATOM 2621 C CA . LYS A 1 332 ? 1.897 -17.126 -17.861 1.00 97.31 332 LYS A CA 1
ATOM 2622 C C . LYS A 1 332 ? 2.890 -17.381 -16.721 1.00 97.31 332 LYS A C 1
ATOM 2624 O O . LYS A 1 332 ? 3.630 -16.477 -16.351 1.00 97.31 332 LYS A O 1
ATOM 2629 N N . PRO A 1 333 ? 2.939 -18.615 -16.183 1.00 96.81 333 PRO A N 1
ATOM 2630 C CA . PRO A 1 333 ? 2.110 -19.763 -16.567 1.00 96.81 333 PRO A CA 1
ATOM 2631 C C . PRO A 1 333 ? 0.757 -19.834 -15.835 1.00 96.81 333 PRO A C 1
ATOM 2633 O O . PRO A 1 333 ? -0.116 -20.592 -16.252 1.00 96.81 333 PRO A O 1
ATOM 2636 N N . VAL A 1 334 ? 0.578 -19.065 -14.757 1.00 97.88 334 VAL A N 1
ATOM 2637 C CA . VAL A 1 334 ? -0.504 -19.252 -13.775 1.00 97.88 334 VAL A CA 1
ATOM 2638 C C . VAL A 1 334 ? -1.882 -18.935 -14.357 1.00 97.88 334 VAL A C 1
ATOM 2640 O O . VAL A 1 334 ? -2.697 -19.848 -14.514 1.00 97.88 334 VAL A O 1
ATOM 2643 N N . ALA A 1 335 ? -2.146 -17.677 -14.731 1.00 98.38 335 ALA A N 1
ATOM 2644 C CA . ALA A 1 335 ? -3.439 -17.281 -15.294 1.00 98.38 335 ALA A CA 1
ATOM 2645 C C . ALA A 1 335 ? -3.813 -18.105 -16.542 1.00 98.38 335 ALA A C 1
ATOM 2647 O O . ALA A 1 335 ? -4.964 -18.523 -16.685 1.00 98.38 335 ALA A O 1
ATOM 2648 N N . ALA A 1 336 ? -2.850 -18.407 -17.418 1.00 98.12 336 ALA A N 1
ATOM 2649 C CA . ALA A 1 336 ? -3.068 -19.232 -18.605 1.00 98.12 336 ALA A CA 1
ATOM 2650 C C . ALA A 1 336 ? -3.495 -20.672 -18.276 1.00 98.12 336 ALA A C 1
ATOM 2652 O O . ALA A 1 336 ? -4.436 -21.186 -18.891 1.00 98.12 336 ALA A O 1
ATOM 2653 N N . ALA A 1 337 ? -2.849 -21.322 -17.304 1.00 97.88 337 ALA A N 1
ATOM 2654 C CA . ALA A 1 337 ? -3.215 -22.670 -16.872 1.00 97.88 337 ALA A CA 1
ATOM 2655 C C . ALA A 1 337 ? -4.611 -22.695 -16.227 1.00 97.88 337 ALA A C 1
ATOM 2657 O O . ALA A 1 337 ? -5.434 -23.550 -16.560 1.00 97.88 337 ALA A O 1
ATOM 2658 N N . LEU A 1 338 ? -4.914 -21.712 -15.374 1.00 98.38 338 LEU A N 1
ATOM 2659 C CA . LEU A 1 338 ? -6.220 -21.568 -14.728 1.00 98.38 338 LEU A CA 1
ATOM 2660 C C . LEU A 1 338 ? -7.348 -21.332 -15.747 1.00 98.38 338 LEU A C 1
ATOM 2662 O O . LEU A 1 338 ? -8.403 -21.966 -15.670 1.00 98.38 338 LEU A O 1
ATOM 2666 N N . ALA A 1 339 ? -7.117 -20.469 -16.740 1.00 98.38 339 ALA A N 1
ATOM 2667 C CA . ALA A 1 339 ? -8.069 -20.214 -17.818 1.00 98.38 339 ALA A CA 1
ATOM 2668 C C . ALA A 1 339 ? -8.285 -21.463 -18.688 1.00 98.38 339 ALA A C 1
ATOM 2670 O O . ALA A 1 339 ? -9.421 -21.795 -19.030 1.00 98.38 339 ALA A O 1
ATOM 2671 N N . SER A 1 340 ? -7.208 -22.191 -19.005 1.00 97.81 340 SER A N 1
ATOM 2672 C CA . SER A 1 340 ? -7.261 -23.435 -19.789 1.00 97.81 340 SER A CA 1
ATOM 2673 C C . SER A 1 340 ? -8.021 -24.552 -19.068 1.00 97.81 340 SER A C 1
ATOM 2675 O O . SER A 1 340 ? -8.680 -25.365 -19.712 1.00 97.81 340 SER A O 1
ATOM 2677 N N . ALA A 1 341 ? -7.996 -24.557 -17.733 1.00 97.88 341 ALA A N 1
ATOM 2678 C CA . ALA A 1 341 ? -8.791 -25.454 -16.899 1.00 97.88 341 ALA A CA 1
ATOM 2679 C C . ALA A 1 341 ? -10.287 -25.072 -16.815 1.00 97.88 341 ALA A C 1
ATOM 2681 O O . ALA A 1 341 ? -11.087 -25.810 -16.236 1.00 97.88 341 ALA A O 1
ATOM 2682 N N . GLY A 1 342 ? -10.698 -23.950 -17.419 1.00 98.00 342 GLY A N 1
ATOM 2683 C CA . GLY A 1 342 ? -12.094 -23.512 -17.488 1.00 98.00 342 GLY A CA 1
ATOM 2684 C C . GLY A 1 342 ? -12.565 -22.673 -16.296 1.00 98.00 342 GLY A C 1
ATOM 2685 O O . GLY A 1 342 ? -13.775 -22.573 -16.070 1.00 98.00 342 GLY A O 1
ATOM 2686 N N . HIS A 1 343 ? -11.640 -22.086 -15.531 1.00 98.62 343 HIS A N 1
ATOM 2687 C CA . HIS A 1 343 ? -11.948 -21.159 -14.439 1.00 98.62 343 HIS A CA 1
ATOM 2688 C C . HIS A 1 343 ? -12.138 -19.718 -14.937 1.00 98.62 343 HIS A C 1
ATOM 2690 O O . HIS A 1 343 ? -11.665 -19.335 -16.009 1.00 98.62 343 HIS A O 1
ATOM 2696 N N . THR A 1 344 ? -12.834 -18.903 -14.143 1.00 98.50 344 THR A N 1
ATOM 2697 C CA . THR A 1 344 ? -12.963 -17.460 -14.378 1.00 98.50 344 THR A CA 1
ATOM 2698 C C . THR A 1 344 ? -11.771 -16.753 -13.748 1.00 98.50 344 THR A C 1
ATOM 2700 O O . THR A 1 344 ? -11.697 -16.641 -12.525 1.00 98.50 344 THR A O 1
ATOM 2703 N N . VAL A 1 345 ? -10.843 -16.292 -14.586 1.00 98.75 345 VAL A N 1
ATOM 2704 C CA . VAL A 1 345 ? -9.589 -15.678 -14.141 1.00 98.75 345 VAL A CA 1
ATOM 2705 C C . VAL A 1 345 ? -9.711 -14.161 -14.063 1.00 98.75 345 VAL A C 1
ATOM 2707 O O . VAL A 1 345 ? -10.108 -13.504 -15.030 1.00 98.75 345 VAL A O 1
ATOM 2710 N N . TYR A 1 346 ? -9.313 -13.619 -12.919 1.00 98.75 346 TYR A N 1
ATOM 2711 C CA . TYR A 1 346 ? -9.019 -12.210 -12.709 1.00 98.75 346 TYR A CA 1
ATOM 2712 C C . TYR A 1 346 ? -7.510 -12.066 -12.516 1.00 98.75 346 TYR A C 1
ATOM 2714 O O . TYR A 1 346 ? -6.914 -12.867 -11.801 1.00 98.75 346 TYR A O 1
ATOM 2722 N N . GLY A 1 347 ? -6.891 -11.065 -13.130 1.00 98.69 347 GLY A N 1
ATOM 2723 C CA . GLY A 1 347 ? -5.471 -10.775 -12.957 1.00 98.69 347 GLY A CA 1
ATOM 2724 C C . GLY A 1 347 ? -5.246 -9.306 -12.636 1.00 98.69 347 GLY A C 1
ATOM 2725 O O . GLY A 1 347 ? -5.863 -8.430 -13.248 1.00 98.69 347 GLY A O 1
ATOM 2726 N N . ILE A 1 348 ? -4.371 -9.033 -11.675 1.00 98.81 348 ILE A N 1
ATOM 2727 C CA . ILE A 1 348 ? -3.934 -7.672 -11.362 1.00 98.81 348 ILE A CA 1
ATOM 2728 C C . ILE A 1 348 ? -2.417 -7.591 -11.351 1.00 98.81 348 ILE A C 1
ATOM 2730 O O . ILE A 1 348 ? -1.752 -8.496 -10.854 1.00 98.81 348 ILE A O 1
ATOM 2734 N N . ASP A 1 349 ? -1.874 -6.494 -11.860 1.00 98.69 349 ASP A N 1
ATOM 2735 C CA . ASP A 1 349 ? -0.452 -6.173 -11.762 1.00 98.69 349 ASP A CA 1
ATOM 2736 C C . ASP A 1 349 ? -0.276 -4.651 -11.673 1.00 98.69 349 ASP A C 1
ATOM 2738 O O . ASP A 1 349 ? -1.131 -3.897 -12.140 1.00 98.69 349 ASP A O 1
ATOM 2742 N N . VAL A 1 350 ? 0.815 -4.184 -11.070 1.00 97.00 350 VAL A N 1
ATOM 2743 C CA . VAL A 1 350 ? 1.141 -2.750 -11.015 1.00 97.00 350 VAL A CA 1
ATOM 2744 C C . VAL A 1 350 ? 1.761 -2.253 -12.326 1.00 97.00 350 VAL A C 1
ATOM 2746 O O . VAL A 1 350 ? 1.707 -1.057 -12.610 1.00 97.00 350 VAL A O 1
ATOM 2749 N N . ALA A 1 351 ? 2.322 -3.149 -13.143 1.00 96.69 351 ALA A N 1
ATOM 2750 C CA . ALA A 1 351 ? 2.909 -2.836 -14.438 1.00 96.69 351 ALA A CA 1
ATOM 2751 C C . ALA A 1 351 ? 1.870 -2.933 -15.568 1.00 96.69 351 ALA A C 1
ATOM 2753 O O . ALA A 1 351 ? 1.436 -4.014 -15.968 1.00 96.69 351 ALA A O 1
ATOM 2754 N N . GLU A 1 352 ? 1.501 -1.789 -16.143 1.00 96.56 352 GLU A N 1
ATOM 2755 C CA . GLU A 1 352 ? 0.546 -1.699 -17.254 1.00 96.56 352 GLU A CA 1
ATOM 2756 C C . GLU A 1 352 ? 0.957 -2.542 -18.473 1.00 96.56 352 GLU A C 1
ATOM 2758 O O . GLU A 1 352 ? 0.112 -3.191 -19.095 1.00 96.56 352 GLU A O 1
ATOM 2763 N N . ASN A 1 353 ? 2.252 -2.591 -18.803 1.00 97.00 353 ASN A N 1
ATOM 2764 C CA . ASN A 1 353 ? 2.744 -3.392 -19.922 1.00 97.00 353 ASN A CA 1
ATOM 2765 C C . ASN A 1 353 ? 2.518 -4.896 -19.689 1.00 97.00 353 ASN A C 1
ATOM 2767 O O . ASN A 1 353 ? 2.133 -5.605 -20.617 1.00 97.00 353 ASN A O 1
ATOM 2771 N N . MET A 1 354 ? 2.695 -5.365 -18.451 1.00 97.88 354 MET A N 1
ATOM 2772 C CA . MET A 1 354 ? 2.441 -6.756 -18.067 1.00 97.88 354 MET A CA 1
ATOM 2773 C C . MET A 1 354 ? 0.962 -7.114 -18.242 1.00 97.88 354 MET A C 1
ATOM 2775 O O . MET A 1 354 ? 0.632 -8.067 -18.950 1.00 97.88 354 MET A O 1
ATOM 2779 N N . VAL A 1 355 ? 0.067 -6.274 -17.708 1.00 98.56 355 VAL A N 1
ATOM 2780 C CA . VAL A 1 355 ? -1.393 -6.419 -17.847 1.00 98.56 355 VAL A CA 1
ATOM 2781 C C . VAL A 1 355 ? -1.816 -6.442 -19.315 1.00 98.56 355 VAL A C 1
ATOM 2783 O O . VAL A 1 355 ? -2.628 -7.279 -19.711 1.00 98.56 355 VAL A O 1
ATOM 2786 N N . ARG A 1 356 ? -1.254 -5.554 -20.143 1.00 98.38 356 ARG A N 1
ATOM 2787 C CA . ARG A 1 356 ? -1.523 -5.499 -21.587 1.00 98.38 356 ARG A CA 1
ATOM 2788 C C . ARG A 1 356 ? -1.140 -6.806 -22.284 1.00 98.38 356 ARG A C 1
ATOM 2790 O O . ARG A 1 356 ? -1.905 -7.283 -23.122 1.00 98.38 356 ARG A O 1
ATOM 2797 N N . ILE A 1 357 ? 0.013 -7.388 -21.944 1.00 98.31 357 ILE A N 1
ATOM 2798 C CA . ILE A 1 357 ? 0.451 -8.675 -22.499 1.00 98.31 357 ILE A CA 1
ATOM 2799 C C . ILE A 1 357 ? -0.501 -9.785 -22.036 1.00 98.31 357 ILE A C 1
ATOM 2801 O O . ILE A 1 357 ? -1.053 -10.487 -22.886 1.00 98.31 357 ILE A O 1
ATOM 2805 N N . ALA A 1 358 ? -0.782 -9.878 -20.731 1.00 98.56 358 ALA A N 1
ATOM 2806 C CA . ALA A 1 358 ? -1.697 -10.869 -20.158 1.00 98.56 358 ALA A CA 1
ATOM 2807 C C . ALA A 1 358 ? -3.076 -10.852 -20.826 1.00 98.56 358 ALA A C 1
ATOM 2809 O O . ALA A 1 358 ? -3.551 -11.888 -21.295 1.00 98.56 358 ALA A O 1
ATOM 2810 N N . ALA A 1 359 ? -3.671 -9.665 -20.966 1.00 98.44 359 ALA A N 1
ATOM 2811 C CA . ALA A 1 359 ? -4.967 -9.476 -21.609 1.00 98.44 359 ALA A CA 1
ATOM 2812 C C . ALA A 1 359 ? -4.982 -9.881 -23.092 1.00 98.44 359 ALA A C 1
ATOM 2814 O O . ALA A 1 359 ? -6.035 -10.242 -23.615 1.00 98.44 359 ALA A O 1
ATOM 2815 N N . SER A 1 360 ? -3.838 -9.821 -23.781 1.00 98.19 360 SER A N 1
ATOM 2816 C CA . SER A 1 360 ? -3.757 -10.169 -25.203 1.00 98.19 360 SER A CA 1
ATOM 2817 C C . SER A 1 360 ? -3.652 -11.674 -25.462 1.00 98.19 360 SER A C 1
ATOM 2819 O O . SER A 1 360 ? -3.995 -12.122 -26.556 1.00 98.19 360 SER A O 1
ATOM 2821 N N . GLN A 1 361 ? -3.218 -12.462 -24.470 1.00 97.94 361 GLN A N 1
ATOM 2822 C CA . GLN A 1 361 ? -2.924 -13.888 -24.655 1.00 97.94 361 GLN A CA 1
ATOM 2823 C C . GLN A 1 361 ? -3.662 -14.843 -23.707 1.00 97.94 361 GLN A C 1
ATOM 2825 O O . GLN A 1 361 ? -3.696 -16.046 -23.969 1.00 97.94 361 GLN A O 1
ATOM 2830 N N . VAL A 1 362 ? -4.263 -14.347 -22.622 1.00 98.44 362 VAL A N 1
ATOM 2831 C CA . VAL A 1 362 ? -5.011 -15.162 -21.657 1.00 98.44 362 VAL A CA 1
ATOM 2832 C C . VAL A 1 362 ? -6.474 -14.738 -21.624 1.00 98.44 362 VAL A C 1
ATOM 2834 O O . VAL A 1 362 ? -6.808 -13.560 -21.541 1.00 98.44 362 VAL A O 1
ATOM 2837 N N . ARG A 1 363 ? -7.383 -15.718 -21.635 1.00 98.19 363 ARG A N 1
ATOM 2838 C CA . ARG A 1 363 ? -8.808 -15.464 -21.409 1.00 98.19 363 ARG A CA 1
ATOM 2839 C C . ARG A 1 363 ? -9.044 -15.129 -19.933 1.00 98.19 363 ARG A C 1
ATOM 2841 O O . ARG A 1 363 ? -8.973 -16.015 -19.088 1.00 98.19 363 ARG A O 1
ATOM 2848 N N . GLY A 1 364 ? -9.393 -13.882 -19.640 1.00 97.62 364 GLY A N 1
ATOM 2849 C CA . GLY A 1 364 ? -9.694 -13.415 -18.287 1.00 97.62 364 GLY A CA 1
ATOM 2850 C C . GLY A 1 364 ? -9.942 -11.909 -18.242 1.00 97.62 364 GLY A C 1
ATOM 2851 O O . GLY A 1 364 ? -9.950 -11.246 -19.280 1.00 97.62 364 GLY A O 1
ATOM 2852 N N . THR A 1 365 ? -10.140 -11.380 -17.038 1.00 98.50 365 THR A N 1
ATOM 2853 C CA . THR A 1 365 ? -10.241 -9.937 -16.788 1.00 98.50 365 THR A CA 1
ATOM 2854 C C . THR A 1 365 ? -8.956 -9.461 -16.129 1.00 98.50 365 THR A C 1
ATOM 2856 O O . THR A 1 365 ? -8.677 -9.841 -14.995 1.00 98.50 365 THR A O 1
ATOM 2859 N N . PHE A 1 366 ? -8.198 -8.614 -16.820 1.00 98.62 366 PHE A N 1
ATOM 2860 C CA . PHE A 1 366 ? -6.913 -8.105 -16.343 1.00 98.62 366 PHE A CA 1
ATOM 2861 C C . PHE A 1 366 ? -6.976 -6.592 -16.144 1.00 98.62 366 PHE A C 1
ATOM 2863 O O . PHE A 1 366 ? -7.543 -5.884 -16.978 1.00 98.62 366 PHE A O 1
ATOM 2870 N N . SER A 1 367 ? -6.410 -6.089 -15.048 1.00 98.06 367 SER A N 1
ATOM 2871 C CA . SER A 1 367 ? -6.400 -4.654 -14.748 1.00 98.06 367 SER A CA 1
ATOM 2872 C C . SER A 1 367 ? -5.128 -4.213 -14.039 1.00 98.06 367 SER A C 1
ATOM 2874 O O . SER A 1 367 ? -4.662 -4.899 -13.131 1.00 98.06 367 SER A O 1
ATOM 2876 N N . THR A 1 368 ? -4.630 -3.028 -14.388 1.00 98.50 368 THR A N 1
ATOM 2877 C CA . THR A 1 368 ? -3.531 -2.385 -13.663 1.00 98.50 368 THR A CA 1
ATOM 2878 C C . THR A 1 368 ? -4.019 -1.941 -12.288 1.00 98.50 368 THR A C 1
ATOM 2880 O O . THR A 1 368 ? -4.896 -1.080 -12.194 1.00 98.50 368 THR A O 1
ATOM 2883 N N . ALA A 1 369 ? -3.503 -2.548 -11.220 1.00 97.50 369 ALA A N 1
ATOM 2884 C CA . ALA A 1 369 ? -3.933 -2.265 -9.856 1.00 97.50 369 ALA A CA 1
ATOM 2885 C C . ALA A 1 369 ? -2.869 -2.632 -8.815 1.00 97.50 369 ALA A C 1
ATOM 2887 O O . ALA A 1 369 ? -2.106 -3.583 -8.973 1.00 97.50 369 ALA A O 1
ATOM 2888 N N . ASP A 1 370 ? -2.883 -1.901 -7.702 1.00 96.50 370 ASP A N 1
ATOM 2889 C CA . ASP A 1 370 ? -2.070 -2.189 -6.525 1.00 96.50 370 ASP A CA 1
ATOM 2890 C C . ASP A 1 370 ? -2.830 -3.111 -5.563 1.00 96.50 370 ASP A C 1
ATOM 2892 O O . ASP A 1 370 ? -3.915 -2.776 -5.081 1.00 96.50 370 ASP A O 1
ATOM 2896 N N . MET A 1 371 ? -2.255 -4.271 -5.242 1.00 97.25 371 MET A N 1
ATOM 2897 C CA . MET A 1 371 ? -2.869 -5.253 -4.341 1.00 97.25 371 MET A CA 1
ATOM 2898 C C . MET A 1 371 ? -3.158 -4.711 -2.928 1.00 97.25 371 MET A C 1
ATOM 2900 O O . MET A 1 371 ? -4.062 -5.206 -2.249 1.00 97.25 371 MET A O 1
ATOM 2904 N N . ARG A 1 372 ? -2.440 -3.666 -2.488 1.00 93.50 372 ARG A N 1
ATOM 2905 C CA . ARG A 1 372 ? -2.628 -3.023 -1.176 1.00 93.50 372 ARG A CA 1
ATOM 2906 C C . ARG A 1 372 ? -3.968 -2.294 -1.071 1.00 93.50 372 ARG A C 1
ATOM 2908 O O . ARG A 1 372 ? -4.506 -2.172 0.029 1.00 93.50 372 ARG A O 1
ATOM 2915 N N . THR A 1 373 ? -4.521 -1.834 -2.194 1.00 92.19 373 THR A N 1
ATOM 2916 C CA . THR A 1 373 ? -5.768 -1.049 -2.253 1.00 92.19 373 THR A CA 1
ATOM 2917 C C . THR A 1 373 ? -6.865 -1.711 -3.092 1.00 92.19 373 THR A C 1
ATOM 2919 O O . THR A 1 373 ? -8.040 -1.376 -2.941 1.00 92.19 373 THR A O 1
ATOM 2922 N N . TYR A 1 374 ? -6.522 -2.696 -3.924 1.00 95.69 374 TYR A N 1
ATOM 2923 C CA . TYR A 1 374 ? -7.461 -3.416 -4.782 1.00 95.69 374 TYR A CA 1
ATOM 2924 C C . TYR A 1 374 ? -8.522 -4.183 -3.990 1.00 95.69 374 TYR A C 1
ATOM 2926 O O . TYR A 1 374 ? -8.211 -4.836 -2.997 1.00 95.69 374 TYR A O 1
ATOM 2934 N N . THR A 1 375 ? -9.769 -4.168 -4.459 1.00 94.69 375 THR A N 1
ATOM 2935 C CA . THR A 1 375 ? -10.844 -5.017 -3.931 1.00 94.69 375 THR A CA 1
ATOM 2936 C C . THR A 1 375 ? -11.440 -5.830 -5.077 1.00 94.69 375 THR A C 1
ATOM 2938 O O . THR A 1 375 ? -11.904 -5.233 -6.051 1.00 94.69 375 THR A O 1
ATOM 2941 N N . PRO A 1 376 ? -11.443 -7.172 -4.994 1.00 96.75 376 PRO A N 1
ATOM 2942 C CA . PRO A 1 376 ? -11.997 -7.996 -6.053 1.00 96.75 376 PRO A CA 1
ATOM 2943 C C . PRO A 1 376 ? -13.519 -7.831 -6.158 1.00 96.75 376 PRO A C 1
ATOM 2945 O O . PRO A 1 376 ? -14.191 -7.629 -5.143 1.00 96.75 376 PRO A O 1
ATOM 2948 N N . PRO A 1 377 ? -14.094 -7.986 -7.364 1.00 93.94 377 PRO A N 1
ATOM 2949 C CA . PRO A 1 377 ? -15.533 -7.825 -7.577 1.00 93.94 377 PRO A CA 1
ATOM 2950 C C . PRO A 1 377 ? -16.367 -8.942 -6.930 1.00 93.94 377 PRO A C 1
ATOM 2952 O O . PRO A 1 377 ? -17.564 -8.774 -6.710 1.00 93.94 377 PRO A O 1
ATOM 2955 N N . VAL A 1 378 ? -15.749 -10.091 -6.644 1.00 96.44 378 VAL A N 1
ATOM 2956 C CA . VAL A 1 378 ? -16.377 -11.272 -6.039 1.00 96.44 378 VAL A CA 1
ATOM 2957 C C . VAL A 1 378 ? -15.416 -11.928 -5.048 1.00 96.44 378 VAL A C 1
ATOM 2959 O O . VAL A 1 378 ? -14.207 -11.707 -5.108 1.00 96.44 378 VAL A O 1
ATOM 2962 N N . LYS A 1 379 ? -15.938 -12.769 -4.147 1.00 97.44 379 LYS A N 1
ATOM 2963 C CA . LYS A 1 379 ? -15.084 -13.657 -3.346 1.00 97.44 379 LYS A CA 1
ATOM 2964 C C . LYS A 1 379 ? -14.483 -14.746 -4.235 1.00 97.44 379 LYS A C 1
ATOM 2966 O O . LYS A 1 379 ? -15.186 -15.324 -5.065 1.00 97.44 379 LYS A O 1
ATOM 2971 N N . MET A 1 380 ? -13.209 -15.038 -4.019 1.00 98.50 380 MET A N 1
ATOM 2972 C CA . MET A 1 380 ? -12.414 -15.952 -4.834 1.00 98.50 380 MET A CA 1
ATOM 2973 C C . MET A 1 380 ? -12.398 -17.359 -4.234 1.00 98.50 380 MET A C 1
ATOM 2975 O O . MET A 1 380 ? -12.410 -17.524 -3.016 1.00 98.50 380 MET A O 1
ATOM 2979 N N . ASP A 1 381 ? -12.365 -18.376 -5.089 1.00 98.75 381 ASP A N 1
ATOM 2980 C CA . ASP A 1 381 ? -12.116 -19.766 -4.696 1.00 98.75 381 ASP A CA 1
ATOM 2981 C C . ASP A 1 381 ? -10.608 -20.027 -4.531 1.00 98.75 381 ASP A C 1
ATOM 2983 O O . ASP A 1 381 ? -10.206 -20.809 -3.671 1.00 98.75 381 ASP A O 1
ATOM 2987 N N . ALA A 1 382 ? -9.771 -19.334 -5.314 1.00 98.88 382 ALA A N 1
ATOM 2988 C CA . ALA A 1 382 ? -8.329 -19.290 -5.096 1.00 98.88 382 ALA A CA 1
ATOM 2989 C C . ALA A 1 382 ? -7.716 -17.914 -5.376 1.00 98.88 382 ALA A C 1
ATOM 2991 O O . ALA A 1 382 ? -8.176 -17.171 -6.245 1.00 98.88 382 ALA A O 1
ATOM 2992 N N . VAL A 1 383 ? -6.640 -17.608 -4.656 1.00 98.88 383 VAL A N 1
ATOM 2993 C CA . VAL A 1 383 ? -5.772 -16.448 -4.868 1.00 98.88 383 VAL A CA 1
ATOM 2994 C C . VAL A 1 383 ? -4.349 -16.961 -5.057 1.00 98.88 383 VAL A C 1
ATOM 2996 O O . VAL A 1 383 ? -3.860 -17.749 -4.251 1.00 98.88 383 VAL A O 1
ATOM 2999 N N . PHE A 1 384 ? -3.685 -16.514 -6.113 1.00 98.88 384 PHE A N 1
ATOM 3000 C CA . PHE A 1 384 ? -2.274 -16.763 -6.378 1.00 98.88 384 PHE A CA 1
ATOM 3001 C C . PHE A 1 384 ? -1.520 -15.445 -6.215 1.00 98.88 384 PHE A C 1
ATOM 3003 O O . PHE A 1 384 ? -1.963 -14.427 -6.731 1.00 98.88 384 PHE A O 1
ATOM 3010 N N . ALA A 1 385 ? -0.397 -15.452 -5.503 1.00 98.69 385 ALA A N 1
ATOM 3011 C CA . ALA A 1 385 ? 0.544 -14.338 -5.449 1.00 98.69 385 ALA A CA 1
ATOM 3012 C C . ALA A 1 385 ? 1.957 -14.906 -5.590 1.00 98.69 385 ALA A C 1
ATOM 3014 O O . ALA A 1 385 ? 2.568 -15.381 -4.629 1.00 98.69 385 ALA A O 1
ATOM 3015 N N . ILE A 1 386 ? 2.435 -14.949 -6.831 1.00 98.06 386 ILE A N 1
ATOM 3016 C CA . ILE A 1 386 ? 3.664 -15.646 -7.202 1.00 98.06 386 ILE A CA 1
ATOM 3017 C C . ILE A 1 386 ? 4.739 -14.609 -7.508 1.00 98.06 386 ILE A C 1
ATOM 3019 O O . ILE A 1 386 ? 4.642 -13.875 -8.481 1.00 98.06 386 ILE A O 1
ATOM 3023 N N . TYR A 1 387 ? 5.765 -14.552 -6.662 1.00 95.44 387 TYR A N 1
ATOM 3024 C CA . TYR A 1 387 ? 6.936 -13.681 -6.797 1.00 95.44 387 TYR A CA 1
ATOM 3025 C C . TYR A 1 387 ? 6.609 -12.180 -6.877 1.00 95.44 387 TYR A C 1
ATOM 3027 O O . TYR A 1 387 ? 7.400 -11.397 -7.394 1.00 95.44 387 TYR A O 1
ATOM 3035 N N . SER A 1 388 ? 5.469 -11.769 -6.312 1.00 96.19 388 SER A N 1
ATOM 3036 C CA . SER A 1 388 ? 4.916 -10.412 -6.429 1.00 96.19 388 SER A CA 1
ATOM 3037 C C . SER A 1 388 ? 4.986 -9.569 -5.146 1.00 96.19 388 SER A C 1
ATOM 3039 O O . SER A 1 388 ? 4.543 -8.423 -5.139 1.00 96.19 388 SER A O 1
ATOM 3041 N N . LEU A 1 389 ? 5.563 -10.104 -4.060 1.00 96.50 389 LEU A N 1
ATOM 3042 C CA . LEU A 1 389 ? 5.590 -9.462 -2.732 1.00 96.50 389 LEU A CA 1
ATOM 3043 C C . LEU A 1 389 ? 6.958 -8.872 -2.336 1.00 96.50 389 LEU A C 1
ATOM 3045 O O . LEU A 1 389 ? 7.087 -8.308 -1.254 1.00 96.50 389 LEU A O 1
ATOM 3049 N N . PHE A 1 390 ? 7.987 -8.987 -3.183 1.00 93.31 390 PHE A N 1
ATOM 3050 C CA . PHE A 1 390 ? 9.368 -8.657 -2.799 1.00 93.31 390 PHE A CA 1
ATOM 3051 C C . PHE A 1 390 ? 9.621 -7.169 -2.546 1.00 93.31 390 PHE A C 1
ATOM 3053 O O . PHE A 1 390 ? 10.462 -6.842 -1.720 1.00 93.31 390 PHE A O 1
ATOM 3060 N N . GLN A 1 391 ? 8.905 -6.265 -3.218 1.00 93.50 391 GLN A N 1
ATOM 3061 C CA . GLN A 1 391 ? 9.091 -4.813 -3.067 1.00 93.50 391 GLN A CA 1
ATOM 3062 C C . GLN A 1 391 ? 7.997 -4.156 -2.209 1.00 93.50 391 GLN A C 1
ATOM 3064 O O . GLN A 1 391 ? 7.653 -2.991 -2.403 1.00 93.50 391 GLN A O 1
ATOM 3069 N N . ILE A 1 392 ? 7.412 -4.915 -1.278 1.00 93.31 392 ILE A N 1
ATOM 3070 C CA . ILE A 1 392 ? 6.385 -4.442 -0.346 1.00 93.31 392 ILE A CA 1
ATOM 3071 C C . ILE A 1 392 ? 6.976 -4.418 1.068 1.00 93.31 392 ILE A C 1
ATOM 3073 O O . ILE A 1 392 ? 7.680 -5.337 1.479 1.00 93.31 392 ILE A O 1
ATOM 3077 N N . HIS A 1 393 ? 6.693 -3.359 1.827 1.00 91.12 393 HIS A N 1
ATOM 3078 C CA . HIS A 1 393 ? 7.141 -3.212 3.216 1.00 91.12 393 HIS A CA 1
ATOM 3079 C C . HIS A 1 393 ? 6.564 -4.318 4.118 1.00 91.12 393 HIS A C 1
ATOM 3081 O O . HIS A 1 393 ? 5.548 -4.928 3.773 1.00 91.12 393 HIS A O 1
ATOM 3087 N N . PRO A 1 394 ? 7.181 -4.630 5.271 1.00 92.50 394 PRO A N 1
ATOM 3088 C CA . PRO A 1 394 ? 6.782 -5.799 6.053 1.00 92.50 394 PRO A CA 1
ATOM 3089 C C . PRO A 1 394 ? 5.343 -5.723 6.585 1.00 92.50 394 PRO A C 1
ATOM 3091 O O . PRO A 1 394 ? 4.611 -6.706 6.470 1.00 92.50 394 PRO A O 1
ATOM 3094 N N . SER A 1 395 ? 4.910 -4.572 7.100 1.00 93.38 395 SER A N 1
ATOM 3095 C CA . SER A 1 395 ? 3.534 -4.332 7.562 1.00 93.38 395 SER A CA 1
ATOM 3096 C C . SER A 1 395 ? 2.518 -4.434 6.426 1.00 93.38 395 SER A C 1
ATOM 3098 O O . SER A 1 395 ? 1.529 -5.158 6.548 1.00 93.38 395 SER A O 1
ATOM 3100 N N . ASP A 1 396 ? 2.806 -3.816 5.280 1.00 94.81 396 ASP A N 1
ATOM 3101 C CA . ASP A 1 396 ? 1.993 -3.932 4.065 1.00 94.81 396 ASP A CA 1
ATOM 3102 C C . ASP A 1 396 ? 1.936 -5.379 3.543 1.00 94.81 396 ASP A C 1
ATOM 3104 O O . ASP A 1 396 ? 0.883 -5.832 3.099 1.00 94.81 396 ASP A O 1
ATOM 3108 N N . THR A 1 397 ? 3.032 -6.139 3.632 1.00 96.50 397 THR A N 1
ATOM 3109 C CA . THR A 1 397 ? 3.071 -7.563 3.256 1.00 96.50 397 THR A CA 1
ATOM 3110 C C . THR A 1 397 ? 2.130 -8.370 4.144 1.00 96.50 397 THR A C 1
ATOM 3112 O O . THR A 1 397 ? 1.334 -9.165 3.642 1.00 96.50 397 THR A O 1
ATOM 3115 N N . HIS A 1 398 ? 2.158 -8.124 5.459 1.00 96.69 398 HIS A N 1
ATOM 3116 C CA . HIS A 1 398 ? 1.214 -8.745 6.384 1.00 96.69 398 HIS A CA 1
ATOM 3117 C C . HIS A 1 398 ? -0.221 -8.339 6.028 1.00 96.69 398 HIS A C 1
ATOM 3119 O O . HIS A 1 398 ? -1.060 -9.209 5.803 1.00 96.69 398 HIS A O 1
ATOM 3125 N N . LYS A 1 399 ? -0.496 -7.037 5.872 1.00 96.19 399 LYS A N 1
ATOM 3126 C CA . LYS A 1 399 ? -1.806 -6.503 5.467 1.00 96.19 399 LYS A CA 1
ATOM 3127 C C . LYS A 1 399 ? -2.341 -7.192 4.215 1.00 96.19 399 LYS A C 1
ATOM 3129 O O . LYS A 1 399 ? -3.484 -7.638 4.204 1.00 96.19 399 LYS A O 1
ATOM 3134 N N . VAL A 1 400 ? -1.523 -7.326 3.176 1.00 97.56 400 VAL A N 1
ATOM 3135 C CA . VAL A 1 400 ? -1.897 -7.977 1.916 1.00 97.56 400 VAL A CA 1
ATOM 3136 C C . VAL A 1 400 ? -2.244 -9.458 2.116 1.00 97.56 400 VAL A C 1
ATOM 3138 O O . VAL A 1 400 ? -3.243 -9.911 1.564 1.00 97.56 400 VAL A O 1
ATOM 3141 N N . VAL A 1 401 ? -1.519 -10.206 2.955 1.00 98.19 401 VAL A N 1
ATOM 3142 C CA . VAL A 1 401 ? -1.871 -11.608 3.258 1.00 98.19 401 VAL A CA 1
ATOM 3143 C C . VAL A 1 401 ? -3.213 -11.717 3.992 1.00 98.19 401 VAL A C 1
ATOM 3145 O O . VAL A 1 401 ? -4.037 -12.566 3.640 1.00 98.19 401 VAL A O 1
ATOM 3148 N N . TYR A 1 402 ? -3.491 -10.831 4.954 1.00 97.62 402 TYR A N 1
ATOM 3149 C CA . TYR A 1 402 ? -4.814 -10.768 5.591 1.00 97.62 402 TYR A CA 1
ATOM 3150 C C . TYR A 1 402 ? -5.907 -10.414 4.571 1.00 97.62 402 TYR A C 1
ATOM 3152 O O . TYR A 1 402 ? -6.973 -11.030 4.580 1.00 97.62 402 TYR A O 1
ATOM 3160 N N . ARG A 1 403 ? -5.632 -9.510 3.620 1.00 97.06 403 ARG A N 1
ATOM 3161 C CA . ARG A 1 403 ? -6.556 -9.199 2.516 1.00 97.06 403 ARG A CA 1
ATOM 3162 C C . ARG A 1 403 ? -6.797 -10.400 1.608 1.00 97.06 403 ARG A C 1
ATOM 3164 O O . ARG A 1 403 ? -7.939 -10.625 1.223 1.00 97.06 403 ARG A O 1
ATOM 3171 N N . PHE A 1 404 ? -5.781 -11.209 1.305 1.00 98.44 404 PHE A N 1
ATOM 3172 C CA . PHE A 1 404 ? -5.967 -12.451 0.547 1.00 98.44 404 PHE A CA 1
ATOM 3173 C C . PHE A 1 404 ? -6.942 -13.391 1.261 1.00 98.44 404 PHE A C 1
ATOM 3175 O O . PHE A 1 404 ? -7.871 -13.902 0.633 1.00 98.44 404 PHE A O 1
ATOM 3182 N N . ALA A 1 405 ? -6.802 -13.551 2.581 1.00 98.00 405 ALA A N 1
ATOM 3183 C CA . ALA A 1 405 ? -7.767 -14.298 3.382 1.00 98.00 405 ALA A CA 1
ATOM 3184 C C . ALA A 1 405 ? -9.166 -13.670 3.313 1.00 98.00 405 ALA A C 1
ATOM 3186 O O . ALA A 1 405 ? -10.156 -14.387 3.176 1.00 98.00 405 ALA A O 1
ATOM 3187 N N . GLU A 1 406 ? -9.289 -12.343 3.364 1.00 96.56 406 GLU A N 1
ATOM 3188 C CA . GLU A 1 406 ? -10.580 -11.669 3.213 1.00 96.56 406 GLU A CA 1
ATOM 3189 C C . GLU A 1 406 ? -11.190 -11.889 1.827 1.00 96.56 406 GLU A C 1
ATOM 3191 O O . GLU A 1 406 ? -12.400 -12.071 1.732 1.00 96.56 406 GLU A O 1
ATOM 3196 N N . TRP A 1 407 ? -10.404 -11.896 0.754 1.00 97.81 407 TRP A N 1
ATOM 3197 C CA . TRP A 1 407 ? -10.886 -12.090 -0.617 1.00 97.81 407 TRP A CA 1
ATOM 3198 C C . TRP A 1 407 ? -11.372 -13.511 -0.882 1.00 97.81 407 TRP A C 1
ATOM 3200 O O . TRP A 1 407 ? -12.266 -13.702 -1.706 1.00 97.81 407 TRP A O 1
ATOM 3210 N N . LEU A 1 408 ? -10.830 -14.495 -0.168 1.00 98.62 408 LEU A N 1
ATOM 3211 C CA . LEU A 1 408 ? -11.204 -15.895 -0.309 1.00 98.62 408 LEU A CA 1
ATOM 3212 C C . LEU A 1 408 ? -12.563 -16.212 0.328 1.00 98.62 408 LEU A C 1
ATOM 3214 O O . LEU A 1 408 ? -12.915 -15.731 1.415 1.00 98.62 408 LEU A O 1
ATOM 3218 N N . LYS A 1 409 ? -13.311 -17.095 -0.336 1.00 97.38 409 LYS A N 1
ATOM 3219 C CA . LYS A 1 409 ? -14.422 -17.840 0.268 1.00 97.38 409 LYS A CA 1
ATOM 3220 C C . LYS A 1 409 ? -13.909 -18.708 1.422 1.00 97.38 409 LYS A C 1
ATOM 3222 O O . LYS A 1 409 ? -12.709 -18.944 1.553 1.00 97.38 409 LYS A O 1
ATOM 3227 N N . GLU A 1 410 ? -14.822 -19.177 2.266 1.00 93.75 410 GLU A N 1
ATOM 3228 C CA . GLU A 1 410 ? -14.504 -20.273 3.189 1.00 93.75 410 GLU A CA 1
ATOM 3229 C C . GLU A 1 410 ? -13.977 -21.472 2.393 1.00 93.75 410 GLU A C 1
ATOM 3231 O O . GLU A 1 410 ? -14.418 -21.695 1.265 1.00 93.75 410 GLU A O 1
ATOM 3236 N N . ASP A 1 411 ? -12.999 -22.189 2.950 1.00 95.62 411 ASP A N 1
ATOM 3237 C CA . ASP A 1 411 ? -12.310 -23.305 2.288 1.00 95.62 411 ASP A CA 1
ATOM 3238 C C . ASP A 1 411 ? -11.515 -22.928 1.011 1.00 95.62 411 ASP A C 1
ATOM 3240 O O . ASP A 1 411 ? -11.002 -23.791 0.297 1.00 95.62 411 ASP A O 1
ATOM 3244 N N . GLY A 1 412 ? -11.377 -21.629 0.720 1.00 98.25 412 GLY A N 1
ATOM 3245 C CA . GLY A 1 412 ? -10.605 -21.123 -0.413 1.00 98.25 412 GLY A CA 1
ATOM 3246 C C . GLY A 1 412 ? -9.095 -21.349 -0.272 1.00 98.25 412 GLY A C 1
ATOM 3247 O O . GLY A 1 412 ? -8.567 -21.500 0.833 1.00 98.25 412 GLY A O 1
ATOM 3248 N N . ILE A 1 413 ? -8.387 -21.346 -1.404 1.00 98.81 413 ILE A N 1
ATOM 3249 C CA . ILE A 1 413 ? -6.959 -21.688 -1.484 1.00 98.81 413 ILE A CA 1
ATOM 3250 C C . ILE A 1 413 ? -6.111 -20.439 -1.754 1.00 98.81 413 ILE A C 1
ATOM 3252 O O . ILE A 1 413 ? -6.339 -19.721 -2.724 1.00 98.81 413 ILE A O 1
ATOM 3256 N N . LEU A 1 414 ? -5.087 -20.201 -0.938 1.00 98.81 414 LEU A N 1
ATOM 3257 C CA . LEU A 1 414 ? -4.024 -19.236 -1.211 1.00 98.81 414 LEU A CA 1
ATOM 3258 C C . LEU A 1 414 ? -2.771 -19.972 -1.689 1.00 98.81 414 LEU A C 1
ATOM 3260 O O . LEU A 1 414 ? -2.327 -20.923 -1.047 1.00 98.81 414 LEU A O 1
ATOM 3264 N N . VAL A 1 415 ? -2.170 -19.499 -2.775 1.00 98.81 415 VAL A N 1
ATOM 3265 C CA . VAL A 1 415 ? -0.861 -19.954 -3.251 1.00 98.81 415 VAL A CA 1
ATOM 3266 C C . VAL A 1 415 ? 0.112 -18.788 -3.207 1.00 98.81 415 VAL A C 1
ATOM 3268 O O . VAL A 1 415 ? -0.092 -17.788 -3.893 1.00 98.81 415 VAL A O 1
ATOM 3271 N N . LEU A 1 416 ? 1.179 -18.925 -2.425 1.00 98.62 416 LEU A N 1
ATOM 3272 C CA . LEU A 1 416 ? 2.273 -17.960 -2.379 1.00 98.62 416 LEU A CA 1
ATOM 3273 C C . LEU A 1 416 ? 3.514 -18.537 -3.049 1.00 98.62 416 LEU A C 1
ATOM 3275 O O . LEU A 1 416 ? 3.909 -19.664 -2.755 1.00 98.62 416 LEU A O 1
ATOM 3279 N N . GLY A 1 417 ? 4.146 -17.743 -3.909 1.00 97.88 417 GLY A N 1
ATOM 3280 C CA . GLY A 1 417 ? 5.493 -17.989 -4.406 1.00 97.88 417 GLY A CA 1
ATOM 3281 C C . GLY A 1 417 ? 6.430 -16.903 -3.907 1.00 97.88 417 GLY A C 1
ATOM 3282 O O . GLY A 1 417 ? 6.246 -15.733 -4.219 1.00 97.88 417 GLY A O 1
ATOM 3283 N N . VAL A 1 418 ? 7.415 -17.275 -3.102 1.00 96.75 418 VAL A N 1
ATOM 3284 C CA . VAL A 1 418 ? 8.317 -16.342 -2.417 1.00 96.75 418 VAL A CA 1
ATOM 3285 C C . VAL A 1 418 ? 9.736 -16.908 -2.379 1.00 96.75 418 VAL A C 1
ATOM 3287 O O . VAL A 1 418 ? 9.999 -18.019 -2.845 1.00 96.75 418 VAL A O 1
ATOM 3290 N N . THR A 1 419 ? 10.652 -16.147 -1.789 1.00 94.00 419 THR A N 1
ATOM 3291 C CA . THR A 1 419 ? 12.027 -16.567 -1.507 1.00 94.00 419 THR A CA 1
ATOM 3292 C C . THR A 1 419 ? 12.271 -16.398 -0.006 1.00 94.00 419 THR A C 1
ATOM 3294 O O . THR A 1 419 ? 12.007 -15.314 0.520 1.00 94.00 419 THR A O 1
ATOM 3297 N N . PRO A 1 420 ? 12.739 -17.432 0.716 1.00 92.38 420 PRO A N 1
ATOM 3298 C CA . PRO A 1 420 ? 13.006 -17.312 2.143 1.00 92.38 420 PRO A CA 1
ATOM 3299 C C . PRO A 1 420 ? 14.272 -16.480 2.384 1.00 92.38 420 PRO A C 1
ATOM 3301 O O . PRO A 1 420 ? 15.231 -16.554 1.615 1.00 92.38 420 PRO A O 1
ATOM 3304 N N . SER A 1 421 ? 14.309 -15.732 3.485 1.00 92.62 421 SER A N 1
ATOM 3305 C CA . SER A 1 421 ? 15.404 -14.804 3.815 1.00 92.62 421 SER A CA 1
ATOM 3306 C C . SER A 1 421 ? 16.808 -15.417 3.790 1.00 92.62 421 SER A C 1
ATOM 3308 O O . SER A 1 421 ? 17.757 -14.768 3.352 1.00 92.62 421 SER A O 1
ATOM 3310 N N . TRP A 1 422 ? 16.956 -16.682 4.194 1.00 88.12 422 TRP A N 1
ATOM 3311 C CA . TRP A 1 422 ? 18.248 -17.373 4.199 1.00 88.12 422 TRP A CA 1
ATOM 3312 C C . TRP A 1 422 ? 18.814 -17.622 2.790 1.00 88.12 422 TRP A C 1
ATOM 3314 O O . TRP A 1 422 ? 20.021 -17.820 2.651 1.00 88.12 422 TRP A O 1
ATOM 3324 N N . ALA A 1 423 ? 17.983 -17.589 1.740 1.00 86.88 423 ALA A N 1
ATOM 3325 C CA . ALA A 1 423 ? 18.411 -17.796 0.354 1.00 86.88 423 ALA A CA 1
ATOM 3326 C C . ALA A 1 423 ? 19.144 -16.579 -0.249 1.00 86.88 423 ALA A C 1
ATOM 3328 O O . ALA A 1 423 ? 19.660 -16.640 -1.371 1.00 86.88 423 ALA A O 1
ATOM 3329 N N . LEU A 1 424 ? 19.236 -15.471 0.492 1.00 81.06 424 LEU A N 1
ATOM 3330 C CA . LEU A 1 424 ? 20.028 -14.304 0.118 1.00 81.06 424 LEU A CA 1
ATOM 3331 C C . LEU A 1 424 ? 21.529 -14.633 0.075 1.00 81.06 424 LEU A C 1
ATOM 3333 O O . LEU A 1 424 ? 22.250 -14.581 1.074 1.00 81.06 424 LEU A O 1
ATOM 3337 N N . VAL A 1 425 ? 22.025 -14.947 -1.124 1.00 57.69 425 VAL A N 1
ATOM 3338 C CA . VAL A 1 425 ? 23.446 -15.251 -1.358 1.00 57.69 425 VAL A CA 1
ATOM 3339 C C . VAL A 1 425 ? 24.321 -14.053 -0.976 1.00 57.69 425 VAL A C 1
ATOM 3341 O O . VAL A 1 425 ? 24.154 -12.948 -1.490 1.00 57.69 425 VAL A O 1
ATOM 3344 N N . GLY A 1 426 ? 25.296 -14.299 -0.099 1.00 53.44 426 GLY A N 1
ATOM 3345 C CA . GLY A 1 426 ? 26.290 -13.316 0.336 1.00 53.44 426 GLY A CA 1
ATOM 3346 C C . GLY A 1 426 ? 25.967 -12.596 1.647 1.00 53.44 426 GLY A C 1
ATOM 3347 O O . GLY A 1 426 ? 26.784 -11.783 2.071 1.00 53.44 426 GLY A O 1
ATOM 3348 N N . GLY A 1 427 ? 24.823 -12.873 2.290 1.00 54.19 427 GLY A N 1
ATOM 3349 C CA . GLY A 1 427 ? 24.493 -12.360 3.631 1.00 54.19 427 GLY A CA 1
ATOM 3350 C C . GLY A 1 427 ? 24.393 -10.832 3.736 1.00 54.19 427 GLY A C 1
ATOM 3351 O O . GLY A 1 427 ? 24.430 -10.283 4.833 1.00 54.19 427 GLY A O 1
ATOM 3352 N N . LYS A 1 428 ? 24.303 -10.127 2.603 1.00 66.94 428 LYS A N 1
ATOM 3353 C CA . LYS A 1 428 ? 24.205 -8.667 2.559 1.00 66.94 428 LYS A CA 1
ATOM 3354 C C . LYS A 1 428 ? 22.742 -8.260 2.714 1.00 66.94 428 LYS A C 1
ATOM 3356 O O . LYS A 1 428 ? 21.943 -8.450 1.801 1.00 66.94 428 LYS A O 1
ATOM 3361 N N . GLY A 1 429 ? 22.400 -7.701 3.865 1.00 80.06 429 GLY A N 1
ATOM 3362 C CA . GLY A 1 429 ? 21.085 -7.138 4.148 1.00 80.06 429 GLY A CA 1
ATOM 3363 C C . GLY A 1 429 ? 20.971 -6.695 5.603 1.00 80.06 429 GLY A C 1
ATOM 3364 O O . GLY A 1 429 ? 21.814 -7.044 6.429 1.00 80.06 429 GLY A O 1
ATOM 3365 N N . VAL A 1 430 ? 19.942 -5.912 5.905 1.00 87.31 430 VAL A N 1
ATOM 3366 C CA . VAL A 1 430 ? 19.603 -5.488 7.266 1.00 87.31 430 VAL A CA 1
ATOM 3367 C C . VAL A 1 430 ? 18.542 -6.439 7.800 1.00 87.31 430 VAL A C 1
ATOM 3369 O O . VAL A 1 430 ? 17.446 -6.523 7.243 1.00 87.31 430 VAL A O 1
ATOM 3372 N N . HIS A 1 431 ? 18.887 -7.171 8.858 1.00 88.75 431 HIS A N 1
ATOM 3373 C CA . HIS A 1 431 ? 17.941 -8.028 9.561 1.00 88.75 431 HIS A CA 1
ATOM 3374 C C . HIS A 1 431 ? 17.013 -7.189 10.435 1.00 88.75 431 HIS A C 1
ATOM 3376 O O . HIS A 1 431 ? 17.467 -6.312 11.173 1.00 88.75 431 HIS A O 1
ATOM 3382 N N . ASP A 1 432 ? 15.726 -7.504 10.387 1.00 91.00 432 ASP A N 1
ATOM 3383 C CA . ASP A 1 432 ? 14.711 -6.925 11.247 1.00 91.00 432 ASP A CA 1
ATOM 3384 C C . ASP A 1 432 ? 14.047 -8.016 12.083 1.00 91.00 432 ASP A C 1
ATOM 3386 O O . ASP A 1 432 ? 13.243 -8.795 11.563 1.00 91.00 432 ASP A O 1
ATOM 3390 N N . PRO A 1 433 ? 14.376 -8.079 13.383 1.00 89.44 433 PRO A N 1
ATOM 3391 C CA . PRO A 1 433 ? 13.857 -9.112 14.263 1.00 89.44 433 PRO A CA 1
ATOM 3392 C C . PRO A 1 433 ? 12.376 -8.919 14.611 1.00 89.44 433 PRO A C 1
ATOM 3394 O O . PRO A 1 433 ? 11.759 -9.861 15.097 1.00 89.44 433 PRO A O 1
ATOM 3397 N N . VAL A 1 434 ? 11.789 -7.735 14.388 1.00 93.31 434 VAL A N 1
ATOM 3398 C CA . VAL A 1 434 ? 10.373 -7.475 14.710 1.00 93.31 434 VAL A CA 1
ATOM 3399 C C . VAL A 1 434 ? 9.452 -8.187 13.725 1.00 93.31 434 VAL A C 1
ATOM 3401 O O . VAL A 1 434 ? 8.412 -8.727 14.108 1.00 93.31 434 VAL A O 1
ATOM 3404 N N . TRP A 1 435 ? 9.867 -8.226 12.461 1.00 93.75 435 TRP A N 1
ATOM 3405 C CA . TRP A 1 435 ? 9.125 -8.854 11.368 1.00 93.75 435 TRP A CA 1
ATOM 3406 C C . TRP A 1 435 ? 9.744 -10.173 10.891 1.00 93.75 435 TRP A C 1
ATOM 3408 O O . TRP A 1 435 ? 9.178 -10.811 10.006 1.00 93.75 435 TRP A O 1
ATOM 3418 N N . ASP A 1 436 ? 10.885 -10.568 11.468 1.00 94.44 436 ASP A N 1
ATOM 3419 C CA . ASP A 1 436 ? 11.682 -11.738 11.077 1.00 94.44 436 ASP A CA 1
ATOM 3420 C C . ASP A 1 436 ? 11.942 -11.763 9.559 1.00 94.44 436 ASP A C 1
ATOM 3422 O O . ASP A 1 436 ? 11.573 -12.680 8.813 1.00 94.44 436 ASP A O 1
ATOM 3426 N N . CYS A 1 437 ? 12.535 -10.665 9.081 1.00 93.56 437 CYS A N 1
ATOM 3427 C CA . CYS A 1 437 ? 12.800 -10.439 7.668 1.00 93.56 437 CYS A CA 1
ATOM 3428 C C . CYS A 1 437 ? 14.177 -9.813 7.413 1.00 93.56 437 CYS A C 1
ATOM 3430 O O . CYS A 1 437 ? 14.829 -9.250 8.294 1.00 93.56 437 CYS A O 1
ATOM 3432 N N . MET A 1 438 ? 14.628 -9.924 6.167 1.00 92.31 438 MET A N 1
ATOM 3433 C CA . MET A 1 438 ? 15.852 -9.323 5.653 1.00 92.31 438 MET A CA 1
ATOM 3434 C C . MET A 1 438 ? 15.497 -8.274 4.601 1.00 92.31 438 MET A C 1
ATOM 3436 O O . MET A 1 438 ? 14.852 -8.597 3.604 1.00 92.31 438 MET A O 1
ATOM 3440 N N . ARG A 1 439 ? 15.965 -7.037 4.794 1.00 90.44 439 ARG A N 1
ATOM 3441 C CA . ARG A 1 439 ? 15.953 -5.982 3.768 1.00 90.44 439 ARG A CA 1
ATOM 3442 C C . ARG A 1 439 ? 17.259 -6.027 2.994 1.00 90.44 439 ARG A C 1
ATOM 3444 O O . ARG A 1 439 ? 18.330 -5.960 3.601 1.00 90.44 439 ARG A O 1
ATOM 3451 N N . SER A 1 440 ? 17.204 -6.128 1.673 1.00 88.19 440 SER A N 1
ATOM 3452 C CA . SER A 1 440 ? 18.407 -6.198 0.847 1.00 88.19 440 SER A CA 1
ATOM 3453 C C . SER A 1 440 ? 18.299 -5.329 -0.396 1.00 88.19 440 SER A C 1
ATOM 3455 O O . SER A 1 440 ? 17.258 -5.258 -1.038 1.00 88.19 440 SER A O 1
ATOM 3457 N N . LYS A 1 441 ? 19.420 -4.689 -0.734 1.00 87.81 441 LYS A N 1
ATOM 3458 C CA . LYS A 1 441 ? 19.618 -4.000 -2.007 1.00 87.81 441 LYS A CA 1
ATOM 3459 C C . LYS A 1 441 ? 20.373 -4.946 -2.919 1.00 87.81 441 LYS A C 1
ATOM 3461 O O . LYS A 1 441 ? 21.541 -5.254 -2.660 1.00 87.81 441 LYS A O 1
ATOM 3466 N N . VAL A 1 442 ? 19.710 -5.425 -3.960 1.00 85.31 442 VAL A N 1
ATOM 3467 C CA . VAL A 1 442 ? 20.268 -6.409 -4.888 1.00 85.31 442 VAL A CA 1
ATOM 3468 C C . VAL A 1 442 ? 20.201 -5.886 -6.314 1.00 85.31 442 VAL A C 1
ATOM 3470 O O . VAL A 1 442 ? 19.430 -4.990 -6.638 1.00 85.31 442 VAL A O 1
ATOM 3473 N N . THR A 1 443 ? 21.041 -6.435 -7.186 1.00 88.25 443 THR A N 1
ATOM 3474 C CA . THR A 1 443 ? 20.845 -6.294 -8.629 1.00 88.25 443 THR A CA 1
ATOM 3475 C C . THR A 1 443 ? 20.105 -7.532 -9.109 1.00 88.25 443 THR A C 1
ATOM 3477 O O . THR A 1 443 ? 20.655 -8.633 -9.036 1.00 88.25 443 THR A O 1
ATOM 3480 N N . TRP A 1 444 ? 18.876 -7.355 -9.580 1.00 89.50 444 TRP A N 1
ATOM 3481 C CA . TRP A 1 444 ? 18.024 -8.420 -10.097 1.00 89.50 444 TRP A CA 1
ATOM 3482 C C . TRP A 1 444 ? 17.600 -8.082 -11.528 1.00 89.50 444 TRP A C 1
ATOM 3484 O O . TRP A 1 444 ? 17.241 -6.942 -11.815 1.00 89.50 444 TRP A O 1
ATOM 3494 N N . MET A 1 445 ? 17.757 -9.040 -12.449 1.00 90.94 445 MET A N 1
ATOM 3495 C CA . MET A 1 445 ? 17.578 -8.841 -13.897 1.00 90.94 445 MET A CA 1
ATOM 3496 C C . MET A 1 445 ? 18.226 -7.542 -14.427 1.00 90.94 445 MET A C 1
ATOM 3498 O O . MET A 1 445 ? 17.604 -6.757 -15.136 1.00 90.94 445 MET A O 1
ATOM 3502 N N . GLU A 1 446 ? 19.499 -7.320 -14.066 1.00 89.06 446 GLU A N 1
ATOM 3503 C CA . GLU A 1 446 ? 20.324 -6.142 -14.420 1.00 89.06 446 GLU A CA 1
ATOM 3504 C C . GLU A 1 446 ? 19.889 -4.801 -13.802 1.00 89.06 446 GLU A C 1
ATOM 3506 O O . GLU A 1 446 ? 20.511 -3.772 -14.079 1.00 89.06 446 GLU A O 1
ATOM 3511 N N . ARG A 1 447 ? 18.875 -4.783 -12.933 1.00 89.12 447 ARG A N 1
ATOM 3512 C CA . ARG A 1 447 ? 18.369 -3.559 -12.306 1.00 89.12 447 ARG A CA 1
ATOM 3513 C C . ARG A 1 447 ? 18.608 -3.561 -10.796 1.00 89.12 447 ARG A C 1
ATOM 3515 O O . ARG A 1 447 ? 18.455 -4.597 -10.153 1.00 89.12 447 ARG A O 1
ATOM 3522 N N . PRO A 1 448 ? 19.022 -2.429 -10.207 1.00 89.25 448 PRO A N 1
ATOM 3523 C CA . PRO A 1 448 ? 19.092 -2.290 -8.758 1.00 89.25 448 PRO A CA 1
ATOM 3524 C C . PRO A 1 448 ? 17.675 -2.242 -8.173 1.00 89.25 448 PRO A C 1
ATOM 3526 O O . PRO A 1 448 ? 16.848 -1.446 -8.615 1.00 89.25 448 PRO A O 1
ATOM 3529 N N . VAL A 1 449 ? 17.401 -3.073 -7.177 1.00 89.38 449 VAL A N 1
ATOM 3530 C CA . VAL A 1 449 ? 16.104 -3.159 -6.497 1.00 89.38 449 VAL A CA 1
ATOM 3531 C C . VAL A 1 449 ? 16.307 -3.247 -4.986 1.00 89.38 449 VAL A C 1
ATOM 3533 O O . VAL A 1 449 ? 17.322 -3.770 -4.514 1.00 89.38 449 VAL A O 1
ATOM 3536 N N . SER A 1 450 ? 15.334 -2.731 -4.239 1.00 89.38 450 SER A N 1
ATOM 3537 C CA . SER A 1 450 ? 15.209 -2.948 -2.797 1.00 89.38 450 SER A CA 1
ATOM 3538 C C . SER A 1 450 ? 14.131 -3.985 -2.549 1.00 89.38 450 SER A C 1
ATOM 3540 O O . SER A 1 450 ? 12.986 -3.800 -2.951 1.00 89.38 450 SER A O 1
ATOM 3542 N N . GLU A 1 451 ? 14.504 -5.072 -1.887 1.00 91.00 451 GLU A N 1
ATOM 3543 C CA . GLU A 1 451 ? 13.625 -6.211 -1.673 1.00 91.00 451 GLU A CA 1
ATOM 3544 C C . GLU A 1 451 ? 13.608 -6.653 -0.209 1.00 91.00 451 GLU A C 1
ATOM 3546 O O . GLU A 1 451 ? 14.592 -6.535 0.534 1.00 91.00 451 GLU A O 1
ATOM 3551 N N . LEU A 1 452 ? 12.459 -7.184 0.187 1.00 92.50 452 LEU A N 1
ATOM 3552 C CA . LEU A 1 452 ? 12.158 -7.729 1.494 1.00 92.50 452 LEU A CA 1
ATOM 3553 C C . LEU A 1 452 ? 11.998 -9.245 1.384 1.00 92.50 452 LEU A C 1
ATOM 3555 O O . LEU A 1 452 ? 11.240 -9.758 0.561 1.00 92.50 452 LEU A O 1
ATOM 3559 N N . TYR A 1 453 ? 12.673 -9.965 2.272 1.00 94.19 453 TYR A N 1
ATOM 3560 C CA . TYR A 1 453 ? 12.603 -11.416 2.346 1.00 94.19 453 TYR A CA 1
ATOM 3561 C C . TYR A 1 453 ? 12.256 -11.833 3.768 1.00 94.19 453 TYR A C 1
ATOM 3563 O O . TYR A 1 453 ? 13.083 -11.711 4.670 1.00 94.19 453 TYR A O 1
ATOM 3571 N N . LEU A 1 454 ? 11.040 -12.329 3.984 1.00 96.00 454 LEU A N 1
ATOM 3572 C CA . LEU A 1 454 ? 10.652 -12.944 5.255 1.00 96.00 454 LEU A CA 1
ATOM 3573 C C . LEU A 1 454 ? 11.360 -14.293 5.427 1.00 96.00 454 LEU A C 1
ATOM 3575 O O . LEU A 1 454 ? 11.657 -14.997 4.453 1.00 96.00 454 LEU A O 1
ATOM 3579 N N . SER A 1 455 ? 11.629 -14.673 6.674 1.00 95.12 455 SER A N 1
ATOM 3580 C CA . SER A 1 455 ? 12.081 -16.027 6.979 1.00 95.12 455 SER A CA 1
ATOM 3581 C C . SER A 1 455 ? 11.007 -17.060 6.613 1.00 95.12 455 SER A C 1
ATOM 3583 O O . SER A 1 455 ? 9.821 -16.748 6.468 1.00 95.12 455 SER A O 1
ATOM 3585 N N . GLN A 1 456 ? 11.410 -18.326 6.472 1.00 95.69 456 GLN A N 1
ATOM 3586 C CA . GLN A 1 456 ? 10.446 -19.411 6.274 1.00 95.69 456 GLN A CA 1
ATOM 3587 C C . GLN A 1 456 ? 9.442 -19.482 7.438 1.00 95.69 456 GLN A C 1
ATOM 3589 O O . GLN A 1 456 ? 8.245 -19.642 7.208 1.00 95.69 456 GLN A O 1
ATOM 3594 N N . THR A 1 457 ? 9.918 -19.315 8.674 1.00 96.56 457 THR A N 1
ATOM 3595 C CA . THR A 1 457 ? 9.081 -19.311 9.878 1.00 96.56 457 THR A CA 1
ATOM 3596 C C . THR A 1 457 ? 8.106 -18.137 9.873 1.00 96.56 457 THR A C 1
ATOM 3598 O O . THR A 1 457 ? 6.927 -18.332 10.163 1.00 96.56 457 THR A O 1
ATOM 3601 N N . ALA A 1 458 ? 8.565 -16.946 9.483 1.00 97.06 458 ALA A N 1
ATOM 3602 C CA . ALA A 1 458 ? 7.739 -15.747 9.397 1.00 97.06 458 ALA A CA 1
ATOM 3603 C C . ALA A 1 458 ? 6.579 -15.924 8.407 1.00 97.06 458 ALA A C 1
ATOM 3605 O O . ALA A 1 458 ? 5.438 -15.618 8.747 1.00 97.06 458 ALA A O 1
ATOM 3606 N N . TRP A 1 459 ? 6.833 -16.500 7.225 1.00 97.69 459 TRP A N 1
ATOM 3607 C CA . TRP A 1 459 ? 5.776 -16.808 6.254 1.00 97.69 459 TRP A CA 1
ATOM 3608 C C . TRP A 1 459 ? 4.731 -17.781 6.802 1.00 97.69 459 TRP A C 1
ATOM 3610 O O . TRP A 1 459 ? 3.530 -17.541 6.673 1.00 97.69 459 TRP A O 1
ATOM 3620 N N . LEU A 1 460 ? 5.175 -18.879 7.418 1.00 98.12 460 LEU A N 1
ATOM 3621 C CA . LEU A 1 460 ? 4.267 -19.891 7.961 1.00 98.12 460 LEU A CA 1
ATOM 3622 C C . LEU A 1 460 ? 3.438 -19.346 9.126 1.00 98.12 460 LEU A C 1
ATOM 3624 O O . LEU A 1 460 ? 2.252 -19.656 9.223 1.00 98.12 460 LEU A O 1
ATOM 3628 N N . ASN A 1 461 ? 4.041 -18.536 9.995 1.00 97.19 461 ASN A N 1
ATOM 3629 C CA . ASN A 1 461 ? 3.332 -17.901 11.100 1.00 97.19 461 ASN A CA 1
ATOM 3630 C C . ASN A 1 461 ? 2.316 -16.886 10.586 1.00 97.19 461 ASN A C 1
ATOM 3632 O O . ASN A 1 461 ? 1.157 -16.988 10.959 1.00 97.19 461 ASN A O 1
ATOM 3636 N N . LEU A 1 462 ? 2.696 -15.999 9.662 1.00 97.88 462 LEU A N 1
ATOM 3637 C CA . LEU A 1 462 ? 1.776 -15.028 9.067 1.00 97.88 462 LEU A CA 1
ATOM 3638 C C . LEU A 1 462 ? 0.545 -15.708 8.448 1.00 97.88 462 LEU A C 1
ATOM 3640 O O . LEU A 1 462 ? -0.586 -15.292 8.689 1.00 97.88 462 LEU A O 1
ATOM 3644 N N . LEU A 1 463 ? 0.743 -16.786 7.687 1.00 98.38 463 LEU A N 1
ATOM 3645 C CA . LEU A 1 463 ? -0.367 -17.539 7.104 1.00 98.38 463 LEU A CA 1
ATOM 3646 C C . LEU A 1 463 ? -1.266 -18.174 8.176 1.00 98.38 463 LEU A C 1
ATOM 3648 O O . LEU A 1 463 ? -2.488 -18.074 8.083 1.00 98.38 463 LEU A O 1
ATOM 3652 N N . ARG A 1 464 ? -0.692 -18.791 9.213 1.00 97.94 464 ARG A N 1
ATOM 3653 C CA . ARG A 1 464 ? -1.480 -19.365 10.317 1.00 97.94 464 ARG A CA 1
ATOM 3654 C C . ARG A 1 464 ? -2.249 -18.292 11.074 1.00 97.94 464 ARG A C 1
ATOM 3656 O O . ARG A 1 464 ? -3.449 -18.449 11.263 1.00 97.94 464 ARG A O 1
ATOM 3663 N N . GLU A 1 465 ? -1.591 -17.185 11.411 1.00 96.38 465 GLU A N 1
ATOM 3664 C CA . GLU A 1 465 ? -2.185 -16.049 12.117 1.00 96.38 465 GLU A CA 1
ATOM 3665 C C . GLU A 1 465 ? -3.349 -15.436 11.326 1.00 96.38 465 GLU A C 1
ATOM 3667 O O . GLU A 1 465 ? -4.359 -15.063 11.922 1.00 96.38 465 GLU A O 1
ATOM 3672 N N . ALA A 1 466 ? -3.245 -15.413 9.993 1.00 97.25 466 ALA A N 1
ATOM 3673 C CA . ALA A 1 466 ? -4.306 -14.994 9.078 1.00 97.25 466 ALA A CA 1
ATOM 3674 C C . ALA A 1 466 ? -5.408 -16.053 8.858 1.00 97.25 466 ALA A C 1
ATOM 3676 O O . ALA A 1 466 ? -6.364 -15.792 8.125 1.00 97.25 466 ALA A O 1
ATOM 3677 N N . GLY A 1 467 ? -5.314 -17.230 9.487 1.00 97.31 467 GLY A N 1
ATOM 3678 C CA . GLY A 1 467 ? -6.362 -18.252 9.471 1.00 97.31 467 GLY A CA 1
ATOM 3679 C C . GLY A 1 467 ? -6.204 -19.355 8.424 1.00 97.31 467 GLY A C 1
ATOM 3680 O O . GLY A 1 467 ? -7.191 -20.017 8.085 1.00 97.31 467 GLY A O 1
ATOM 3681 N N . PHE A 1 468 ? -5.000 -19.556 7.883 1.00 98.44 468 PHE A N 1
ATOM 3682 C CA . PHE A 1 468 ? -4.717 -20.623 6.922 1.00 98.44 468 PHE A CA 1
ATOM 3683 C C . PHE A 1 468 ? -4.126 -21.870 7.588 1.00 98.44 468 PHE A C 1
ATOM 3685 O O . PHE A 1 468 ? -3.193 -21.793 8.387 1.00 98.44 468 PHE A O 1
ATOM 3692 N N . ALA A 1 469 ? -4.594 -23.044 7.166 1.00 97.94 469 ALA A N 1
ATOM 3693 C CA . ALA A 1 469 ? -3.854 -24.288 7.331 1.00 97.94 469 ALA A CA 1
ATOM 3694 C C . ALA A 1 469 ? -2.908 -24.494 6.149 1.00 97.94 469 ALA A C 1
ATOM 3696 O O . ALA A 1 469 ? -3.309 -24.374 4.993 1.00 97.94 469 ALA A O 1
ATOM 3697 N N . ILE A 1 470 ? -1.653 -24.826 6.440 1.00 98.25 470 ILE A N 1
ATOM 3698 C CA . ILE A 1 470 ? -0.633 -25.082 5.421 1.00 98.25 470 ILE A CA 1
ATOM 3699 C C . ILE A 1 470 ? -0.801 -26.514 4.912 1.00 98.25 470 ILE A C 1
ATOM 3701 O O . ILE A 1 470 ? -0.667 -27.462 5.685 1.00 98.25 470 ILE A O 1
ATOM 3705 N N . GLU A 1 471 ? -1.099 -26.671 3.624 1.00 97.50 471 GLU A N 1
ATOM 3706 C CA . GLU A 1 471 ? -1.259 -27.982 2.983 1.00 97.50 471 GLU A CA 1
ATOM 3707 C C . GLU A 1 471 ? 0.017 -28.451 2.294 1.00 97.50 471 GLU A C 1
ATOM 3709 O O . GLU A 1 471 ? 0.336 -29.640 2.299 1.00 97.50 471 GLU A O 1
ATOM 3714 N N . VAL A 1 472 ? 0.725 -27.517 1.657 1.00 97.38 472 VAL A N 1
ATOM 3715 C CA . VAL A 1 472 ? 1.910 -27.811 0.854 1.00 97.38 472 VAL A CA 1
ATOM 3716 C C . VAL A 1 472 ? 2.977 -26.769 1.138 1.00 97.38 472 VAL A C 1
ATOM 3718 O O . VAL A 1 472 ? 2.726 -25.571 1.039 1.00 97.38 472 VAL A O 1
ATOM 3721 N N . GLU A 1 473 ? 4.183 -27.252 1.404 1.00 96.69 473 GLU A N 1
ATOM 3722 C CA . GLU A 1 473 ? 5.425 -26.493 1.328 1.00 96.69 473 GLU A CA 1
ATOM 3723 C C . GLU A 1 473 ? 6.295 -27.165 0.271 1.00 96.69 473 GLU A C 1
ATOM 3725 O O . GLU A 1 473 ? 6.549 -28.372 0.326 1.00 96.69 473 GLU A O 1
ATOM 3730 N N . LYS A 1 474 ? 6.749 -26.401 -0.717 1.00 95.19 474 LYS A N 1
ATOM 3731 C CA . LYS A 1 474 ? 7.638 -26.919 -1.749 1.00 95.19 474 LYS A CA 1
ATOM 3732 C C . LYS A 1 474 ? 8.747 -25.934 -2.014 1.00 95.19 474 LYS A C 1
ATOM 3734 O O . LYS A 1 474 ? 8.502 -24.774 -2.316 1.00 95.19 474 LYS A O 1
ATOM 3739 N N . MET A 1 475 ? 9.971 -26.430 -1.956 1.00 94.69 475 MET A N 1
ATOM 3740 C CA . MET A 1 475 ? 11.146 -25.636 -2.247 1.00 94.69 475 MET A CA 1
ATOM 3741 C C . MET A 1 475 ? 11.972 -26.307 -3.328 1.00 94.69 475 MET A C 1
ATOM 3743 O O . MET A 1 475 ? 12.137 -27.527 -3.332 1.00 94.69 475 MET A O 1
ATOM 3747 N N . PHE A 1 476 ? 12.466 -25.513 -4.263 1.00 93.75 476 PHE A N 1
ATOM 3748 C CA . PHE A 1 476 ? 13.331 -25.988 -5.329 1.00 93.75 476 PHE A CA 1
ATOM 3749 C C . PHE A 1 476 ? 14.216 -24.850 -5.818 1.00 93.75 476 PHE A C 1
ATOM 3751 O O . PHE A 1 476 ? 13.929 -23.673 -5.614 1.00 93.75 476 PHE A O 1
ATOM 3758 N N . ASN A 1 477 ? 15.311 -25.228 -6.460 1.00 93.00 477 ASN A N 1
ATOM 3759 C CA . ASN A 1 477 ? 16.190 -24.284 -7.120 1.00 93.00 477 ASN A CA 1
ATOM 3760 C C . ASN A 1 477 ? 15.783 -24.155 -8.588 1.00 93.00 477 ASN A C 1
ATOM 3762 O O . ASN A 1 477 ? 15.460 -25.157 -9.232 1.00 93.00 477 ASN A O 1
ATOM 3766 N N . TYR A 1 478 ? 15.816 -22.937 -9.106 1.00 93.31 478 TYR A N 1
ATOM 3767 C CA . TYR A 1 478 ? 15.488 -22.625 -10.487 1.00 93.31 478 TYR A CA 1
ATOM 3768 C C . TYR A 1 478 ? 16.532 -21.673 -11.064 1.00 93.31 478 TYR A C 1
ATOM 3770 O O . TYR A 1 478 ? 16.959 -20.724 -10.410 1.00 93.31 478 TYR A O 1
ATOM 3778 N N . ILE A 1 479 ? 16.952 -21.942 -12.298 1.00 93.69 479 ILE A N 1
ATOM 3779 C CA . ILE A 1 479 ? 17.818 -21.048 -13.063 1.00 93.69 479 ILE A CA 1
ATOM 3780 C C . ILE A 1 479 ? 16.943 -20.456 -14.168 1.00 93.69 479 ILE A C 1
ATOM 3782 O O . ILE A 1 479 ? 16.506 -21.217 -15.037 1.00 93.69 479 ILE A O 1
ATOM 3786 N N . PRO A 1 480 ? 16.670 -19.141 -14.143 1.00 93.12 480 PRO A N 1
ATOM 3787 C CA . PRO A 1 480 ? 15.856 -18.500 -15.165 1.00 93.12 480 PRO A CA 1
ATOM 3788 C C . PRO A 1 480 ? 16.463 -18.664 -16.559 1.00 93.12 480 PRO A C 1
ATOM 3790 O O . PRO A 1 480 ? 17.685 -18.623 -16.732 1.00 93.12 480 PRO A O 1
ATOM 3793 N N . LYS A 1 481 ? 15.607 -18.846 -17.569 1.00 93.31 481 LYS A N 1
ATOM 3794 C CA . LYS A 1 481 ? 16.019 -18.971 -18.977 1.00 93.31 481 LYS A CA 1
ATOM 3795 C C . LYS A 1 481 ? 16.306 -17.606 -19.605 1.00 93.31 481 LYS A C 1
ATOM 3797 O O . LYS A 1 481 ? 15.772 -17.256 -20.648 1.00 93.31 481 LYS A O 1
ATOM 3802 N N . ASP A 1 482 ? 17.172 -16.834 -18.967 1.00 90.88 482 ASP A N 1
ATOM 3803 C CA . ASP A 1 482 ? 17.572 -15.518 -19.440 1.00 90.88 482 ASP A CA 1
ATOM 3804 C C . ASP A 1 482 ? 19.083 -15.466 -19.651 1.00 90.88 482 ASP A C 1
ATOM 3806 O O . ASP A 1 482 ? 19.861 -15.816 -18.769 1.00 90.88 482 ASP A O 1
ATOM 3810 N N . SER A 1 483 ? 19.517 -14.994 -20.821 1.00 87.25 483 SER A N 1
ATOM 3811 C CA . SER A 1 483 ? 20.945 -14.964 -21.176 1.00 87.25 483 SER A CA 1
ATOM 3812 C C . SER A 1 483 ? 21.805 -14.060 -20.281 1.00 87.25 483 SER A C 1
ATOM 3814 O O . SER A 1 483 ? 23.025 -14.223 -20.251 1.00 87.25 483 SER A O 1
ATOM 3816 N N . LYS A 1 484 ? 21.197 -13.115 -19.555 1.00 87.69 484 LYS A N 1
ATOM 3817 C CA . LYS A 1 484 ? 21.893 -12.135 -18.711 1.00 87.69 484 LYS A CA 1
ATOM 3818 C C . LYS A 1 484 ? 21.572 -12.286 -17.219 1.00 87.69 484 LYS A C 1
ATOM 3820 O O . LYS A 1 484 ? 22.250 -11.682 -16.391 1.00 87.69 484 LYS A O 1
ATOM 3825 N N . HIS A 1 485 ? 20.585 -13.107 -16.869 1.00 88.94 485 HIS A N 1
ATOM 3826 C CA . HIS A 1 485 ? 20.162 -13.417 -15.506 1.00 88.94 485 HIS A CA 1
ATOM 3827 C C . HIS A 1 485 ? 20.109 -14.936 -15.304 1.00 88.94 485 HIS A C 1
ATOM 3829 O O . HIS A 1 485 ? 19.055 -15.553 -15.213 1.00 88.94 485 HIS A O 1
ATOM 3835 N N . THR A 1 486 ? 21.291 -15.547 -15.224 1.00 86.00 486 THR A N 1
ATOM 3836 C CA . THR A 1 486 ? 21.472 -17.004 -15.084 1.00 86.00 486 THR A CA 1
ATOM 3837 C C . THR A 1 486 ? 21.791 -17.421 -13.645 1.00 86.00 486 THR A C 1
ATOM 3839 O O . THR A 1 486 ? 22.464 -18.430 -13.411 1.00 86.00 486 THR A O 1
ATOM 3842 N N . ARG A 1 487 ? 21.414 -16.603 -12.657 1.00 85.75 487 ARG A N 1
ATOM 3843 C CA . ARG A 1 487 ? 21.679 -16.904 -11.247 1.00 85.75 487 ARG A CA 1
ATOM 3844 C C . ARG A 1 487 ? 20.722 -17.995 -10.774 1.00 85.75 487 ARG A C 1
ATOM 3846 O O . ARG A 1 487 ? 19.548 -17.984 -11.111 1.00 85.75 487 ARG A O 1
ATOM 3853 N N . ASN A 1 488 ? 21.234 -18.913 -9.959 1.00 88.94 488 ASN A N 1
ATOM 3854 C CA . ASN A 1 488 ? 20.394 -19.888 -9.278 1.00 88.94 488 ASN A CA 1
ATOM 3855 C C . ASN A 1 488 ? 19.556 -19.202 -8.187 1.00 88.94 488 ASN A C 1
ATOM 3857 O O . ASN A 1 488 ? 20.112 -18.539 -7.304 1.00 88.94 488 ASN A O 1
ATOM 3861 N N . GLU A 1 489 ? 18.243 -19.381 -8.250 1.00 90.94 489 GLU A N 1
ATOM 3862 C CA . GLU A 1 489 ? 17.259 -18.820 -7.330 1.00 90.94 489 GLU A CA 1
ATOM 3863 C C . GLU A 1 489 ? 16.595 -19.938 -6.529 1.00 90.94 489 GLU A C 1
ATOM 3865 O O . GLU A 1 489 ? 16.271 -20.995 -7.069 1.00 90.94 489 GLU A O 1
ATOM 3870 N N . THR A 1 490 ? 16.372 -19.707 -5.237 1.00 92.38 490 THR A N 1
ATOM 3871 C CA . THR A 1 490 ? 15.592 -20.624 -4.404 1.00 92.38 490 THR A CA 1
ATOM 3872 C C . THR A 1 490 ? 14.148 -20.163 -4.387 1.00 92.38 490 THR A C 1
ATOM 3874 O O . THR A 1 490 ? 13.826 -19.104 -3.858 1.00 92.38 490 THR A O 1
ATOM 3877 N N . HIS A 1 491 ? 13.277 -20.981 -4.957 1.00 94.69 491 HIS A N 1
ATOM 3878 C CA . HIS A 1 491 ? 11.846 -20.748 -5.028 1.00 94.69 491 HIS A CA 1
ATOM 3879 C C . HIS A 1 491 ? 11.155 -21.519 -3.910 1.00 94.69 491 HIS A C 1
ATOM 3881 O O . HIS A 1 491 ? 11.347 -22.729 -3.777 1.00 94.69 491 HIS A O 1
ATOM 3887 N N . TYR A 1 492 ? 10.342 -20.825 -3.117 1.00 97.12 492 TYR A N 1
ATOM 3888 C CA . TYR A 1 492 ? 9.559 -21.396 -2.030 1.00 97.12 492 TYR A CA 1
ATOM 3889 C C . TYR A 1 492 ? 8.070 -21.159 -2.278 1.00 97.12 492 TYR A C 1
ATOM 3891 O O . TYR A 1 492 ? 7.600 -20.024 -2.315 1.00 97.12 492 TYR A O 1
ATOM 3899 N N . LEU A 1 493 ? 7.343 -22.250 -2.498 1.00 98.19 493 LEU A N 1
ATOM 3900 C CA . LEU A 1 493 ? 5.917 -22.268 -2.777 1.00 98.19 493 LEU A CA 1
ATOM 3901 C C . LEU A 1 493 ? 5.162 -22.784 -1.553 1.00 98.19 493 LEU A C 1
ATOM 3903 O O . LEU A 1 493 ? 5.510 -23.836 -1.009 1.00 98.19 493 LEU A O 1
ATOM 3907 N N . ILE A 1 494 ? 4.109 -22.071 -1.164 1.00 98.62 494 ILE A N 1
ATOM 3908 C CA . ILE A 1 494 ? 3.241 -22.428 -0.042 1.00 98.62 494 ILE A CA 1
ATOM 3909 C C . ILE A 1 494 ? 1.798 -22.471 -0.537 1.00 98.62 494 ILE A C 1
ATOM 3911 O O . ILE A 1 494 ? 1.339 -21.524 -1.174 1.00 98.62 494 ILE A O 1
ATOM 3915 N N . VAL A 1 495 ? 1.077 -23.550 -0.228 1.00 98.75 495 VAL A N 1
ATOM 3916 C CA . VAL A 1 495 ? -0.373 -23.645 -0.444 1.00 98.75 495 VAL A CA 1
ATOM 3917 C C . VAL A 1 495 ? -1.066 -23.664 0.910 1.00 98.75 495 VAL A C 1
ATOM 3919 O O . VAL A 1 495 ? -0.832 -24.565 1.718 1.00 98.75 495 VAL A O 1
ATOM 3922 N N . GLY A 1 496 ? -1.910 -22.664 1.154 1.00 98.44 496 GLY A N 1
ATOM 3923 C CA . GLY A 1 496 ? -2.720 -22.531 2.358 1.00 98.44 496 GLY A CA 1
ATOM 3924 C C . GLY A 1 496 ? -4.209 -22.683 2.056 1.00 98.44 496 GLY A C 1
ATOM 3925 O O . GLY A 1 496 ? -4.715 -22.084 1.110 1.00 98.44 496 GLY A O 1
ATOM 3926 N N . ARG A 1 497 ? -4.929 -23.442 2.880 1.00 98.44 497 ARG A N 1
ATOM 3927 C CA . ARG A 1 497 ? -6.395 -23.534 2.861 1.00 98.44 497 ARG A CA 1
ATOM 3928 C C . ARG A 1 497 ? -6.972 -22.651 3.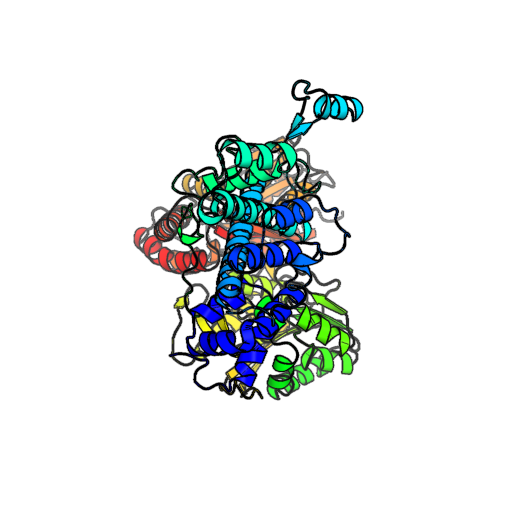956 1.00 98.44 497 ARG A C 1
ATOM 3930 O O . ARG A 1 497 ? -6.564 -22.760 5.112 1.00 98.44 497 ARG A O 1
ATOM 3937 N N . LYS A 1 498 ? -7.899 -21.762 3.605 1.00 98.19 498 LYS A N 1
ATOM 3938 C CA . LYS A 1 498 ? -8.541 -20.861 4.566 1.00 98.19 498 LYS A CA 1
ATOM 3939 C C . LYS A 1 498 ? -9.489 -21.651 5.466 1.00 98.19 498 LYS A C 1
ATOM 3941 O O . LYS A 1 498 ? -10.499 -22.166 4.989 1.00 98.19 498 LYS A O 1
ATOM 3946 N N . LEU A 1 499 ? -9.179 -21.697 6.760 1.00 95.44 499 LEU A N 1
ATOM 3947 C CA . LEU A 1 499 ? -10.023 -22.333 7.773 1.00 95.44 499 LEU A CA 1
ATOM 3948 C C . LEU A 1 499 ? -10.860 -21.313 8.541 1.00 95.44 499 LEU A C 1
ATOM 3950 O O . LEU A 1 499 ? -12.028 -21.564 8.822 1.00 95.44 499 LEU A O 1
ATOM 3954 N N . GLU A 1 500 ? -10.281 -20.154 8.848 1.00 94.88 500 GLU A N 1
ATOM 3955 C CA . GLU A 1 500 ? -10.948 -19.154 9.677 1.00 94.88 500 GLU A CA 1
ATOM 3956 C C . GLU A 1 500 ? -11.672 -18.109 8.812 1.00 94.88 500 GLU A C 1
ATOM 3958 O O . GLU A 1 500 ? -11.074 -17.486 7.926 1.00 94.88 500 GLU A O 1
ATOM 3963 N N . PRO A 1 501 ? -12.973 -17.860 9.044 1.00 90.88 501 PRO A N 1
ATOM 3964 C CA . PRO A 1 501 ? -13.768 -16.990 8.180 1.00 90.88 501 PRO A CA 1
ATOM 3965 C C . PRO A 1 501 ? -13.467 -15.496 8.375 1.00 90.88 501 PRO A C 1
ATOM 3967 O O . PRO A 1 501 ? -13.812 -14.682 7.512 1.00 90.88 501 PRO A O 1
ATOM 3970 N N . ARG A 1 502 ? -12.856 -15.111 9.505 1.00 93.56 502 ARG A N 1
ATOM 3971 C CA . ARG A 1 502 ? -12.683 -13.715 9.941 1.00 93.56 502 ARG A CA 1
ATOM 3972 C C . ARG A 1 502 ? -11.210 -13.400 10.251 1.00 93.56 502 ARG A C 1
ATOM 3974 O O . ARG A 1 502 ? -10.873 -13.215 11.414 1.00 93.56 502 ARG A O 1
ATOM 3981 N N . PRO A 1 503 ? -10.344 -13.263 9.232 1.00 94.06 503 PRO A N 1
ATOM 3982 C CA . PRO A 1 503 ? -8.901 -13.087 9.428 1.00 94.06 503 PRO A CA 1
ATOM 3983 C C . PRO A 1 503 ? -8.544 -11.882 10.316 1.00 94.06 503 PRO A C 1
ATOM 3985 O O . PRO A 1 503 ? -7.622 -11.967 11.112 1.00 94.06 503 PRO A O 1
ATOM 3988 N N . LEU A 1 504 ? -9.312 -10.785 10.270 1.00 95.12 504 LEU A N 1
ATOM 3989 C CA . LEU A 1 504 ? -9.075 -9.595 11.106 1.00 95.12 504 LEU A CA 1
ATOM 3990 C C . LEU A 1 504 ? -9.238 -9.819 12.624 1.00 95.12 504 LEU A C 1
ATOM 3992 O O . LEU A 1 504 ? -8.860 -8.944 13.397 1.00 95.12 504 LEU A O 1
ATOM 3996 N N . LEU A 1 505 ? -9.800 -10.954 13.056 1.00 94.50 505 LEU A N 1
ATOM 3997 C CA . LEU A 1 505 ? -9.886 -11.339 14.471 1.00 94.50 505 LEU A CA 1
ATOM 3998 C C . LEU A 1 505 ? -8.692 -12.187 14.942 1.00 94.50 505 LEU A C 1
ATOM 4000 O O . LEU A 1 505 ? -8.639 -12.548 16.115 1.00 94.50 505 LEU A O 1
ATOM 4004 N N . GLY A 1 506 ? -7.740 -12.490 14.053 1.00 91.06 506 GLY A N 1
ATOM 4005 C CA . GLY A 1 506 ? -6.501 -13.178 14.404 1.00 91.06 506 GLY A CA 1
ATOM 4006 C C . GLY A 1 506 ? -5.648 -12.406 15.429 1.00 91.06 506 GLY A C 1
ATOM 4007 O O . GLY A 1 506 ? -5.908 -11.240 15.732 1.00 91.06 506 GLY A O 1
ATOM 4008 N N . PRO A 1 507 ? -4.594 -13.025 15.974 1.00 92.44 507 PRO A N 1
ATOM 4009 C CA . PRO A 1 507 ? -3.888 -14.159 15.384 1.00 92.44 507 PRO A CA 1
ATOM 4010 C C . PRO A 1 507 ? -4.554 -15.509 15.663 1.00 92.44 507 PRO A C 1
ATOM 4012 O O . PRO A 1 507 ? -5.000 -15.763 16.778 1.00 92.44 507 PRO A O 1
ATOM 4015 N N . TYR A 1 508 ? -4.581 -16.383 14.655 1.00 94.50 508 TYR A N 1
ATOM 4016 C CA . TYR A 1 508 ? -4.976 -17.786 14.789 1.00 94.50 508 TYR A CA 1
ATOM 4017 C C . TYR A 1 508 ? -3.771 -18.755 14.894 1.00 94.50 508 TYR A C 1
ATOM 4019 O O . TYR A 1 508 ? -2.743 -18.529 14.253 1.00 94.50 508 TYR A O 1
ATOM 4027 N N . PRO A 1 509 ? -3.894 -19.872 15.647 1.00 92.88 509 PRO A N 1
ATOM 4028 C CA . PRO A 1 509 ? -4.929 -20.103 16.655 1.00 92.88 509 PRO A CA 1
ATOM 4029 C C . PRO A 1 509 ? -4.865 -19.022 17.738 1.00 92.88 509 PRO A C 1
ATOM 4031 O O . PRO A 1 509 ? -3.808 -18.443 17.985 1.00 92.88 509 PRO A O 1
ATOM 4034 N N . LEU A 1 510 ? -6.010 -18.739 18.356 1.00 90.88 510 LEU A N 1
ATOM 4035 C CA . LEU A 1 510 ? -6.075 -17.699 19.372 1.00 90.88 510 LEU A CA 1
ATOM 4036 C C . LEU A 1 510 ? -5.162 -18.046 20.556 1.00 90.88 510 LEU A C 1
ATOM 4038 O O . LEU A 1 510 ? -5.175 -19.196 21.006 1.00 90.88 510 LEU A O 1
ATOM 4042 N N . PRO A 1 511 ? -4.417 -17.066 21.090 1.00 88.69 511 PRO A N 1
ATOM 4043 C CA . PRO A 1 511 ? -3.689 -17.226 22.341 1.00 88.69 511 PRO A CA 1
ATOM 4044 C C . PRO A 1 511 ? -4.615 -17.639 23.495 1.00 88.69 511 PRO A C 1
ATOM 4046 O O . PRO A 1 511 ? -5.799 -17.288 23.519 1.00 88.69 511 PRO A O 1
ATOM 4049 N N . GLU A 1 512 ? -4.073 -18.373 24.468 1.00 84.50 512 GLU A N 1
ATOM 4050 C CA . GLU A 1 512 ? -4.813 -18.751 25.673 1.00 84.50 512 GLU A CA 1
ATOM 4051 C C . GLU A 1 512 ? -4.942 -17.568 26.641 1.00 84.50 512 GLU A C 1
ATOM 4053 O O . GLU A 1 512 ? -3.946 -16.967 27.036 1.00 84.50 512 GLU A O 1
ATOM 4058 N N . GLY A 1 513 ? -6.174 -17.291 27.080 1.00 79.31 513 GLY A N 1
ATOM 4059 C CA . GLY A 1 513 ? -6.471 -16.239 28.055 1.00 79.31 513 GLY A CA 1
ATOM 4060 C C . GLY A 1 513 ? -6.454 -14.825 27.466 1.00 79.31 513 GLY A C 1
ATOM 4061 O O . GLY A 1 513 ? -5.771 -14.540 26.488 1.00 79.31 513 GLY A O 1
ATOM 4062 N N . LEU A 1 514 ? -7.240 -13.921 28.058 1.00 79.56 514 LEU A N 1
ATOM 4063 C CA . LEU A 1 514 ? -7.179 -12.504 27.699 1.00 79.56 514 LEU A CA 1
ATOM 4064 C C . LEU A 1 514 ? -5.860 -11.895 28.192 1.00 79.56 514 LEU A C 1
ATOM 4066 O O . LEU A 1 514 ? -5.399 -12.273 29.274 1.00 79.56 514 LEU A O 1
ATOM 4070 N N . PRO A 1 515 ? -5.276 -10.930 27.454 1.00 71.38 515 PRO A N 1
ATOM 4071 C CA . PRO A 1 515 ? -4.209 -10.120 28.017 1.00 71.38 515 PRO A CA 1
ATOM 4072 C C . PRO A 1 515 ? -4.768 -9.422 29.261 1.00 71.38 515 PRO A C 1
ATOM 4074 O O . PRO A 1 515 ? -5.874 -8.880 29.226 1.00 71.38 515 PRO A O 1
ATOM 4077 N N . GLY A 1 516 ? -4.048 -9.491 30.381 1.00 66.19 516 GLY A N 1
ATOM 4078 C CA . GLY A 1 516 ? -4.442 -8.741 31.572 1.00 66.19 516 GLY A CA 1
ATOM 4079 C C . GLY A 1 516 ? -4.387 -7.227 31.318 1.00 66.19 516 GLY A C 1
ATOM 4080 O O . GLY A 1 516 ? -3.920 -6.771 30.273 1.00 66.19 516 GLY A O 1
ATOM 4081 N N . LYS A 1 517 ? -4.810 -6.434 32.301 1.00 73.38 517 LYS A N 1
ATOM 4082 C CA . LYS A 1 517 ? -4.861 -4.976 32.176 1.00 73.38 517 LYS A CA 1
ATOM 4083 C C . LYS A 1 517 ? -3.495 -4.346 31.915 1.00 73.38 517 LYS A C 1
ATOM 4085 O O . LYS A 1 517 ? -2.580 -4.452 32.733 1.00 73.38 517 LYS A O 1
ATOM 4090 N N . SER A 1 518 ? -3.395 -3.607 30.812 1.00 70.56 518 SER A N 1
ATOM 4091 C CA . SER A 1 518 ? -2.283 -2.692 30.569 1.00 70.56 518 SER A CA 1
ATOM 4092 C C . SER A 1 518 ? -2.428 -1.438 31.438 1.00 70.56 518 SER A C 1
ATOM 4094 O O . SER A 1 518 ? -3.525 -0.923 31.641 1.00 70.56 518 SER A O 1
ATOM 4096 N N . MET A 1 519 ? -1.315 -0.883 31.919 1.00 72.56 519 MET A N 1
ATOM 4097 C CA . MET A 1 519 ? -1.295 0.434 32.567 1.00 72.56 519 MET A CA 1
ATOM 4098 C C . MET A 1 519 ? -1.056 1.504 31.491 1.00 72.56 519 MET A C 1
ATOM 4100 O O . MET A 1 519 ? 0.050 1.591 30.962 1.00 72.56 519 MET A O 1
ATOM 4104 N N . ARG A 1 520 ? -2.080 2.295 31.118 1.00 81.06 520 ARG A N 1
ATOM 4105 C CA . ARG A 1 520 ? -1.902 3.418 30.173 1.00 81.06 520 ARG A CA 1
ATOM 4106 C C . ARG A 1 520 ? -1.408 4.656 30.899 1.00 81.06 520 ARG A C 1
ATOM 4108 O O . ARG A 1 520 ? -2.026 5.105 31.863 1.00 81.06 520 ARG A O 1
ATOM 4115 N N . ASN A 1 521 ? -0.371 5.290 30.372 1.00 86.50 521 ASN A N 1
ATOM 4116 C CA . ASN A 1 521 ? -0.090 6.681 30.693 1.00 86.50 521 ASN A CA 1
ATOM 4117 C C . ASN A 1 521 ? -0.973 7.594 29.828 1.00 86.50 521 ASN A C 1
ATOM 4119 O O . ASN A 1 521 ? -0.675 7.825 28.656 1.00 86.50 521 ASN A O 1
ATOM 4123 N N . GLU A 1 522 ? -2.047 8.132 30.410 1.00 84.12 522 GLU A N 1
ATOM 4124 C CA . GLU A 1 522 ? -3.013 8.986 29.700 1.00 84.12 522 GLU A CA 1
ATOM 4125 C C . GLU A 1 522 ? -2.385 10.238 29.069 1.00 84.12 522 GLU A C 1
ATOM 4127 O O . GLU A 1 522 ? -2.773 10.641 27.973 1.00 84.12 522 GLU A O 1
ATOM 4132 N N . ALA A 1 523 ? -1.385 10.849 29.710 1.00 86.12 523 ALA A N 1
ATOM 4133 C CA . ALA A 1 523 ? -0.725 12.032 29.158 1.00 86.12 523 ALA A CA 1
ATOM 4134 C C . ALA A 1 523 ? 0.111 11.682 27.914 1.00 86.12 523 ALA A C 1
ATOM 4136 O O . ALA A 1 523 ? 0.054 12.389 26.905 1.00 86.12 523 ALA A O 1
ATOM 4137 N N . ALA A 1 524 ? 0.855 10.572 27.962 1.00 88.31 524 ALA A N 1
ATOM 4138 C CA . ALA A 1 524 ? 1.609 10.075 26.812 1.00 88.31 524 ALA A CA 1
ATOM 4139 C C . ALA A 1 524 ? 0.674 9.607 25.685 1.00 88.31 524 ALA A C 1
ATOM 4141 O O . ALA A 1 524 ? 0.929 9.894 24.516 1.00 88.31 524 ALA A O 1
ATOM 4142 N N . TRP A 1 525 ? -0.438 8.956 26.038 1.00 86.31 525 TRP A N 1
ATOM 4143 C CA . TRP A 1 525 ? -1.470 8.529 25.095 1.00 86.31 525 TRP A CA 1
ATOM 4144 C C . TRP A 1 525 ? -2.055 9.715 24.333 1.00 86.31 525 TRP A C 1
ATOM 4146 O O . TRP A 1 525 ? -2.048 9.718 23.105 1.00 86.31 525 TRP A O 1
ATOM 4156 N N . ARG A 1 526 ? -2.458 10.775 25.043 1.00 84.62 526 ARG A N 1
ATOM 4157 C CA . ARG A 1 526 ? -2.967 12.006 24.422 1.00 84.62 526 ARG A CA 1
ATOM 4158 C C . ARG A 1 526 ? -1.950 12.660 23.494 1.00 84.62 526 ARG A C 1
ATOM 4160 O O . ARG A 1 526 ? -2.325 13.138 22.427 1.00 84.62 526 ARG A O 1
ATOM 4167 N N . ARG A 1 527 ? -0.662 12.646 23.855 1.00 87.38 527 ARG A N 1
ATOM 4168 C CA . ARG A 1 527 ? 0.399 13.128 22.962 1.00 87.38 527 ARG A CA 1
ATOM 4169 C C . ARG A 1 527 ? 0.489 12.277 21.695 1.00 87.38 527 ARG A C 1
ATOM 4171 O O . ARG A 1 527 ? 0.540 12.848 20.613 1.00 87.38 527 ARG A O 1
ATOM 4178 N N . LEU A 1 528 ? 0.457 10.948 21.808 1.00 87.25 528 LEU A N 1
ATOM 4179 C CA . LEU A 1 528 ? 0.468 10.041 20.654 1.00 87.25 528 LEU A CA 1
ATOM 4180 C C . LEU A 1 528 ? -0.752 10.247 19.748 1.00 87.25 528 LEU A C 1
ATOM 4182 O O . LEU A 1 528 ? -0.607 10.311 18.530 1.00 87.25 528 LEU A O 1
ATOM 4186 N N . GLN A 1 529 ? -1.938 10.429 20.328 1.00 84.75 529 GLN A N 1
ATOM 4187 C CA . GLN A 1 529 ? -3.158 10.729 19.576 1.00 84.75 529 GLN A CA 1
ATOM 4188 C C . GLN A 1 529 ? -3.072 12.043 18.796 1.00 84.75 529 GLN A C 1
ATOM 4190 O O . GLN A 1 529 ? -3.593 12.115 17.689 1.00 84.75 529 GLN A O 1
ATOM 4195 N N . GLY A 1 530 ? -2.346 13.045 19.299 1.00 84.69 530 GLY A N 1
ATOM 4196 C CA . GLY A 1 530 ? -2.095 14.293 18.569 1.00 84.69 530 GLY A CA 1
ATOM 4197 C C . GLY A 1 530 ? -1.321 14.118 17.253 1.00 84.69 530 GLY A C 1
ATOM 4198 O O . GLY A 1 530 ? -1.338 15.015 16.415 1.00 84.69 530 GLY A O 1
ATOM 4199 N N . HIS A 1 531 ? -0.668 12.970 17.048 1.00 87.31 531 HIS A N 1
ATOM 4200 C CA . HIS A 1 531 ? 0.023 12.625 15.803 1.00 87.31 531 HIS A CA 1
ATOM 4201 C C . HIS A 1 531 ? -0.831 11.796 14.841 1.00 87.31 531 HIS A C 1
ATOM 4203 O O . HIS A 1 531 ? -0.380 11.480 13.742 1.00 87.31 531 HIS A O 1
ATOM 4209 N N . LEU A 1 532 ? -2.037 11.403 15.243 1.00 87.62 532 LEU A N 1
ATOM 4210 C CA . LEU A 1 532 ? -2.885 10.509 14.473 1.00 87.62 532 LEU A CA 1
ATOM 4211 C C . LEU A 1 532 ? -3.429 11.204 13.223 1.00 87.62 532 LEU A C 1
ATOM 4213 O O . LEU A 1 532 ? -4.015 12.283 13.281 1.00 87.62 532 LEU A O 1
ATOM 4217 N N . VAL A 1 533 ? -3.259 10.553 12.081 1.00 86.81 533 VAL A N 1
ATOM 4218 C CA . VAL A 1 533 ? -3.721 11.008 10.777 1.00 86.81 533 VAL A CA 1
ATOM 4219 C C . VAL A 1 533 ? -4.680 9.976 10.208 1.00 86.81 533 VAL A C 1
ATOM 4221 O O . VAL A 1 533 ? -4.377 8.784 10.112 1.00 86.81 533 VAL A O 1
ATOM 4224 N N . LEU A 1 534 ? -5.843 10.472 9.799 1.00 86.31 534 LEU A N 1
ATOM 4225 C CA . LEU A 1 534 ? -6.871 9.717 9.101 1.00 86.31 534 LEU A CA 1
ATOM 4226 C C . LEU A 1 534 ? -7.065 10.313 7.708 1.00 86.31 534 LEU A C 1
ATOM 4228 O O . LEU A 1 534 ? -7.219 11.531 7.579 1.00 86.31 534 LEU A O 1
ATOM 4232 N N . ARG A 1 535 ? -7.069 9.459 6.680 1.00 83.12 535 ARG A N 1
ATOM 4233 C CA . ARG A 1 535 ? -7.368 9.878 5.306 1.00 83.12 535 ARG A CA 1
ATOM 4234 C C . ARG A 1 535 ? -8.829 10.315 5.178 1.00 83.12 535 ARG A C 1
ATOM 4236 O O . ARG A 1 535 ? -9.697 9.802 5.883 1.00 83.12 535 ARG A O 1
ATOM 4243 N N . ASP A 1 536 ? -9.109 11.229 4.255 1.00 81.69 536 ASP A N 1
ATOM 4244 C CA . ASP A 1 536 ? -10.454 11.793 4.086 1.00 81.69 536 ASP A CA 1
ATOM 4245 C C . ASP A 1 536 ? -11.509 10.745 3.707 1.00 81.69 536 ASP A C 1
ATOM 4247 O O . ASP A 1 536 ? -12.653 10.840 4.143 1.00 81.69 536 ASP A O 1
ATOM 4251 N N . ASP A 1 537 ? -11.140 9.724 2.931 1.00 83.88 537 ASP A N 1
ATOM 4252 C CA . ASP A 1 537 ? -12.027 8.616 2.567 1.00 83.88 537 ASP A CA 1
ATOM 4253 C C . ASP A 1 537 ? -12.444 7.786 3.788 1.00 83.88 537 ASP A C 1
ATOM 4255 O O . ASP A 1 537 ? -13.632 7.519 3.986 1.00 83.88 537 ASP A O 1
ATOM 4259 N N . GLU A 1 538 ? -11.489 7.448 4.653 1.00 87.56 538 GLU A N 1
ATOM 4260 C CA . GLU A 1 538 ? -11.754 6.742 5.909 1.00 87.56 538 GLU A CA 1
ATOM 4261 C C . GLU A 1 538 ? -12.544 7.613 6.897 1.00 87.56 538 GLU A C 1
ATOM 4263 O O . GLU A 1 538 ? -13.464 7.128 7.559 1.00 87.56 538 GLU A O 1
ATOM 4268 N N . ARG A 1 539 ? -12.245 8.918 6.952 1.00 86.69 539 ARG A N 1
ATOM 4269 C CA . ARG A 1 539 ? -13.003 9.898 7.744 1.00 86.69 539 ARG A CA 1
ATOM 4270 C C . ARG A 1 539 ? -14.460 9.941 7.299 1.00 86.69 539 ARG A C 1
ATOM 4272 O O . ARG A 1 539 ? -15.347 9.786 8.132 1.00 86.69 539 ARG A O 1
ATOM 4279 N N . MET A 1 540 ? -14.713 10.082 5.997 1.00 84.62 540 MET A N 1
ATOM 4280 C CA . MET A 1 540 ? -16.068 10.082 5.434 1.00 84.62 540 MET A CA 1
ATOM 4281 C C . MET A 1 540 ? -16.808 8.777 5.728 1.00 84.62 540 MET A C 1
ATOM 4283 O O . MET A 1 540 ? -17.993 8.807 6.060 1.00 84.62 540 MET A O 1
ATOM 4287 N N . ARG A 1 541 ? -16.123 7.631 5.648 1.00 86.19 541 ARG A N 1
ATOM 4288 C CA . ARG A 1 541 ? -16.710 6.329 5.977 1.00 86.19 541 ARG A CA 1
ATOM 4289 C C . ARG A 1 541 ? -17.147 6.262 7.439 1.00 86.19 541 ARG A C 1
ATOM 4291 O O . ARG A 1 541 ? -18.291 5.898 7.702 1.00 86.19 541 ARG A O 1
ATOM 4298 N N . LEU A 1 542 ? -16.276 6.648 8.372 1.00 85.50 542 LEU A N 1
ATOM 4299 C CA . LEU A 1 542 ? -16.604 6.663 9.799 1.00 85.50 542 LEU A CA 1
ATOM 4300 C C . LEU A 1 542 ? -17.720 7.675 10.111 1.00 85.50 542 LEU A C 1
ATOM 4302 O O . LEU A 1 542 ? -18.640 7.356 10.861 1.00 85.50 542 LEU A O 1
ATOM 4306 N N . SER A 1 543 ? -17.699 8.858 9.489 1.00 85.56 543 SER A N 1
ATOM 4307 C CA . SER A 1 543 ? -18.783 9.844 9.591 1.00 85.56 543 SER A CA 1
ATOM 4308 C C . SER A 1 543 ? -20.120 9.283 9.108 1.00 85.56 543 SER A C 1
ATOM 4310 O O . SER A 1 543 ? -21.128 9.444 9.793 1.00 85.56 543 SER A O 1
ATOM 4312 N N . SER A 1 544 ? -20.136 8.585 7.968 1.00 86.50 544 SER A N 1
ATOM 4313 C CA . SER A 1 544 ? -21.348 7.976 7.408 1.00 86.50 544 SER A CA 1
ATOM 4314 C C . SER A 1 544 ? -21.920 6.883 8.319 1.00 86.50 544 SER A C 1
ATOM 4316 O O . SER A 1 544 ? -23.134 6.818 8.502 1.00 86.50 544 SER A O 1
ATOM 4318 N N . MET A 1 545 ? -21.069 6.089 8.982 1.00 86.00 545 MET A N 1
ATOM 4319 C CA . MET A 1 545 ? -21.514 5.104 9.984 1.00 86.00 545 MET A CA 1
ATOM 4320 C C . MET A 1 545 ? -22.263 5.750 11.163 1.00 86.00 545 MET A C 1
ATOM 4322 O O . MET A 1 545 ? -23.112 5.116 11.787 1.00 86.00 545 MET A O 1
ATOM 4326 N N . LEU A 1 546 ? -21.968 7.018 11.465 1.00 85.94 546 LEU A N 1
ATOM 4327 C CA . LEU A 1 546 ? -22.507 7.753 12.611 1.00 85.94 546 LEU A CA 1
ATOM 4328 C C . LEU A 1 546 ? -23.581 8.781 12.232 1.00 85.94 546 LEU A C 1
ATOM 4330 O O . LEU A 1 546 ? -24.150 9.436 13.109 1.00 85.94 546 LEU A O 1
ATOM 4334 N N . GLU A 1 547 ? -23.902 8.915 10.947 1.00 84.38 547 GLU A N 1
ATOM 4335 C CA . GLU A 1 547 ? -24.767 9.972 10.421 1.00 84.38 547 GLU A CA 1
ATOM 4336 C C . GLU A 1 547 ? -26.169 9.961 11.052 1.00 84.38 547 GLU A C 1
ATOM 4338 O O . GLU A 1 547 ? -26.695 11.019 11.400 1.00 84.38 547 GLU A O 1
ATOM 4343 N N . SER A 1 548 ? -26.728 8.781 11.323 1.00 84.44 548 SER A N 1
ATOM 4344 C CA . SER A 1 548 ? -28.059 8.612 11.923 1.00 84.44 548 SER A CA 1
ATOM 4345 C C . SER A 1 548 ? -28.113 8.726 13.457 1.00 84.44 548 SER A C 1
ATOM 4347 O O . SER A 1 548 ? -29.206 8.665 14.021 1.00 84.44 548 SER A O 1
ATOM 4349 N N . HIS A 1 549 ? -26.976 8.904 14.139 1.00 89.06 549 HIS A N 1
ATOM 4350 C CA . HIS A 1 549 ? -26.886 8.913 15.608 1.00 89.06 549 HIS A CA 1
ATOM 4351 C C . HIS A 1 549 ? -26.778 10.343 16.139 1.00 89.06 549 HIS A C 1
ATOM 4353 O O . HIS A 1 549 ? -25.929 11.103 15.670 1.00 89.06 549 HIS A O 1
ATOM 4359 N N . GLN A 1 550 ? -27.622 10.728 17.097 1.00 87.94 550 GLN A N 1
ATOM 4360 C CA . GLN A 1 550 ? -27.666 12.094 17.633 1.00 87.94 550 GLN A CA 1
ATOM 4361 C C . GLN A 1 550 ? -26.899 12.221 18.945 1.00 87.94 550 GLN A C 1
ATOM 4363 O O . GLN A 1 550 ? -26.253 13.243 19.173 1.00 87.94 550 GLN A O 1
ATOM 4368 N N . ARG A 1 551 ? -26.942 11.189 19.794 1.00 92.06 551 ARG A N 1
ATOM 4369 C CA . ARG A 1 551 ? -26.186 11.129 21.050 1.00 92.06 551 ARG A CA 1
ATOM 4370 C C . ARG A 1 551 ? -25.159 10.010 21.000 1.00 92.06 551 ARG A C 1
ATOM 4372 O O . ARG A 1 551 ? -25.526 8.840 20.902 1.00 92.06 551 ARG A O 1
ATOM 4379 N N . ILE A 1 552 ? -23.884 10.374 21.080 1.00 92.44 552 ILE A N 1
ATOM 4380 C CA . ILE A 1 552 ? -22.756 9.448 20.953 1.00 92.44 552 ILE A CA 1
ATOM 4381 C C . ILE A 1 552 ? -21.869 9.564 22.191 1.00 92.44 552 ILE A C 1
ATOM 4383 O O . ILE A 1 552 ? -21.525 10.669 22.608 1.00 92.44 552 ILE A O 1
ATOM 4387 N N . LEU A 1 553 ? -21.476 8.423 22.749 1.00 93.06 553 LEU A N 1
ATOM 4388 C CA . LEU A 1 553 ? -20.451 8.347 23.786 1.00 93.06 553 LEU A CA 1
ATOM 4389 C C . LEU A 1 553 ? -19.134 7.834 23.184 1.00 93.06 553 LEU A C 1
ATOM 4391 O O . LEU A 1 553 ? -19.102 6.732 22.642 1.00 93.06 553 LEU A O 1
ATOM 4395 N N . ASP A 1 554 ? -18.060 8.614 23.301 1.00 91.44 554 ASP A N 1
ATOM 4396 C CA . ASP A 1 554 ? -16.684 8.258 22.920 1.00 91.44 554 ASP A CA 1
ATOM 4397 C C . ASP A 1 554 ? -15.872 7.851 24.161 1.00 91.44 554 ASP A C 1
ATOM 4399 O O . ASP A 1 554 ? -15.573 8.683 25.019 1.00 91.44 554 ASP A O 1
ATOM 4403 N N . ILE A 1 555 ? -15.507 6.574 24.263 1.00 89.38 555 ILE A N 1
ATOM 4404 C CA . ILE A 1 555 ? -14.691 6.001 25.337 1.00 89.38 555 ILE A CA 1
ATOM 4405 C C . ILE A 1 555 ? -13.257 5.788 24.833 1.00 89.38 555 ILE A C 1
ATOM 4407 O O . ILE A 1 555 ? -13.023 5.162 23.798 1.00 89.38 555 ILE A O 1
ATOM 4411 N N . GLY A 1 556 ? -12.290 6.286 25.605 1.00 78.12 556 GLY A N 1
ATOM 4412 C CA . GLY A 1 556 ? -10.859 6.283 25.287 1.00 78.12 556 GLY A CA 1
ATOM 4413 C C . GLY A 1 556 ? -10.359 7.634 24.772 1.00 78.12 556 GLY A C 1
ATOM 4414 O O . GLY A 1 556 ? -9.160 7.909 24.845 1.00 78.12 556 GLY A O 1
ATOM 4415 N N . GLY A 1 557 ? -11.281 8.493 24.320 1.00 71.50 557 GLY A N 1
ATOM 4416 C CA . GLY A 1 557 ? -10.998 9.775 23.685 1.00 71.50 557 GLY A CA 1
ATOM 4417 C C . GLY A 1 557 ? -10.326 9.606 22.324 1.00 71.50 557 GLY A C 1
ATOM 4418 O O . GLY A 1 557 ? -9.505 8.718 22.137 1.00 71.50 557 GLY A O 1
ATOM 4419 N N . GLY A 1 558 ? -10.662 10.460 21.362 1.00 68.19 558 GLY A N 1
ATOM 4420 C CA . GLY A 1 558 ? -9.991 10.515 20.055 1.00 68.19 558 GLY A CA 1
ATOM 4421 C C . GLY A 1 558 ? -10.942 10.440 18.865 1.00 68.19 558 GLY A C 1
ATOM 4422 O O . GLY A 1 558 ? -10.534 10.741 17.747 1.00 68.19 558 GLY A O 1
ATOM 4423 N N . LEU A 1 559 ? -12.226 10.127 19.079 1.00 74.50 559 LEU A N 1
ATOM 4424 C CA . LEU A 1 559 ? -13.232 10.159 18.012 1.00 74.50 559 LEU A CA 1
ATOM 4425 C C . LEU A 1 559 ? -13.386 11.556 17.408 1.00 74.50 559 LEU A C 1
ATOM 4427 O O . LEU A 1 559 ? -13.504 11.698 16.192 1.00 74.50 559 LEU A O 1
ATOM 4431 N N . GLN A 1 560 ? -13.335 12.592 18.245 1.00 71.25 560 GLN A N 1
ATOM 4432 C CA . GLN A 1 560 ? -13.360 13.973 17.771 1.00 71.25 560 GLN A CA 1
ATOM 4433 C C . GLN A 1 560 ? -12.138 14.307 16.906 1.00 71.25 560 GLN A C 1
ATOM 4435 O O . GLN A 1 560 ? -12.282 14.995 15.896 1.00 71.25 560 GLN A O 1
ATOM 4440 N N . ASP A 1 561 ? -10.968 13.773 17.258 1.00 67.06 561 ASP A N 1
ATOM 4441 C CA . ASP A 1 561 ? -9.731 13.953 16.496 1.00 67.06 561 ASP A CA 1
ATOM 4442 C C . ASP A 1 561 ? -9.809 13.208 15.145 1.00 67.06 561 ASP A C 1
ATOM 4444 O O . ASP A 1 561 ? -9.437 13.758 14.103 1.00 67.06 561 ASP A O 1
ATOM 4448 N N . PHE A 1 562 ? -10.405 12.006 15.123 1.00 69.25 562 PHE A N 1
ATOM 4449 C CA . PHE A 1 562 ? -10.676 11.248 13.894 1.00 69.25 562 PHE A CA 1
ATOM 4450 C C . PHE A 1 562 ? -11.645 11.965 12.951 1.00 69.25 562 PHE A C 1
ATOM 4452 O O . PHE A 1 562 ? -11.375 12.076 11.756 1.00 69.25 562 PHE A O 1
ATOM 4459 N N . LEU A 1 563 ? -12.784 12.434 13.465 1.00 69.38 563 LEU A N 1
ATOM 4460 C CA . LEU A 1 563 ? -13.860 13.001 12.650 1.00 69.38 563 LEU A CA 1
ATOM 4461 C C . LEU A 1 563 ? -13.590 14.463 12.280 1.00 69.38 563 LEU A C 1
ATOM 4463 O O . LEU A 1 563 ? -13.927 14.892 11.174 1.00 69.38 563 LEU A O 1
ATOM 4467 N N . GLY A 1 564 ? -12.883 15.213 13.126 1.00 63.84 564 GLY A N 1
ATOM 4468 C CA . GLY A 1 564 ? -12.717 16.659 12.999 1.00 63.84 564 GLY A CA 1
ATOM 4469 C C . GLY A 1 564 ? -13.993 17.409 13.392 1.00 63.84 564 GLY A C 1
ATOM 4470 O O . GLY A 1 564 ? -15.105 16.899 13.264 1.00 63.84 564 GLY A O 1
ATOM 4471 N N . THR A 1 565 ? -13.842 18.649 13.859 1.00 58.03 565 THR A N 1
ATOM 4472 C CA . THR A 1 565 ? -14.939 19.456 14.431 1.00 58.03 565 THR A CA 1
ATOM 4473 C C . THR A 1 565 ? -16.080 19.758 13.455 1.00 58.03 565 THR A C 1
ATOM 4475 O O . THR A 1 565 ? -17.212 19.950 13.882 1.00 58.03 565 THR A O 1
ATOM 4478 N N . ALA A 1 566 ? -15.810 19.776 12.146 1.00 49.94 566 ALA A N 1
ATOM 4479 C CA . ALA A 1 566 ? -16.825 20.012 11.118 1.00 49.94 566 ALA A CA 1
ATOM 4480 C C . ALA A 1 566 ? -17.744 18.797 10.880 1.00 49.94 566 ALA A C 1
ATOM 4482 O O . ALA A 1 566 ? -18.896 18.964 10.486 1.00 49.94 566 ALA A O 1
ATOM 4483 N N . SER A 1 567 ? -17.258 17.579 11.138 1.00 54.81 567 SER A N 1
ATOM 4484 C CA . SER A 1 567 ? -17.970 16.332 10.819 1.00 54.81 567 SER A CA 1
ATOM 4485 C C . SER A 1 567 ? -18.887 15.851 11.944 1.00 54.81 567 SER A C 1
ATOM 4487 O O . SER A 1 567 ? -19.637 14.894 11.764 1.00 54.81 567 SER A O 1
ATOM 4489 N N . THR A 1 568 ? -18.829 16.490 13.115 1.00 56.47 568 THR A N 1
ATOM 4490 C CA . THR A 1 568 ? -19.694 16.167 14.257 1.00 56.47 568 THR A CA 1
ATOM 4491 C C . THR A 1 568 ? -21.058 16.862 14.184 1.00 56.47 568 THR A C 1
ATOM 4493 O O . THR A 1 568 ? -21.986 16.402 14.840 1.00 56.47 568 THR A O 1
ATOM 4496 N N . GLY A 1 569 ? -21.228 17.903 13.355 1.00 62.03 569 GLY A N 1
ATOM 4497 C CA . GLY A 1 569 ? -22.509 18.609 13.178 1.00 62.03 569 GLY A CA 1
ATOM 4498 C C . GLY A 1 569 ? -23.164 19.046 14.502 1.00 62.03 569 GLY A C 1
ATOM 4499 O O . GLY A 1 569 ? -22.461 19.392 15.448 1.00 62.03 569 GLY A O 1
ATOM 4500 N N . ASP A 1 570 ? -24.501 18.966 14.576 1.00 64.19 570 ASP A N 1
ATOM 4501 C CA . ASP A 1 570 ? -25.313 19.206 15.790 1.00 64.19 570 ASP A CA 1
ATOM 4502 C C . ASP A 1 570 ? -25.342 18.004 16.769 1.00 64.19 570 ASP A C 1
ATOM 4504 O O . ASP A 1 570 ? -26.131 17.983 17.717 1.00 64.19 570 ASP A O 1
ATOM 4508 N N . LYS A 1 571 ? -24.519 16.965 16.551 1.00 77.31 571 LYS A N 1
ATOM 4509 C CA . LYS A 1 571 ? -24.541 15.751 17.383 1.00 77.31 571 LYS A CA 1
ATOM 4510 C C . LYS A 1 571 ? -24.017 16.055 18.786 1.00 77.31 571 LYS A C 1
ATOM 4512 O O . LYS A 1 571 ? -22.972 16.679 18.963 1.00 77.31 571 LYS A O 1
ATOM 4517 N N . SER A 1 572 ? -24.707 15.541 19.799 1.00 83.50 572 SER A N 1
ATOM 4518 C CA . SER A 1 572 ? -24.241 15.568 21.184 1.00 83.50 572 SER A CA 1
ATOM 4519 C C . SER A 1 572 ? -23.239 14.432 21.386 1.00 83.50 572 SER A C 1
ATOM 4521 O O . SER A 1 572 ? -23.619 13.265 21.480 1.00 83.50 572 SER A O 1
ATOM 4523 N N . MET A 1 573 ? -21.952 14.777 21.415 1.00 85.75 573 MET A N 1
ATOM 4524 C CA . MET A 1 573 ? -20.868 13.833 21.671 1.00 85.75 573 MET A CA 1
ATOM 4525 C C . MET A 1 573 ? -20.297 14.061 23.068 1.00 85.75 573 MET A C 1
ATOM 4527 O O . MET A 1 573 ? -19.831 15.154 23.387 1.00 85.75 573 MET A O 1
ATOM 4531 N N . GLU A 1 574 ? -20.339 13.024 23.896 1.00 89.62 574 GLU A N 1
ATOM 4532 C CA . GLU A 1 574 ? -19.736 13.016 25.228 1.00 89.62 574 GLU A CA 1
ATOM 4533 C C . GLU A 1 574 ? -18.470 12.152 25.190 1.00 89.62 574 GLU A C 1
ATOM 4535 O O . GLU A 1 574 ? -18.467 11.091 24.570 1.00 89.62 574 GLU A O 1
ATOM 4540 N N . THR A 1 575 ? -17.381 12.602 25.816 1.00 87.38 575 THR A N 1
ATOM 4541 C CA . THR A 1 575 ? -16.084 11.910 25.758 1.00 87.38 575 THR A CA 1
ATOM 4542 C C . THR A 1 575 ? -15.598 11.535 27.150 1.00 87.38 575 THR A C 1
ATOM 4544 O O . THR A 1 575 ? -15.463 12.390 28.025 1.00 87.38 575 THR A O 1
ATOM 4547 N N . LEU A 1 576 ? -15.257 10.261 27.329 1.00 85.44 576 LEU A N 1
ATOM 4548 C CA . LEU A 1 576 ? -14.586 9.727 28.507 1.00 85.44 576 LEU A CA 1
ATOM 4549 C C . LEU A 1 576 ? -13.170 9.293 28.133 1.00 85.44 576 LEU A C 1
ATOM 4551 O O . LEU A 1 576 ? -12.981 8.427 27.286 1.00 85.44 576 LEU A O 1
ATOM 4555 N N . ALA A 1 577 ? -12.162 9.880 28.781 1.00 72.06 577 ALA A N 1
ATOM 4556 C CA . ALA A 1 577 ? -10.759 9.574 28.488 1.00 72.06 577 ALA A CA 1
ATOM 4557 C C . ALA A 1 577 ? -10.357 8.140 28.886 1.00 72.06 577 ALA A C 1
ATOM 4559 O O . ALA A 1 577 ? -9.571 7.509 28.187 1.00 72.06 577 ALA A O 1
ATOM 4560 N N . THR A 1 578 ? -10.923 7.612 29.972 1.00 69.88 578 THR A N 1
ATOM 4561 C CA . THR A 1 578 ? -10.601 6.284 30.513 1.00 69.88 578 THR A CA 1
ATOM 4562 C C . THR A 1 578 ? -11.862 5.437 30.670 1.00 69.88 578 THR A C 1
ATOM 4564 O O . THR A 1 578 ? -12.891 5.981 31.083 1.00 69.88 578 THR A O 1
ATOM 4567 N N . PRO A 1 579 ? -11.810 4.122 30.392 1.00 65.19 579 PRO A N 1
ATOM 4568 C CA . PRO A 1 579 ? -12.907 3.228 30.737 1.00 65.19 579 PRO A CA 1
ATOM 4569 C C . PRO A 1 579 ? -13.079 3.169 32.264 1.00 65.19 579 PRO A C 1
ATOM 4571 O O . PRO A 1 579 ? -12.101 3.099 33.009 1.00 65.19 579 PRO A O 1
ATOM 4574 N N . PHE A 1 580 ? -14.330 3.226 32.720 1.00 68.75 580 PHE A N 1
ATOM 4575 C CA . PHE A 1 580 ? -14.714 3.051 34.120 1.00 68.75 580 PHE A CA 1
ATOM 4576 C C . PHE A 1 580 ? -15.461 1.730 34.262 1.00 68.75 580 PHE A C 1
ATOM 4578 O O . PHE A 1 580 ? -16.243 1.379 33.380 1.00 68.75 580 PHE A O 1
ATOM 4585 N N . ASP A 1 581 ? -15.289 1.059 35.400 1.00 70.06 581 ASP A N 1
ATOM 4586 C CA . ASP A 1 581 ? -16.069 -0.143 35.721 1.00 70.06 581 ASP A CA 1
ATOM 4587 C C . ASP A 1 581 ? -17.574 0.151 35.778 1.00 70.06 581 ASP A C 1
ATOM 4589 O O . ASP A 1 581 ? -18.377 -0.734 35.521 1.00 70.06 581 ASP A O 1
ATOM 4593 N N . ASN A 1 582 ? -17.950 1.400 36.087 1.00 84.44 582 ASN A N 1
ATOM 4594 C CA . ASN A 1 582 ? -19.321 1.901 36.030 1.00 84.44 582 ASN A CA 1
ATOM 4595 C C . ASN A 1 582 ? -19.347 3.225 35.267 1.00 84.44 582 ASN A C 1
ATOM 4597 O O . ASN A 1 582 ? -18.690 4.192 35.671 1.00 84.44 582 ASN A O 1
ATOM 4601 N N . LEU A 1 583 ? -20.121 3.294 34.187 1.00 89.75 583 LEU A N 1
ATOM 4602 C CA . LEU A 1 583 ? -20.233 4.518 33.400 1.00 89.75 583 LEU A CA 1
ATOM 4603 C C . LEU A 1 583 ? -21.138 5.530 34.132 1.00 89.75 583 LEU A C 1
ATOM 4605 O O . LEU A 1 583 ? -22.235 5.161 34.558 1.00 89.75 583 LEU A O 1
ATOM 4609 N N . PRO A 1 584 ? -20.743 6.816 34.256 1.00 92.38 584 PRO A N 1
ATOM 4610 C CA . PRO A 1 584 ? -21.465 7.834 35.031 1.00 92.38 584 PRO A CA 1
ATOM 4611 C C . PRO A 1 584 ? -22.706 8.385 34.300 1.00 92.38 584 PRO A C 1
ATOM 4613 O O . PRO A 1 584 ? -23.004 9.576 34.362 1.00 92.38 584 PRO A O 1
ATOM 4616 N N . TYR A 1 585 ? -23.429 7.518 33.594 1.00 94.44 585 TYR A N 1
ATOM 4617 C CA . TYR A 1 585 ? -24.563 7.856 32.742 1.00 94.44 585 TYR A CA 1
ATOM 4618 C C . TYR A 1 585 ? -25.788 7.024 33.087 1.00 94.44 585 TYR A C 1
ATOM 4620 O O . TYR A 1 585 ? -25.681 5.892 33.572 1.00 94.44 585 TYR A O 1
ATOM 4628 N N . ALA A 1 586 ? -26.963 7.587 32.814 1.00 95.06 586 ALA A N 1
ATOM 4629 C CA . ALA A 1 586 ? -28.223 6.882 32.985 1.00 95.06 586 ALA A CA 1
ATOM 4630 C C . ALA A 1 586 ? -28.388 5.775 31.930 1.00 95.06 586 ALA A C 1
ATOM 4632 O O . ALA A 1 586 ? -27.744 5.783 30.878 1.00 95.06 586 ALA A O 1
ATOM 4633 N N . ASP A 1 587 ? -29.273 4.825 32.217 1.00 96.38 587 ASP A N 1
ATOM 4634 C CA . ASP A 1 587 ? -29.662 3.789 31.263 1.00 96.38 587 ASP A CA 1
ATOM 4635 C C . ASP A 1 587 ? -30.237 4.424 29.986 1.00 96.38 587 ASP A C 1
ATOM 4637 O O . ASP A 1 587 ? -30.966 5.417 30.052 1.00 96.38 587 ASP A O 1
ATOM 4641 N N . ALA A 1 588 ? -29.944 3.825 28.827 1.00 95.75 588 ALA A N 1
ATOM 4642 C CA . ALA A 1 588 ? -30.506 4.216 27.530 1.00 95.75 588 ALA A CA 1
ATOM 4643 C C . ALA A 1 588 ? -30.318 5.704 27.140 1.00 95.75 588 ALA A C 1
ATOM 4645 O O . ALA A 1 588 ? -31.181 6.297 26.491 1.00 95.75 588 ALA A O 1
ATOM 4646 N N . GLN A 1 589 ? -29.190 6.313 27.516 1.00 95.62 589 GLN A N 1
ATOM 4647 C CA . GLN A 1 589 ? -28.884 7.721 27.243 1.00 95.62 589 GLN A CA 1
ATOM 4648 C C . GLN A 1 589 ? -28.353 7.991 25.820 1.00 95.62 589 GLN A C 1
ATOM 4650 O O . GLN A 1 589 ? -28.555 9.097 25.307 1.00 95.62 589 GLN A O 1
ATOM 4655 N N . PHE A 1 590 ? -27.677 7.023 25.193 1.00 95.38 590 PHE A N 1
ATOM 4656 C CA . PHE A 1 590 ? -26.956 7.209 23.926 1.00 95.38 590 PHE A CA 1
ATOM 4657 C C . PHE A 1 590 ? -27.504 6.332 22.800 1.00 95.38 590 PHE A C 1
ATOM 4659 O O . PHE A 1 590 ? -27.933 5.205 23.032 1.00 95.38 590 PHE A O 1
ATOM 4666 N N . ASP A 1 591 ? -27.440 6.823 21.563 1.00 93.88 591 ASP A N 1
ATOM 4667 C CA . ASP A 1 591 ? -27.783 6.038 20.372 1.00 93.88 591 ASP A CA 1
ATOM 4668 C C . ASP A 1 591 ? -26.635 5.094 19.991 1.00 93.88 591 ASP A C 1
ATOM 4670 O O . ASP A 1 591 ? -26.861 3.961 19.566 1.00 93.88 591 ASP A O 1
ATOM 4674 N N . ALA A 1 592 ? -25.396 5.560 20.170 1.00 94.31 592 ALA A N 1
ATOM 4675 C CA . ALA A 1 592 ? -24.194 4.787 19.906 1.00 94.31 592 ALA A CA 1
ATOM 4676 C C . ALA A 1 592 ? -23.132 4.995 20.988 1.00 94.31 592 ALA A C 1
ATOM 4678 O O . ALA A 1 592 ? -22.945 6.103 21.498 1.00 94.31 592 ALA A O 1
ATOM 4679 N N . VAL A 1 593 ? -22.393 3.929 21.284 1.00 94.62 593 VAL A N 1
ATOM 4680 C CA . VAL A 1 593 ? -21.160 3.990 22.075 1.00 94.62 593 VAL A CA 1
ATOM 4681 C C . VAL A 1 593 ? -20.002 3.535 21.202 1.00 94.62 593 VAL A C 1
ATOM 4683 O O . VAL A 1 593 ? -20.081 2.489 20.552 1.00 94.62 593 VAL A O 1
ATOM 4686 N N . ILE A 1 594 ? -18.923 4.309 21.209 1.00 93.50 594 ILE A N 1
ATOM 4687 C CA . ILE A 1 594 ? -17.670 3.986 20.538 1.00 93.50 594 ILE A CA 1
ATOM 4688 C C . ILE A 1 594 ? -16.590 3.829 21.598 1.00 93.50 594 ILE A C 1
ATOM 4690 O O . ILE A 1 594 ? -16.445 4.694 22.454 1.00 93.50 594 ILE A O 1
ATOM 4694 N N . ALA A 1 595 ? -15.831 2.740 21.547 1.00 92.31 595 ALA A N 1
ATOM 4695 C CA . ALA A 1 595 ? -14.671 2.536 22.404 1.00 92.31 595 ALA A CA 1
ATOM 4696 C C . ALA A 1 595 ? -13.436 2.284 21.539 1.00 92.31 595 ALA A C 1
ATOM 4698 O O . ALA A 1 595 ? -13.353 1.264 20.850 1.00 92.31 595 ALA A O 1
ATOM 4699 N N . THR A 1 596 ? -12.479 3.210 21.573 1.00 89.81 596 THR A N 1
ATOM 4700 C CA . THR A 1 596 ? -11.251 3.120 20.770 1.00 89.81 596 THR A CA 1
ATOM 4701 C C . THR A 1 596 ? -10.067 2.766 21.649 1.00 89.81 596 THR A C 1
ATOM 4703 O O . THR A 1 596 ? -9.858 3.418 22.671 1.00 89.81 596 THR A O 1
ATOM 4706 N N . MET A 1 597 ? -9.296 1.743 21.259 1.00 88.44 597 MET A N 1
ATOM 4707 C CA . MET A 1 597 ? -8.069 1.306 21.944 1.00 88.44 597 MET A CA 1
ATOM 4708 C C . MET A 1 597 ? -8.257 1.259 23.468 1.00 88.44 597 MET A C 1
ATOM 4710 O O . MET A 1 597 ? -7.525 1.892 24.228 1.00 88.44 597 MET A O 1
ATOM 4714 N N . SER A 1 598 ? -9.367 0.641 23.887 1.00 87.44 598 SER A N 1
ATOM 4715 C CA . SER A 1 598 ? -9.855 0.673 25.272 1.00 87.44 598 SER A CA 1
ATOM 4716 C C . SER A 1 598 ? -9.941 -0.711 25.913 1.00 87.44 598 SER A C 1
ATOM 4718 O O . SER A 1 598 ? -9.862 -0.811 27.130 1.00 87.44 598 SER A O 1
ATOM 4720 N N . LEU A 1 599 ? -10.109 -1.785 25.131 1.00 89.06 599 LEU A N 1
ATOM 4721 C CA . LEU A 1 599 ? -10.373 -3.128 25.678 1.00 89.06 599 LEU A CA 1
ATOM 4722 C C . LEU A 1 599 ? -9.163 -3.738 26.398 1.00 89.06 599 LEU A C 1
ATOM 4724 O O . LEU A 1 599 ? -9.337 -4.529 27.314 1.00 89.06 599 LEU A O 1
ATOM 4728 N N . ASP A 1 600 ? -7.954 -3.357 26.003 1.00 83.94 600 ASP A N 1
ATOM 4729 C CA . ASP A 1 600 ? -6.676 -3.722 26.622 1.00 83.94 600 ASP A CA 1
ATOM 4730 C C . ASP A 1 600 ? -6.444 -3.052 27.993 1.00 83.94 600 ASP A C 1
ATOM 4732 O O . ASP A 1 600 ? -5.481 -3.369 28.694 1.00 83.94 600 ASP A O 1
ATOM 4736 N N . TYR A 1 601 ? -7.356 -2.164 28.405 1.00 78.25 601 TYR A N 1
ATOM 4737 C CA . TYR A 1 601 ? -7.330 -1.443 29.684 1.00 78.25 601 TYR A CA 1
ATOM 4738 C C . TYR A 1 601 ? -8.430 -1.866 30.656 1.00 78.25 601 TYR A C 1
ATOM 4740 O O . TYR A 1 601 ? -8.539 -1.307 31.750 1.00 78.25 601 TYR A O 1
ATOM 4748 N N . VAL A 1 602 ? -9.252 -2.836 30.268 1.00 81.12 602 VAL A N 1
ATOM 4749 C CA . VAL A 1 602 ? -10.392 -3.284 31.061 1.00 81.12 602 VAL A CA 1
ATOM 4750 C C . VAL A 1 602 ? -10.032 -4.569 31.807 1.00 81.12 602 VAL A C 1
ATOM 4752 O O . VAL A 1 602 ? -9.640 -5.553 31.188 1.00 81.12 602 VAL A O 1
ATOM 4755 N N . ASP A 1 603 ? -10.217 -4.569 33.131 1.00 79.88 603 ASP A N 1
ATOM 4756 C CA . ASP A 1 603 ? -10.024 -5.756 33.981 1.00 79.88 603 ASP A CA 1
ATOM 4757 C C . ASP A 1 603 ? -11.116 -6.815 33.739 1.00 79.88 603 ASP A C 1
ATOM 4759 O O . ASP A 1 603 ? -10.828 -7.997 33.556 1.00 79.88 603 ASP A O 1
ATOM 4763 N N . ASP A 1 604 ? -12.381 -6.385 33.711 1.00 87.19 604 ASP A N 1
ATOM 4764 C CA . ASP A 1 604 ? -13.545 -7.221 33.409 1.00 87.19 604 ASP A CA 1
ATOM 4765 C C . ASP A 1 604 ? -14.190 -6.783 32.089 1.00 87.19 604 ASP A C 1
ATOM 4767 O O . ASP A 1 604 ? -15.093 -5.941 32.052 1.00 87.19 604 ASP A O 1
ATOM 4771 N N . LEU A 1 605 ? -13.725 -7.373 30.981 1.00 90.25 605 LEU A N 1
ATOM 4772 C CA . LEU A 1 605 ? -14.259 -7.101 29.642 1.00 90.25 605 LEU A CA 1
ATOM 4773 C C . LEU A 1 605 ? -15.782 -7.284 29.588 1.00 90.25 605 LEU A C 1
ATOM 4775 O O . LEU A 1 605 ? -16.474 -6.538 28.895 1.00 90.25 605 LEU A O 1
ATOM 4779 N N . ARG A 1 606 ? -16.319 -8.271 30.314 1.00 92.75 606 ARG A N 1
ATOM 4780 C CA . ARG A 1 606 ? -17.751 -8.560 30.296 1.00 92.75 606 ARG A CA 1
ATOM 4781 C C . ARG A 1 606 ? -18.535 -7.489 31.047 1.00 92.75 606 ARG A C 1
ATOM 4783 O O . ARG A 1 606 ? -19.542 -7.016 30.523 1.00 92.75 606 ARG A O 1
ATOM 4790 N N . GLY A 1 607 ? -18.086 -7.117 32.243 1.00 93.00 607 GLY A N 1
ATOM 4791 C CA . GLY A 1 607 ? -18.663 -6.032 33.038 1.00 93.00 607 GLY A CA 1
ATOM 4792 C C . GLY A 1 607 ? -18.662 -4.704 32.284 1.00 93.00 607 GLY A C 1
ATOM 4793 O O . GLY A 1 607 ? -19.703 -4.061 32.168 1.00 93.00 607 GLY A O 1
ATOM 4794 N N . PHE A 1 608 ? -17.542 -4.353 31.651 1.00 92.69 608 PHE A N 1
ATOM 4795 C CA . PHE A 1 608 ? -17.448 -3.154 30.817 1.00 92.69 608 PHE A CA 1
ATOM 4796 C C . PHE A 1 608 ? -18.446 -3.160 29.653 1.00 92.69 608 PHE A C 1
ATOM 4798 O O . PHE A 1 608 ? -19.141 -2.173 29.428 1.00 92.69 608 PHE A O 1
ATOM 4805 N N . LEU A 1 609 ? -18.561 -4.273 28.920 1.00 95.00 609 LEU A N 1
ATOM 4806 C CA . LEU A 1 609 ? -19.498 -4.361 27.795 1.00 95.00 609 LEU A CA 1
ATOM 4807 C C . LEU A 1 609 ? -20.965 -4.346 28.248 1.00 95.00 609 LEU A C 1
ATOM 4809 O O . LEU A 1 609 ? -21.809 -3.808 27.531 1.00 95.00 609 LEU A O 1
ATOM 4813 N N . LEU A 1 610 ? -21.277 -4.879 29.434 1.00 95.25 610 LEU A N 1
ATOM 4814 C CA . LEU A 1 610 ? -22.599 -4.723 30.044 1.00 95.25 610 LEU A CA 1
ATOM 4815 C C . LEU A 1 610 ? -22.920 -3.253 30.320 1.00 95.25 610 LEU A C 1
ATOM 4817 O O . LEU A 1 610 ? -24.020 -2.814 29.991 1.00 95.25 610 LEU A O 1
ATOM 4821 N N . GLU A 1 611 ? -21.978 -2.494 30.879 1.00 94.81 611 GLU A N 1
ATOM 4822 C CA . GLU A 1 611 ? -22.150 -1.060 31.127 1.00 94.81 611 GLU A CA 1
ATOM 4823 C C . GLU A 1 611 ? -22.291 -0.264 29.828 1.00 94.81 611 GLU A C 1
ATOM 4825 O O . GLU A 1 611 ? -23.188 0.571 29.710 1.00 94.81 611 GLU A O 1
ATOM 4830 N N . VAL A 1 612 ? -21.474 -0.571 28.815 1.00 95.12 612 VAL A N 1
ATOM 4831 C CA . VAL A 1 612 ? -21.602 0.002 27.467 1.00 95.12 612 VAL A CA 1
ATOM 4832 C C . VAL A 1 612 ? -23.005 -0.244 26.910 1.00 95.12 612 VAL A C 1
ATOM 4834 O O . VAL A 1 612 ? -23.662 0.688 26.458 1.00 95.12 612 VAL A O 1
ATOM 4837 N N . VAL A 1 613 ? -23.514 -1.475 26.988 1.00 95.75 613 VAL A N 1
ATOM 4838 C CA . VAL A 1 613 ? -24.859 -1.812 26.500 1.00 95.75 613 VAL A CA 1
ATOM 4839 C C . VAL A 1 613 ? -25.973 -1.229 27.380 1.00 95.75 613 VAL A C 1
ATOM 4841 O O . VAL A 1 613 ? -27.062 -0.946 26.876 1.00 95.75 613 VAL A O 1
ATOM 4844 N N . ARG A 1 614 ? -25.740 -1.018 28.682 1.00 96.12 614 ARG A N 1
ATOM 4845 C CA . ARG A 1 614 ? -26.706 -0.392 29.602 1.00 96.12 614 ARG A CA 1
ATOM 4846 C C . ARG A 1 614 ? -27.022 1.042 29.185 1.00 96.12 614 ARG A C 1
ATOM 4848 O O . ARG A 1 614 ? -28.190 1.434 29.183 1.00 96.12 614 ARG A O 1
ATOM 4855 N N . VAL A 1 615 ? -26.002 1.810 28.810 1.00 96.44 615 VAL A N 1
ATOM 4856 C CA . VAL A 1 615 ? -26.161 3.226 28.442 1.00 96.44 615 VAL A CA 1
ATOM 4857 C C . VAL A 1 615 ? -26.655 3.423 27.002 1.00 96.44 615 VAL A C 1
ATOM 4859 O O . VAL A 1 615 ? -27.077 4.525 26.655 1.00 96.44 615 VAL A O 1
ATOM 4862 N N . VAL A 1 616 ? -26.661 2.373 26.171 1.00 96.12 616 VAL A N 1
ATOM 4863 C CA . VAL A 1 616 ? -27.213 2.402 24.805 1.00 96.12 616 VAL A CA 1
ATOM 4864 C C . VAL A 1 616 ? -28.738 2.265 24.825 1.00 96.12 616 VAL A C 1
ATOM 4866 O O . VAL A 1 616 ? -29.307 1.389 25.482 1.00 96.12 616 VAL A O 1
ATOM 4869 N N . ASN A 1 617 ? -29.430 3.110 24.060 1.00 94.44 617 ASN A N 1
ATOM 4870 C CA . ASN A 1 617 ? -30.875 3.059 23.886 1.00 94.44 617 ASN A CA 1
ATOM 4871 C C . ASN A 1 617 ? -31.297 1.897 22.977 1.00 94.44 617 ASN A C 1
ATOM 4873 O O . ASN A 1 617 ? -31.523 2.056 21.779 1.00 94.44 617 ASN A O 1
ATOM 4877 N N . LYS A 1 618 ? -31.491 0.729 23.588 1.00 92.56 618 LYS A N 1
ATOM 4878 C CA . LYS A 1 618 ? -31.907 -0.511 22.915 1.00 92.56 618 LYS A CA 1
ATOM 4879 C C . LYS A 1 618 ? -33.318 -0.479 22.310 1.00 92.56 618 LYS A C 1
ATOM 4881 O O . LYS A 1 618 ? -33.670 -1.385 21.570 1.00 92.56 618 LYS A O 1
ATOM 4886 N N . SER A 1 619 ? -34.142 0.527 22.620 1.00 87.56 619 SER A N 1
ATOM 4887 C CA . SER A 1 619 ? -35.456 0.684 21.972 1.00 87.56 619 SER A CA 1
ATOM 4888 C C . SER A 1 619 ? -35.361 1.308 20.575 1.00 87.56 619 SER A C 1
ATOM 4890 O O . SER A 1 619 ? -36.327 1.281 19.813 1.00 87.56 619 SER A O 1
ATOM 4892 N N . SER A 1 620 ? -34.198 1.871 20.236 1.00 85.38 620 SER A N 1
ATOM 4893 C CA . SER A 1 620 ? -33.922 2.469 18.937 1.00 85.38 620 SER A CA 1
ATOM 4894 C C . SER A 1 620 ? -33.412 1.418 17.958 1.00 85.38 620 SER A C 1
ATOM 4896 O O . SER A 1 620 ? -32.485 0.669 18.265 1.00 85.38 620 SER A O 1
ATOM 4898 N N . SER A 1 621 ? -33.927 1.434 16.728 1.00 83.12 621 SER A N 1
ATOM 4899 C CA . SER A 1 621 ? -33.364 0.646 15.622 1.00 83.12 621 SER A CA 1
ATOM 4900 C C . SER A 1 621 ? -31.936 1.067 15.248 1.00 83.12 621 SER A C 1
ATOM 4902 O O . SER A 1 621 ? -31.267 0.362 14.497 1.00 83.12 621 SER A O 1
ATOM 4904 N N . ASN A 1 622 ? -31.472 2.215 15.755 1.00 85.56 622 ASN A N 1
ATOM 4905 C CA . ASN A 1 622 ? -30.125 2.736 15.535 1.00 85.56 622 ASN A CA 1
ATOM 4906 C C . ASN A 1 622 ? -29.161 2.395 16.684 1.00 85.56 622 ASN A C 1
ATOM 4908 O O . ASN A 1 622 ? -28.055 2.912 16.701 1.00 85.56 622 ASN A O 1
ATOM 4912 N N . ALA A 1 623 ? -29.542 1.553 17.650 1.00 93.38 623 ALA A N 1
ATOM 4913 C CA . ALA A 1 623 ? -28.648 1.158 18.738 1.00 93.38 623 ALA A CA 1
ATOM 4914 C C . ALA A 1 623 ? -27.364 0.497 18.201 1.00 93.38 623 ALA A C 1
ATOM 4916 O O . ALA A 1 623 ? -27.423 -0.566 17.572 1.00 93.38 623 ALA A O 1
ATOM 4917 N N . ARG A 1 624 ? -26.202 1.109 18.462 1.00 94.19 624 ARG A N 1
ATOM 4918 C CA . ARG A 1 624 ? -24.898 0.633 17.966 1.00 94.19 624 ARG A CA 1
ATOM 4919 C C . ARG A 1 624 ? -23.832 0.608 19.054 1.00 94.19 624 ARG A C 1
ATOM 4921 O O . ARG A 1 624 ? -23.693 1.543 19.841 1.00 94.19 624 ARG A O 1
ATOM 4928 N N . VAL A 1 625 ? -23.021 -0.444 19.031 1.00 96.12 625 VAL A N 1
ATOM 4929 C CA . VAL A 1 625 ? -21.753 -0.515 19.764 1.00 96.12 625 VAL A CA 1
ATOM 4930 C C . VAL A 1 625 ? -20.628 -0.653 18.748 1.00 96.12 625 VAL A C 1
ATOM 4932 O O . VAL A 1 625 ? -20.654 -1.549 17.904 1.00 96.12 625 VAL A O 1
ATOM 4935 N N . ILE A 1 626 ? -19.647 0.242 18.813 1.00 95.31 626 ILE A N 1
ATOM 4936 C CA . ILE A 1 626 ? -18.510 0.277 17.893 1.00 95.31 626 ILE A CA 1
ATOM 4937 C C . ILE A 1 626 ? -17.227 0.147 18.709 1.00 95.31 626 ILE A C 1
ATOM 4939 O O . ILE A 1 626 ? -16.906 1.003 19.527 1.00 95.31 626 ILE A O 1
ATOM 4943 N N . LEU A 1 627 ? -16.477 -0.925 18.486 1.00 95.56 627 LEU A N 1
ATOM 4944 C CA . LEU A 1 627 ? -15.188 -1.157 19.130 1.00 95.56 627 LEU A CA 1
ATOM 4945 C C . LEU A 1 627 ? -14.090 -1.007 18.083 1.00 95.56 627 LEU A C 1
ATOM 4947 O O . LEU A 1 627 ? -14.128 -1.674 17.051 1.00 95.56 627 LEU A O 1
ATOM 4951 N N . ILE A 1 628 ? -13.114 -0.142 18.339 1.00 94.31 628 ILE A N 1
ATOM 4952 C CA . ILE A 1 628 ? -11.988 0.096 17.434 1.00 94.31 628 ILE A CA 1
ATOM 4953 C C . ILE A 1 628 ? -10.718 -0.375 18.127 1.00 94.31 628 ILE A C 1
ATOM 4955 O O . ILE A 1 628 ? -10.354 0.149 19.179 1.00 94.31 628 ILE A O 1
ATOM 4959 N N . GLN A 1 629 ? -10.049 -1.364 17.541 1.00 94.06 629 GLN A N 1
ATOM 4960 C CA . GLN A 1 629 ? -8.792 -1.903 18.053 1.00 94.06 629 GLN A CA 1
ATOM 4961 C C . GLN A 1 629 ? -7.741 -2.031 16.958 1.00 94.06 629 GLN A C 1
ATOM 4963 O O . GLN A 1 629 ? -8.057 -1.944 15.774 1.00 94.06 629 GLN A O 1
ATOM 4968 N N . ALA A 1 630 ? -6.479 -2.220 17.338 1.00 94.69 630 ALA A N 1
ATOM 4969 C CA . ALA A 1 630 ? -5.405 -2.376 16.365 1.00 94.69 630 ALA A CA 1
ATOM 4970 C C . ALA A 1 630 ? -5.596 -3.633 15.496 1.00 94.69 630 ALA A C 1
ATOM 4972 O O . ALA A 1 630 ? -6.000 -4.696 15.970 1.00 94.69 630 ALA A O 1
ATOM 4973 N N . ALA A 1 631 ? -5.305 -3.500 14.201 1.00 95.94 631 ALA A N 1
ATOM 4974 C CA . ALA A 1 631 ? -5.318 -4.617 13.269 1.00 95.94 631 ALA A CA 1
ATOM 4975 C C . ALA A 1 631 ? -4.154 -5.584 13.556 1.00 95.94 631 ALA A C 1
ATOM 4977 O O . ALA A 1 631 ? -3.130 -5.164 14.103 1.00 95.94 631 ALA A O 1
ATOM 4978 N N . PRO A 1 632 ? -4.234 -6.855 13.120 1.00 93.81 632 PRO A N 1
ATOM 4979 C CA . PRO A 1 632 ? -3.145 -7.821 13.309 1.00 93.81 632 PRO A CA 1
ATOM 4980 C C . PRO A 1 632 ? -1.784 -7.389 12.728 1.00 93.81 632 PRO A C 1
ATOM 4982 O O . PRO A 1 632 ? -0.738 -7.836 13.187 1.00 93.81 632 PRO A O 1
ATOM 4985 N N . TYR A 1 633 ? -1.794 -6.501 11.731 1.00 94.25 633 TYR A N 1
ATOM 4986 C CA . TYR A 1 633 ? -0.618 -5.951 11.049 1.00 94.25 633 TYR A CA 1
ATOM 4987 C C . TYR A 1 633 ? -0.270 -4.512 11.484 1.00 94.25 633 TYR A C 1
ATOM 4989 O O . TYR A 1 633 ? 0.448 -3.807 10.779 1.00 94.25 633 TYR A O 1
ATOM 4997 N N . ASN A 1 634 ? -0.774 -4.055 12.634 1.00 95.69 634 ASN A N 1
ATOM 4998 C CA . ASN A 1 634 ? -0.463 -2.740 13.195 1.00 95.69 634 ASN A CA 1
ATOM 4999 C C . ASN A 1 634 ? 1.018 -2.642 13.621 1.00 95.69 634 ASN A C 1
ATOM 5001 O O . ASN A 1 634 ? 1.477 -3.426 14.456 1.00 95.69 634 ASN A O 1
ATOM 5005 N N . GLU A 1 635 ? 1.763 -1.668 13.082 1.00 94.94 635 GLU A N 1
ATOM 5006 C CA . GLU A 1 635 ? 3.206 -1.542 13.340 1.00 94.94 635 GLU A CA 1
ATOM 5007 C C . GLU A 1 635 ? 3.511 -1.225 14.800 1.00 94.94 635 GLU A C 1
ATOM 5009 O O . GLU A 1 635 ? 4.418 -1.816 15.383 1.00 94.94 635 GLU A O 1
ATOM 5014 N N . VAL A 1 636 ? 2.738 -0.322 15.405 1.00 93.06 636 VAL A N 1
ATOM 5015 C CA . VAL A 1 636 ? 2.945 0.099 16.792 1.00 93.06 636 VAL A CA 1
ATOM 5016 C C . VAL A 1 636 ? 2.745 -1.078 17.738 1.00 93.06 636 VAL A C 1
ATOM 5018 O O . VAL A 1 636 ? 3.620 -1.361 18.556 1.00 93.06 636 VAL A O 1
ATOM 5021 N N . GLN A 1 637 ? 1.646 -1.820 17.577 1.00 92.75 637 GLN A N 1
ATOM 5022 C CA . GLN A 1 637 ? 1.367 -2.993 18.398 1.00 92.75 637 GLN A CA 1
ATOM 5023 C C . GLN A 1 637 ? 2.427 -4.085 18.198 1.00 92.75 637 GLN A C 1
ATOM 5025 O O . GLN A 1 637 ? 2.845 -4.715 19.171 1.00 92.75 637 GLN A O 1
ATOM 5030 N N . LYS A 1 638 ? 2.902 -4.296 16.961 1.00 94.38 638 LYS A N 1
ATOM 5031 C CA . LYS A 1 638 ? 3.970 -5.261 16.666 1.00 94.38 638 LYS A CA 1
ATOM 5032 C C . LYS A 1 638 ? 5.284 -4.867 17.348 1.00 94.38 638 LYS A C 1
ATOM 5034 O O . LYS A 1 638 ? 5.891 -5.706 18.007 1.00 94.38 638 LYS A O 1
ATOM 5039 N N . LEU A 1 639 ? 5.684 -3.595 17.264 1.00 94.69 639 LEU A N 1
ATOM 5040 C CA . LEU A 1 639 ? 6.884 -3.070 17.924 1.00 94.69 639 LEU A CA 1
ATOM 5041 C C . LEU A 1 639 ? 6.839 -3.299 19.437 1.00 94.69 639 LEU A C 1
ATOM 5043 O O . LEU A 1 639 ? 7.761 -3.887 20.000 1.00 94.69 639 LEU A O 1
ATOM 5047 N N . VAL A 1 640 ? 5.766 -2.870 20.106 1.00 92.06 640 VAL A N 1
ATOM 5048 C CA . VAL A 1 640 ? 5.685 -2.954 21.573 1.00 92.06 640 VAL A CA 1
ATOM 5049 C C . VAL A 1 640 ? 5.518 -4.393 22.072 1.00 92.06 640 VAL A C 1
ATOM 5051 O O . VAL A 1 640 ? 6.093 -4.756 23.102 1.00 92.06 640 VAL A O 1
ATOM 5054 N N . ASN A 1 641 ? 4.807 -5.247 21.327 1.00 91.69 641 ASN A N 1
ATOM 5055 C CA . ASN A 1 641 ? 4.667 -6.665 21.668 1.00 91.69 641 ASN A CA 1
ATOM 5056 C C . ASN A 1 641 ? 5.985 -7.425 21.507 1.00 91.69 641 ASN A C 1
ATOM 5058 O O . ASN A 1 641 ? 6.298 -8.273 22.339 1.00 91.69 641 ASN A O 1
ATOM 5062 N N . THR A 1 642 ? 6.774 -7.125 20.474 1.00 93.25 642 THR A N 1
ATOM 5063 C CA . THR A 1 642 ? 8.036 -7.835 20.232 1.00 93.25 642 THR A CA 1
ATOM 5064 C C . THR A 1 642 ? 9.195 -7.287 21.064 1.00 93.25 642 THR A C 1
ATOM 5066 O O . THR A 1 642 ? 10.033 -8.066 21.510 1.00 93.25 642 THR A O 1
ATOM 5069 N N . VAL A 1 643 ? 9.260 -5.971 21.292 1.00 94.38 643 VAL A N 1
ATOM 5070 C CA . VAL A 1 643 ? 10.408 -5.331 21.959 1.00 94.38 643 VAL A CA 1
ATOM 5071 C C . VAL A 1 643 ? 10.165 -5.086 23.446 1.00 94.38 643 VAL A C 1
ATOM 5073 O O . VAL A 1 643 ? 10.987 -5.468 24.277 1.00 94.38 643 VAL A O 1
ATOM 5076 N N . CYS A 1 644 ? 9.059 -4.435 23.806 1.00 92.94 644 CYS A N 1
ATOM 5077 C CA . CYS A 1 644 ? 8.843 -3.962 25.177 1.00 92.94 644 CYS A CA 1
ATOM 5078 C C . CYS A 1 644 ? 8.286 -5.056 26.086 1.00 92.94 644 CYS A C 1
ATOM 5080 O O . CYS A 1 644 ? 8.764 -5.238 27.203 1.00 92.94 644 CYS A O 1
ATOM 5082 N N . THR A 1 645 ? 7.304 -5.811 25.597 1.00 90.62 645 THR A N 1
ATOM 5083 C CA . THR A 1 645 ? 6.594 -6.819 26.397 1.00 90.62 645 THR A CA 1
ATOM 5084 C C . THR A 1 645 ? 7.530 -7.867 27.015 1.00 90.62 645 THR A C 1
ATOM 5086 O O . THR A 1 645 ? 7.411 -8.101 28.215 1.00 90.62 645 THR A O 1
ATOM 5089 N N . PRO A 1 646 ? 8.525 -8.440 26.301 1.00 91.94 646 PRO A N 1
ATOM 5090 C CA . PRO A 1 646 ? 9.450 -9.412 26.899 1.00 91.94 646 PRO A CA 1
ATOM 5091 C C . PRO A 1 646 ? 10.380 -8.830 27.975 1.00 91.94 646 PRO A C 1
ATOM 5093 O O . PRO A 1 646 ? 11.000 -9.578 28.731 1.00 91.94 646 PRO A O 1
ATOM 5096 N N . LEU A 1 647 ? 10.531 -7.504 28.021 1.00 91.81 647 LEU A N 1
ATOM 5097 C CA . LEU A 1 647 ? 11.364 -6.807 29.001 1.00 91.81 647 LEU A CA 1
ATOM 5098 C C . LEU A 1 647 ? 10.577 -6.370 30.239 1.00 91.81 647 LEU A C 1
ATOM 5100 O O . LEU A 1 647 ? 11.196 -5.994 31.234 1.00 91.81 647 LEU A O 1
ATOM 5104 N N . SER A 1 648 ? 9.249 -6.391 30.183 1.00 88.62 648 SER A N 1
ATOM 5105 C CA . SER A 1 648 ? 8.402 -5.909 31.264 1.00 88.62 648 SER A CA 1
ATOM 5106 C C . SER A 1 648 ? 8.342 -6.902 32.425 1.00 88.62 648 SER A C 1
ATOM 5108 O O . SER A 1 648 ? 8.263 -8.114 32.225 1.00 88.62 648 SER A O 1
ATOM 5110 N N . GLY A 1 649 ? 8.402 -6.376 33.650 1.00 83.94 649 GLY A N 1
ATOM 5111 C CA . GLY A 1 649 ? 8.199 -7.146 34.877 1.00 83.94 649 GLY A CA 1
ATOM 5112 C C . GLY A 1 649 ? 6.761 -7.103 35.394 1.00 83.94 649 GLY A C 1
ATOM 5113 O O . GLY A 1 649 ? 6.412 -7.907 36.257 1.00 83.94 649 GLY A O 1
ATOM 5114 N N . THR A 1 650 ? 5.938 -6.170 34.901 1.00 79.56 650 THR A N 1
ATOM 5115 C CA . THR A 1 650 ? 4.580 -5.928 35.418 1.00 79.56 650 THR A CA 1
ATOM 5116 C C . THR A 1 650 ? 3.467 -6.103 34.382 1.00 79.56 650 THR A C 1
ATOM 5118 O O . THR A 1 650 ? 2.301 -6.200 34.761 1.00 79.56 650 THR A O 1
ATOM 5121 N N . ASN A 1 651 ? 3.797 -6.186 33.091 1.00 77.56 651 ASN A N 1
ATOM 5122 C CA . ASN A 1 651 ? 2.839 -6.367 32.006 1.00 77.56 651 ASN A CA 1
ATOM 5123 C C . ASN A 1 651 ? 2.452 -7.857 31.863 1.00 77.56 651 ASN A C 1
ATOM 5125 O O . ASN A 1 651 ? 3.333 -8.720 31.823 1.00 77.56 651 ASN A O 1
ATOM 5129 N N . PRO A 1 652 ? 1.150 -8.176 31.760 1.00 73.25 652 PRO A N 1
ATOM 5130 C CA . PRO A 1 652 ? 0.644 -9.550 31.707 1.00 73.25 652 PRO A CA 1
ATOM 5131 C C . PRO A 1 652 ? 0.923 -10.295 30.391 1.00 73.25 652 PRO A C 1
ATOM 5133 O O . PRO A 1 652 ? 0.581 -11.473 30.289 1.00 73.25 652 PRO A O 1
ATOM 5136 N N . GLY A 1 653 ? 1.535 -9.654 29.393 1.00 78.06 653 GLY A N 1
ATOM 5137 C CA . GLY A 1 653 ? 1.933 -10.275 28.130 1.00 78.06 653 GLY A CA 1
ATOM 5138 C C . GLY A 1 653 ? 1.442 -9.499 26.905 1.00 78.06 653 GLY A C 1
ATOM 5139 O O . GLY A 1 653 ? 0.901 -8.402 27.036 1.00 78.06 653 GLY A O 1
ATOM 5140 N N . PRO A 1 654 ? 1.642 -10.035 25.688 1.00 81.56 654 PRO A N 1
ATOM 5141 C CA . PRO A 1 654 ? 1.334 -9.299 24.468 1.00 81.56 654 PRO A CA 1
ATOM 5142 C C . PRO A 1 654 ? -0.161 -8.988 24.357 1.00 81.56 654 PRO A C 1
ATOM 5144 O O . PRO A 1 654 ? -1.007 -9.879 24.463 1.00 81.56 654 PRO A O 1
ATOM 5147 N N . ALA A 1 655 ? -0.496 -7.729 24.075 1.00 81.44 655 ALA A N 1
ATOM 5148 C CA . ALA A 1 655 ? -1.876 -7.334 23.827 1.00 81.44 655 ALA A CA 1
ATOM 5149 C C . ALA A 1 655 ? -2.280 -7.760 22.406 1.00 81.44 655 ALA A C 1
ATOM 5151 O O . ALA A 1 655 ? -1.950 -7.106 21.410 1.00 81.44 655 ALA A O 1
ATOM 5152 N N . HIS A 1 656 ? -2.962 -8.901 22.303 1.00 89.44 656 HIS A N 1
ATOM 5153 C CA . HIS A 1 656 ? -3.491 -9.418 21.043 1.00 89.44 656 HIS A CA 1
ATOM 5154 C C . HIS A 1 656 ? -4.869 -8.817 20.758 1.00 89.44 656 HIS A C 1
ATOM 5156 O O . HIS A 1 656 ? -5.904 -9.287 21.226 1.00 89.44 656 HIS A O 1
ATOM 5162 N N . GLN A 1 657 ? -4.877 -7.757 19.960 1.00 92.56 657 GLN A N 1
ATOM 5163 C CA . GLN A 1 657 ? -6.054 -6.917 19.743 1.00 92.56 657 GLN A CA 1
ATOM 5164 C C . GLN A 1 657 ? -7.213 -7.645 19.036 1.00 92.56 657 GLN A C 1
ATOM 5166 O O . GLN A 1 657 ? -8.376 -7.445 19.391 1.00 92.56 657 GLN A O 1
ATOM 5171 N N . GLY A 1 658 ? -6.928 -8.577 18.120 1.00 93.06 658 GLY A N 1
ATOM 5172 C CA . GLY A 1 658 ? -7.971 -9.419 17.523 1.00 93.06 658 GLY A CA 1
ATOM 5173 C C . GLY A 1 658 ? -8.605 -10.410 18.507 1.00 93.06 658 GLY A C 1
ATOM 5174 O O . GLY A 1 658 ? -9.818 -10.607 18.460 1.00 93.06 658 GLY A O 1
ATOM 5175 N N . LEU A 1 659 ? -7.847 -10.933 19.484 1.00 92.62 659 LEU A N 1
ATOM 5176 C CA . LEU A 1 659 ? -8.396 -11.755 20.573 1.00 92.62 659 LEU A CA 1
ATOM 5177 C C . LEU A 1 659 ? -9.358 -10.945 21.458 1.00 92.62 659 LEU A C 1
ATOM 5179 O O . LEU A 1 659 ? -10.423 -11.447 21.837 1.00 92.62 659 LEU A O 1
ATOM 5183 N N . LEU A 1 660 ? -9.017 -9.687 21.754 1.00 93.69 660 LEU A N 1
ATOM 5184 C CA . LEU A 1 660 ? -9.900 -8.767 22.476 1.00 93.69 660 LEU A CA 1
ATOM 5185 C C . LEU A 1 660 ? -11.197 -8.521 21.695 1.00 93.69 660 LEU A C 1
ATOM 5187 O O . LEU A 1 660 ? -12.282 -8.659 22.259 1.00 93.69 660 LEU A O 1
ATOM 5191 N N . LEU A 1 661 ? -11.107 -8.246 20.390 1.00 95.88 661 LEU A N 1
ATOM 5192 C CA . LEU A 1 661 ? -12.284 -8.085 19.528 1.00 95.88 661 LEU A CA 1
ATOM 5193 C C . LEU A 1 661 ? -13.123 -9.366 19.430 1.00 95.88 661 LEU A C 1
ATOM 5195 O O . LEU A 1 661 ? -14.351 -9.298 19.472 1.00 95.88 661 LEU A O 1
ATOM 5199 N N . GLN A 1 662 ? -12.495 -10.538 19.326 1.00 94.56 662 GLN A N 1
ATOM 5200 C CA . GLN A 1 662 ? -13.202 -11.816 19.266 1.00 94.56 662 GLN A CA 1
ATOM 5201 C C . GLN A 1 662 ? -13.950 -12.111 20.570 1.00 94.56 662 GLN A C 1
ATOM 5203 O O . GLN A 1 662 ? -15.105 -12.546 20.543 1.00 94.56 662 GLN A O 1
ATOM 5208 N N . SER A 1 663 ? -13.318 -11.830 21.706 1.00 93.81 663 SER A N 1
ATOM 5209 C CA . SER A 1 663 ? -13.924 -11.999 23.026 1.00 93.81 663 SER A CA 1
ATOM 5210 C C . SER A 1 663 ? -15.068 -11.013 23.240 1.00 93.81 663 SER A C 1
ATOM 5212 O O . SER A 1 663 ? -16.153 -11.410 23.667 1.00 93.81 663 SER A O 1
ATOM 5214 N N . ALA A 1 664 ? -14.876 -9.752 22.847 1.00 95.69 664 ALA A N 1
ATOM 5215 C CA . ALA A 1 664 ? -15.913 -8.732 22.910 1.00 95.69 664 ALA A CA 1
ATOM 5216 C C . ALA A 1 664 ? -17.111 -9.080 22.023 1.00 95.69 664 ALA A C 1
ATOM 5218 O O . ALA A 1 664 ? -18.249 -9.002 22.474 1.00 95.69 664 ALA A O 1
ATOM 5219 N N . LYS A 1 665 ? -16.869 -9.555 20.796 1.00 96.12 665 LYS A N 1
ATOM 5220 C CA . LYS A 1 665 ? -17.916 -10.047 19.893 1.00 96.12 665 LYS A CA 1
ATOM 5221 C C . LYS A 1 665 ? -18.750 -11.158 20.535 1.00 96.12 665 LYS A C 1
ATOM 5223 O O . LYS A 1 665 ? -19.972 -11.141 20.411 1.00 96.12 665 LYS A O 1
ATOM 5228 N N . LYS A 1 666 ? -18.111 -12.123 21.208 1.00 95.12 666 LYS A N 1
ATOM 5229 C CA . LYS A 1 666 ? -18.823 -13.213 21.895 1.00 95.12 666 LYS A CA 1
ATOM 5230 C C . LYS A 1 666 ? -19.715 -12.672 23.015 1.00 95.12 666 LYS A C 1
ATOM 5232 O O . LYS A 1 666 ? -20.887 -13.022 23.069 1.00 95.12 666 LYS A O 1
ATOM 5237 N N . VAL A 1 667 ? -19.177 -11.792 23.859 1.00 96.50 667 VAL A N 1
ATOM 5238 C CA . VAL A 1 667 ? -19.939 -11.165 24.950 1.00 96.50 667 VAL A CA 1
ATOM 5239 C C . VAL A 1 667 ? -21.106 -10.337 24.411 1.00 96.50 667 VAL A C 1
ATOM 5241 O O . VAL A 1 667 ? -22.216 -10.471 24.915 1.00 96.50 667 VAL A O 1
ATOM 5244 N N . LEU A 1 668 ? -20.879 -9.516 23.381 1.00 97.12 668 LEU A N 1
ATOM 5245 C CA . LEU A 1 668 ? -21.912 -8.687 22.753 1.00 97.12 668 LEU A CA 1
ATOM 5246 C C . LEU A 1 668 ? -23.069 -9.538 22.216 1.00 97.12 668 LEU A C 1
ATOM 5248 O O . LEU A 1 668 ? -24.228 -9.203 22.450 1.00 97.12 668 LEU A O 1
ATOM 5252 N N . ALA A 1 669 ? -22.768 -10.676 21.587 1.00 96.25 669 ALA A N 1
ATOM 5253 C CA . ALA A 1 669 ? -23.790 -11.613 21.132 1.00 96.25 669 ALA A CA 1
ATOM 5254 C C . ALA A 1 669 ? -24.631 -12.189 22.285 1.00 96.25 669 ALA A C 1
ATOM 5256 O O . ALA A 1 669 ? -25.846 -12.298 22.164 1.00 96.25 669 ALA A O 1
ATOM 5257 N N . GLU A 1 670 ? -24.019 -12.503 23.430 1.00 96.12 670 GLU A N 1
ATOM 5258 C CA . GLU A 1 670 ? -24.737 -13.006 24.612 1.00 96.12 670 GLU A CA 1
ATOM 5259 C C . GLU A 1 670 ? -25.677 -11.963 25.245 1.00 96.12 670 GLU A C 1
ATOM 5261 O O . GLU A 1 670 ? -26.608 -12.334 25.961 1.00 96.12 670 GLU A O 1
ATOM 5266 N N . ILE A 1 671 ? -25.450 -10.668 24.997 1.00 94.44 671 ILE A N 1
ATOM 5267 C CA . ILE A 1 671 ? -26.227 -9.556 25.574 1.00 94.44 671 ILE A CA 1
ATOM 5268 C C . ILE A 1 671 ? -27.121 -8.838 24.548 1.00 94.44 671 ILE A C 1
ATOM 5270 O O . ILE A 1 671 ? -27.608 -7.740 24.822 1.00 94.44 671 ILE A O 1
ATOM 5274 N N . GLY A 1 672 ? -27.374 -9.473 23.397 1.00 93.12 672 GLY A N 1
ATOM 5275 C CA . GLY A 1 672 ? -28.357 -9.041 22.393 1.00 93.12 672 GLY A CA 1
ATOM 5276 C C . GLY A 1 672 ? -27.808 -8.185 21.250 1.00 93.12 672 GLY A C 1
ATOM 5277 O O . GLY A 1 672 ? -28.596 -7.573 20.534 1.00 93.12 672 GLY A O 1
ATOM 5278 N N . PHE A 1 673 ? -26.483 -8.116 21.090 1.00 95.31 673 PHE A N 1
ATOM 5279 C CA . PHE A 1 673 ? -25.779 -7.428 20.002 1.00 95.31 673 PHE A CA 1
ATOM 5280 C C . PHE A 1 673 ? -25.002 -8.431 19.119 1.00 95.31 673 PHE A C 1
ATOM 5282 O O . PHE A 1 673 ? -23.794 -8.295 18.901 1.00 95.31 673 PHE A O 1
ATOM 5289 N N . GLY A 1 674 ? -25.660 -9.500 18.659 1.00 92.50 674 GLY A N 1
ATOM 5290 C CA . GLY A 1 674 ? -25.028 -10.603 17.922 1.00 92.50 674 GLY A CA 1
ATOM 5291 C C . GLY A 1 674 ? -24.749 -10.327 16.444 1.00 92.50 674 GLY A C 1
ATOM 5292 O O . GLY A 1 674 ? -23.859 -10.945 15.845 1.00 92.50 674 GLY A O 1
ATOM 5293 N N . ARG A 1 675 ? -25.452 -9.370 15.836 1.00 94.56 675 ARG A N 1
ATOM 5294 C CA . ARG A 1 675 ? -25.227 -8.952 14.447 1.00 94.56 675 ARG A CA 1
ATOM 5295 C C . ARG A 1 675 ? -23.995 -8.052 14.345 1.00 94.56 675 ARG A C 1
ATOM 5297 O O . ARG A 1 675 ? -24.066 -6.853 14.599 1.00 94.56 675 ARG A O 1
ATOM 5304 N N . THR A 1 676 ? -22.867 -8.628 13.918 1.00 95.44 676 THR A N 1
ATOM 5305 C CA . THR A 1 676 ? -21.586 -7.902 13.831 1.00 95.44 676 THR A CA 1
ATOM 5306 C C . THR A 1 676 ? -20.986 -7.805 12.428 1.00 95.44 676 THR A C 1
ATOM 5308 O O . THR A 1 676 ? -20.983 -8.791 11.682 1.00 95.44 676 THR A O 1
ATOM 5311 N N . SER A 1 677 ? -20.340 -6.679 12.131 1.00 94.81 677 SER A N 1
ATOM 5312 C CA . SER A 1 677 ? -19.469 -6.462 10.969 1.00 94.81 677 SER A CA 1
ATOM 5313 C C . SER A 1 677 ? -18.065 -6.023 11.384 1.00 94.81 677 SER A C 1
ATOM 5315 O O . SER A 1 677 ? -17.870 -5.444 12.448 1.00 94.81 677 SER A O 1
ATOM 5317 N N . LEU A 1 678 ? -17.081 -6.331 10.536 1.00 95.31 678 LEU A N 1
ATOM 5318 C CA . LEU A 1 678 ? -15.684 -5.943 10.713 1.00 95.31 678 LEU A CA 1
ATOM 5319 C C . LEU A 1 678 ? -15.253 -5.092 9.531 1.00 95.31 678 LEU A C 1
ATOM 5321 O O . LEU A 1 678 ? -15.503 -5.469 8.384 1.00 95.31 678 LEU A O 1
ATOM 5325 N N . HIS A 1 679 ? -14.586 -3.982 9.817 1.00 92.88 679 HIS A N 1
ATOM 5326 C CA . HIS A 1 679 ? -14.135 -3.036 8.808 1.00 92.88 679 HIS A CA 1
ATOM 5327 C C . HIS A 1 679 ? -12.684 -2.637 9.091 1.00 92.88 679 HIS A C 1
ATOM 5329 O O . HIS A 1 679 ? -12.412 -2.152 10.189 1.00 92.88 679 HIS A O 1
ATOM 5335 N N . PRO A 1 680 ? -11.745 -2.808 8.145 1.00 93.44 680 PRO A N 1
ATOM 5336 C CA . PRO A 1 680 ? -10.417 -2.227 8.295 1.00 93.44 680 PRO A CA 1
ATOM 5337 C C . PRO A 1 680 ? -10.518 -0.697 8.266 1.00 93.44 680 PRO A C 1
ATOM 5339 O O . PRO A 1 680 ? -11.357 -0.150 7.541 1.00 93.44 680 PRO A O 1
ATOM 5342 N N . LEU A 1 681 ? -9.655 -0.042 9.039 1.00 92.19 681 LEU A N 1
ATOM 5343 C CA . LEU A 1 681 ? -9.537 1.407 9.162 1.00 92.19 681 LEU A CA 1
ATOM 5344 C C . LEU A 1 681 ? -8.052 1.786 9.079 1.00 92.19 681 LEU A C 1
ATOM 5346 O O . LEU A 1 681 ? -7.283 1.545 10.012 1.00 92.19 681 LEU A O 1
ATOM 5350 N N . SER A 1 682 ? -7.636 2.359 7.950 1.00 91.88 682 SER A N 1
ATOM 5351 C CA . SER A 1 682 ? -6.237 2.737 7.732 1.00 91.88 682 SER A CA 1
ATOM 5352 C C . SER A 1 682 ? -5.932 4.106 8.339 1.00 91.88 682 SER A C 1
ATOM 5354 O O . SER A 1 682 ? -6.434 5.130 7.875 1.00 91.88 682 SER A O 1
ATOM 5356 N N . THR A 1 683 ? -5.078 4.125 9.364 1.00 91.06 683 THR A N 1
ATOM 5357 C CA . THR A 1 683 ? -4.589 5.354 10.008 1.00 91.06 683 THR A CA 1
ATOM 5358 C C . THR A 1 683 ? -3.068 5.326 10.118 1.00 91.06 683 THR A C 1
ATOM 5360 O O . THR A 1 683 ? -2.438 4.285 9.916 1.00 91.06 683 THR A O 1
ATOM 5363 N N . SER A 1 684 ? -2.454 6.460 10.425 1.00 91.81 684 SER A N 1
ATOM 5364 C CA . SER A 1 684 ? -1.018 6.540 10.693 1.00 91.81 684 SER A CA 1
ATOM 5365 C C . SER A 1 684 ? -0.723 7.545 11.795 1.00 91.81 684 SER A C 1
ATOM 5367 O O . SER A 1 684 ? -1.533 8.421 12.075 1.00 91.81 684 SER A O 1
ATOM 5369 N N . TYR A 1 685 ? 0.442 7.434 12.421 1.00 90.19 685 TYR A N 1
ATOM 5370 C CA . TYR A 1 685 ? 0.981 8.502 13.256 1.00 90.19 685 TYR A CA 1
ATOM 5371 C C . TYR A 1 685 ? 2.015 9.280 12.448 1.00 90.19 685 TYR A C 1
ATOM 5373 O O . TYR A 1 685 ? 2.984 8.681 11.994 1.00 90.19 685 TYR A O 1
ATOM 5381 N N . SER A 1 686 ? 1.812 10.581 12.241 1.00 87.12 686 SER A N 1
ATOM 5382 C CA . SER A 1 686 ? 2.676 11.450 11.432 1.00 87.12 686 SER A CA 1
ATOM 5383 C C . SER A 1 686 ? 3.546 12.365 12.295 1.00 87.12 686 SER A C 1
ATOM 5385 O O . SER A 1 686 ? 3.090 12.940 13.288 1.00 87.12 686 SER A O 1
ATOM 5387 N N . PHE A 1 687 ? 4.804 12.541 11.890 1.00 80.75 687 PHE A N 1
ATOM 5388 C CA . PHE A 1 687 ? 5.816 13.282 12.645 1.00 80.75 687 PHE A CA 1
ATOM 5389 C C . PHE A 1 687 ? 6.564 14.267 11.734 1.00 80.75 687 PHE A C 1
ATOM 5391 O O . PHE A 1 687 ? 7.172 13.875 10.737 1.00 80.75 687 PHE A O 1
ATOM 5398 N N . GLY A 1 688 ? 6.537 15.560 12.079 1.00 65.62 688 GLY A N 1
ATOM 5399 C CA . GLY A 1 688 ? 7.207 16.624 11.320 1.00 65.62 688 GLY A CA 1
ATOM 5400 C C . GLY A 1 688 ? 8.634 16.954 11.792 1.00 65.62 688 GLY A C 1
ATOM 5401 O O . GLY A 1 688 ? 9.066 16.558 12.869 1.00 65.62 688 GLY A O 1
ATOM 5402 N N . GLY A 1 689 ? 9.360 17.740 10.988 1.00 55.22 689 GLY A N 1
ATOM 5403 C CA . GLY A 1 689 ? 10.333 18.737 11.473 1.00 55.22 689 GLY A CA 1
ATOM 5404 C C . GLY A 1 689 ? 11.758 18.323 11.879 1.00 55.22 689 GLY A C 1
ATOM 5405 O O . GLY A 1 689 ? 12.603 19.209 11.913 1.00 55.22 689 GLY A O 1
ATOM 5406 N N . ASN A 1 690 ? 12.074 17.046 12.134 1.00 56.00 690 ASN A N 1
ATOM 5407 C CA . ASN A 1 690 ? 13.382 16.652 12.708 1.00 56.00 690 ASN A CA 1
ATOM 5408 C C . ASN A 1 690 ? 14.189 15.645 11.857 1.00 56.00 690 ASN A C 1
ATOM 5410 O O . ASN A 1 690 ? 13.677 15.033 10.910 1.00 56.00 690 ASN A O 1
ATOM 5414 N N . SER A 1 691 ? 15.473 15.438 12.186 1.00 56.41 691 SER A N 1
ATOM 5415 C CA . SER A 1 691 ? 16.313 14.418 11.532 1.00 56.41 691 SER A CA 1
ATOM 5416 C C . SER A 1 691 ? 15.761 12.993 11.771 1.00 56.41 691 SER A C 1
ATOM 5418 O O . SER A 1 691 ? 15.054 12.778 12.758 1.00 56.41 691 SER A O 1
ATOM 5420 N N . P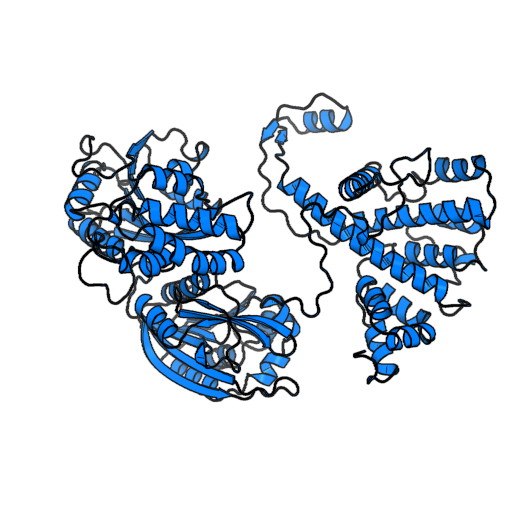RO A 1 692 ? 16.028 11.994 10.901 1.00 62.03 692 PRO A N 1
ATOM 5421 C CA . PRO A 1 692 ? 15.528 10.624 11.098 1.00 62.03 692 PRO A CA 1
ATOM 5422 C C . PRO A 1 692 ? 15.971 9.976 12.419 1.00 62.03 692 PRO A C 1
ATOM 5424 O O . PRO A 1 692 ? 15.193 9.258 13.044 1.00 62.03 692 PRO A O 1
ATOM 5427 N N . SER A 1 693 ? 17.200 10.258 12.870 1.00 65.44 693 SER A N 1
ATOM 5428 C CA . SER A 1 693 ? 17.718 9.753 14.148 1.00 65.44 693 SER A CA 1
ATOM 5429 C C . SER A 1 693 ? 16.931 10.333 15.324 1.00 65.44 693 SER A C 1
ATOM 5431 O O . SER A 1 693 ? 16.461 9.584 16.180 1.00 65.44 693 SER A O 1
ATOM 5433 N N . ASP A 1 694 ? 16.710 11.649 15.320 1.00 75.12 694 ASP A N 1
ATOM 5434 C CA . ASP A 1 694 ? 15.949 12.328 16.375 1.00 75.12 694 ASP A CA 1
ATOM 5435 C C . ASP A 1 694 ? 14.496 11.845 16.406 1.00 75.12 694 ASP A C 1
ATOM 5437 O O . ASP A 1 694 ? 13.959 11.569 17.478 1.00 75.12 694 ASP A O 1
ATOM 5441 N N . ARG A 1 695 ? 13.896 11.631 15.226 1.00 81.88 695 ARG A N 1
ATOM 5442 C CA . ARG A 1 695 ? 12.548 11.063 15.090 1.00 81.88 695 ARG A CA 1
ATOM 5443 C C . ARG A 1 695 ? 12.442 9.667 15.686 1.00 81.88 695 ARG A C 1
ATOM 5445 O O . ARG A 1 695 ? 11.504 9.409 16.427 1.00 81.88 695 ARG A O 1
ATOM 5452 N N . SER A 1 696 ? 13.390 8.775 15.393 1.00 87.62 696 SER A N 1
ATOM 5453 C CA . SER A 1 696 ? 13.357 7.412 15.940 1.00 87.62 696 SER A CA 1
ATOM 5454 C C . SER A 1 696 ? 13.444 7.382 17.468 1.00 87.62 696 SER A C 1
ATOM 5456 O O . SER A 1 696 ? 12.762 6.585 18.106 1.00 87.62 696 SER A O 1
ATOM 5458 N N . ASN A 1 697 ? 14.230 8.286 18.056 1.00 88.94 697 ASN A N 1
ATOM 5459 C CA . ASN A 1 697 ? 14.360 8.421 19.503 1.00 88.94 697 ASN A CA 1
ATOM 5460 C C . ASN A 1 697 ? 13.097 9.013 20.149 1.00 88.94 697 ASN A C 1
ATOM 5462 O O . ASN A 1 697 ? 12.642 8.491 21.163 1.00 88.94 697 ASN A O 1
ATOM 5466 N N . GLU A 1 698 ? 12.515 10.062 19.558 1.00 87.06 698 GLU A N 1
ATOM 5467 C CA . GLU A 1 698 ? 11.250 10.645 20.026 1.00 87.06 698 GLU A CA 1
ATOM 5468 C C . GLU A 1 698 ? 10.103 9.632 19.950 1.00 87.06 698 GLU A C 1
ATOM 5470 O O . GLU A 1 698 ? 9.329 9.495 20.893 1.00 87.06 698 GLU A O 1
ATOM 5475 N N . LEU A 1 699 ? 10.024 8.882 18.851 1.00 89.81 699 LEU A N 1
ATOM 5476 C CA . LEU A 1 699 ? 9.042 7.821 18.669 1.00 89.81 699 LEU A CA 1
ATOM 5477 C C . LEU A 1 699 ? 9.213 6.701 19.686 1.00 89.81 699 LEU A C 1
ATOM 5479 O O . LEU A 1 699 ? 8.238 6.313 20.322 1.00 89.81 699 LEU A O 1
ATOM 5483 N N . ALA A 1 700 ? 10.439 6.204 19.870 1.00 92.62 700 ALA A N 1
ATOM 5484 C CA . ALA A 1 700 ? 10.719 5.197 20.884 1.00 92.62 700 ALA A CA 1
ATOM 5485 C C . ALA A 1 700 ? 10.249 5.684 22.259 1.00 92.62 700 ALA A C 1
ATOM 5487 O O . ALA A 1 700 ? 9.507 4.968 22.930 1.00 92.62 700 ALA A O 1
ATOM 5488 N N . GLU A 1 701 ? 10.609 6.921 22.619 1.00 90.94 701 GLU A N 1
ATOM 5489 C CA . GLU A 1 701 ? 10.206 7.562 23.869 1.00 90.94 701 GLU A CA 1
ATOM 5490 C C . GLU A 1 701 ? 8.690 7.649 24.022 1.00 90.94 701 GLU A C 1
ATOM 5492 O O . GLU A 1 701 ? 8.146 7.305 25.068 1.00 90.94 701 GLU A O 1
ATOM 5497 N N . LEU A 1 702 ? 7.987 8.077 22.980 1.00 89.50 702 LEU A N 1
ATOM 5498 C CA . LEU A 1 702 ? 6.538 8.199 23.006 1.00 89.50 702 LEU A CA 1
ATOM 5499 C C . LEU A 1 702 ? 5.862 6.835 23.184 1.00 89.50 702 LEU A C 1
ATOM 5501 O O . LEU A 1 702 ? 4.991 6.703 24.039 1.00 89.50 702 LEU A O 1
ATOM 5505 N N . LEU A 1 703 ? 6.282 5.817 22.424 1.00 91.12 703 LEU A N 1
ATOM 5506 C CA . LEU A 1 703 ? 5.647 4.500 22.432 1.00 91.12 703 LEU A CA 1
ATOM 5507 C C . LEU A 1 703 ? 5.817 3.782 23.776 1.00 91.12 703 LEU A C 1
ATOM 5509 O O . LEU A 1 703 ? 4.818 3.388 24.374 1.00 91.12 703 LEU A O 1
ATOM 5513 N N . HIS A 1 704 ? 7.037 3.627 24.307 1.00 89.50 704 HIS A N 1
ATOM 5514 C CA . HIS A 1 704 ? 7.186 2.894 25.575 1.00 89.50 704 HIS A CA 1
ATOM 5515 C C . HIS A 1 704 ? 6.554 3.645 26.758 1.00 89.50 704 HIS A C 1
ATOM 5517 O O . HIS A 1 704 ? 6.063 3.005 27.684 1.00 89.50 704 HIS A O 1
ATOM 5523 N N . ASN A 1 705 ? 6.501 4.984 26.726 1.00 90.88 705 ASN A N 1
ATOM 5524 C CA . ASN A 1 705 ? 5.866 5.770 27.785 1.00 90.88 705 ASN A CA 1
ATOM 5525 C C . ASN A 1 705 ? 4.350 5.547 27.864 1.00 90.88 705 ASN A C 1
ATOM 5527 O O . ASN A 1 705 ? 3.788 5.699 28.946 1.00 90.88 705 ASN A O 1
ATOM 5531 N N . VAL A 1 706 ? 3.682 5.195 26.759 1.00 89.06 706 VAL A N 1
ATOM 5532 C CA . VAL A 1 706 ? 2.232 4.932 26.754 1.00 89.06 706 VAL A CA 1
ATOM 5533 C C . VAL A 1 706 ? 1.892 3.664 27.535 1.00 89.06 706 VAL A C 1
ATOM 5535 O O . VAL A 1 706 ? 1.006 3.712 28.384 1.00 89.06 706 VAL A O 1
ATOM 5538 N N . TRP A 1 707 ? 2.575 2.549 27.257 1.00 86.12 707 TRP A N 1
ATOM 5539 C CA . TRP A 1 707 ? 2.197 1.223 27.779 1.00 86.12 707 TRP A CA 1
ATOM 5540 C C . TRP A 1 707 ? 3.098 0.688 28.899 1.00 86.12 707 TRP A C 1
ATOM 5542 O O . TRP A 1 707 ? 2.698 -0.229 29.609 1.00 86.12 707 TRP A O 1
ATOM 5552 N N . PHE A 1 708 ? 4.312 1.221 29.053 1.00 88.31 708 PHE A N 1
ATOM 5553 C CA . PHE A 1 708 ? 5.347 0.660 29.934 1.00 88.31 708 PHE A CA 1
ATOM 5554 C C . PHE A 1 708 ? 5.937 1.696 30.899 1.00 88.31 708 PHE A C 1
ATOM 5556 O O . PHE A 1 708 ? 7.025 1.502 31.440 1.00 88.31 708 PHE A O 1
ATOM 5563 N N . HIS A 1 709 ? 5.231 2.804 31.142 1.00 85.25 709 HIS A N 1
ATOM 5564 C CA . HIS A 1 709 ? 5.655 3.811 32.112 1.00 85.25 709 HIS A CA 1
ATOM 5565 C C . HIS A 1 709 ? 5.889 3.190 33.502 1.00 85.25 709 HIS A C 1
ATOM 5567 O O . HIS A 1 709 ? 5.009 2.535 34.060 1.00 85.25 709 HIS A O 1
ATOM 5573 N N . GLY A 1 710 ? 7.051 3.476 34.095 1.00 84.44 710 GLY A N 1
ATOM 5574 C CA . GLY A 1 710 ? 7.404 3.032 35.448 1.00 84.44 710 GLY A CA 1
ATOM 5575 C C . GLY A 1 710 ? 8.014 1.628 35.535 1.00 84.44 710 GLY A C 1
ATOM 5576 O O . GLY A 1 710 ? 8.310 1.174 36.637 1.00 84.44 710 GLY A O 1
ATOM 5577 N N . GLU A 1 711 ? 8.235 0.954 34.404 1.00 89.06 711 GLU A N 1
ATOM 5578 C CA . GLU A 1 711 ? 8.968 -0.315 34.346 1.00 89.06 711 GLU A CA 1
ATOM 5579 C C . GLU A 1 711 ? 10.440 -0.162 34.754 1.00 89.06 711 GLU A C 1
ATOM 5581 O O . GLU A 1 711 ? 11.101 0.818 34.417 1.00 89.06 711 GLU A O 1
ATOM 5586 N N . GLU A 1 712 ? 11.010 -1.169 35.419 1.00 90.12 712 GLU A N 1
ATOM 5587 C CA . GLU A 1 712 ? 12.421 -1.134 35.842 1.00 90.12 712 GLU A CA 1
ATOM 5588 C C . GLU A 1 712 ? 13.374 -1.025 34.636 1.00 90.12 712 GLU A C 1
ATOM 5590 O O . GLU A 1 712 ? 14.380 -0.316 34.671 1.00 90.12 712 GLU A O 1
ATOM 5595 N N . LYS A 1 713 ? 13.025 -1.689 33.527 1.00 92.00 713 LYS A N 1
ATOM 5596 C CA . LYS A 1 713 ? 13.814 -1.728 32.284 1.00 92.00 713 LYS A CA 1
ATOM 5597 C C . LYS A 1 713 ? 13.383 -0.679 31.252 1.00 92.00 713 LYS A C 1
ATOM 5599 O O . LYS A 1 713 ? 13.643 -0.849 30.062 1.00 92.00 713 LYS A O 1
ATOM 5604 N N . HIS A 1 714 ? 12.750 0.408 31.687 1.00 88.38 714 HIS A N 1
ATOM 5605 C CA . HIS A 1 714 ? 12.188 1.445 30.816 1.00 88.38 714 HIS A CA 1
ATOM 5606 C C . HIS A 1 714 ? 13.178 2.003 29.776 1.00 88.38 714 HIS A C 1
ATOM 5608 O O . HIS A 1 714 ? 12.892 2.012 28.580 1.00 88.38 714 HIS A O 1
ATOM 5614 N N . GLU A 1 715 ? 14.389 2.380 30.197 1.00 91.69 715 GLU A N 1
ATOM 5615 C CA . GLU A 1 715 ? 15.421 2.880 29.272 1.00 91.69 715 GLU A CA 1
ATOM 5616 C C . GLU A 1 715 ? 15.916 1.802 28.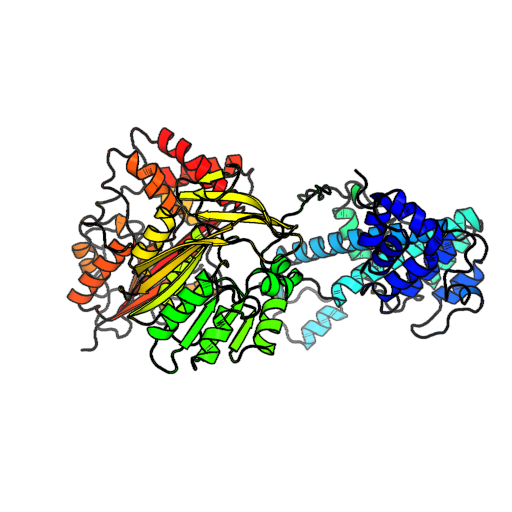301 1.00 91.69 715 GLU A C 1
ATOM 5618 O O . GLU A 1 715 ? 16.199 2.083 27.137 1.00 91.69 715 GLU A O 1
ATOM 5623 N N . GLN A 1 716 ? 15.984 0.542 28.740 1.00 95.00 716 GLN A N 1
ATOM 5624 C CA . GLN A 1 716 ? 16.360 -0.562 27.860 1.00 95.00 716 GLN A CA 1
ATOM 5625 C C . GLN A 1 716 ? 15.313 -0.765 26.755 1.00 95.00 716 GLN A C 1
ATOM 5627 O O . GLN A 1 716 ? 15.689 -0.975 25.601 1.00 95.00 716 GLN A O 1
ATOM 5632 N N . MET A 1 717 ? 14.020 -0.663 27.083 1.00 95.00 717 MET A N 1
ATOM 5633 C CA . MET A 1 717 ? 12.934 -0.731 26.099 1.00 95.00 717 MET A CA 1
ATOM 5634 C C . MET A 1 717 ? 13.076 0.371 25.046 1.00 95.00 717 MET A C 1
ATOM 5636 O O . MET A 1 717 ? 13.022 0.079 23.852 1.00 95.00 717 MET A O 1
ATOM 5640 N N . LYS A 1 718 ? 13.345 1.614 25.471 1.00 94.75 718 LYS A N 1
ATOM 5641 C CA . LYS A 1 718 ? 13.604 2.741 24.564 1.00 94.75 718 LYS A CA 1
ATOM 5642 C C . LYS A 1 718 ? 14.743 2.444 23.594 1.00 94.75 718 LYS A C 1
ATOM 5644 O O . LYS A 1 718 ? 14.570 2.562 22.384 1.00 94.75 718 LYS A O 1
ATOM 5649 N N . GLN A 1 719 ? 15.894 2.020 24.114 1.00 94.69 719 GLN A N 1
ATOM 5650 C CA . GLN A 1 719 ? 17.076 1.753 23.291 1.00 94.69 719 GLN A CA 1
ATOM 5651 C C . GLN A 1 719 ? 16.845 0.621 22.281 1.00 94.69 719 GLN A C 1
ATOM 5653 O O . GLN A 1 719 ? 17.333 0.697 21.156 1.00 94.69 719 GLN A O 1
ATOM 5658 N N . GLN A 1 720 ? 16.077 -0.410 22.647 1.00 95.44 720 GLN A N 1
ATOM 5659 C CA . GLN A 1 720 ? 15.778 -1.525 21.744 1.00 95.44 720 GLN A CA 1
ATOM 5660 C C . GLN A 1 720 ? 14.681 -1.211 20.714 1.00 95.44 720 GLN A C 1
ATOM 5662 O O . GLN A 1 720 ? 14.644 -1.854 19.667 1.00 95.44 720 GLN A O 1
ATOM 5667 N N . LEU A 1 721 ? 13.825 -0.214 20.964 1.00 95.06 721 LEU A N 1
ATOM 5668 C CA . LEU A 1 721 ? 12.820 0.256 20.002 1.00 95.06 721 LEU A CA 1
ATOM 5669 C C . LEU A 1 721 ? 13.424 1.089 18.863 1.00 95.06 721 LEU A C 1
ATOM 5671 O O . LEU A 1 721 ? 12.886 1.087 17.758 1.00 95.06 721 LEU A O 1
ATOM 5675 N N . ILE A 1 722 ? 14.533 1.794 19.106 1.00 93.62 722 ILE A N 1
ATOM 5676 C CA . ILE A 1 722 ? 15.114 2.728 18.130 1.00 93.62 722 ILE A CA 1
ATOM 5677 C C . ILE A 1 722 ? 15.471 2.038 16.797 1.00 93.62 722 ILE A C 1
ATOM 5679 O O . ILE A 1 722 ? 14.986 2.507 15.765 1.00 93.62 722 ILE A O 1
ATOM 5683 N N . PRO A 1 723 ? 16.249 0.933 16.752 1.00 92.69 723 PRO A N 1
ATOM 5684 C CA . PRO A 1 723 ? 16.621 0.306 15.481 1.00 92.69 723 PRO A CA 1
ATOM 5685 C C . PRO A 1 723 ? 15.438 -0.168 14.613 1.00 92.69 723 PRO A C 1
ATOM 5687 O O . PRO A 1 723 ? 15.421 0.158 13.424 1.00 92.69 723 PRO A O 1
ATOM 5690 N N . PRO A 1 724 ? 14.422 -0.892 15.131 1.00 92.56 724 PRO A N 1
ATOM 5691 C CA . PRO A 1 724 ? 13.284 -1.284 14.300 1.00 92.56 724 PRO A CA 1
ATOM 5692 C C . PRO A 1 724 ? 12.420 -0.088 13.871 1.00 92.56 724 PRO A C 1
ATOM 5694 O O . PRO A 1 724 ? 11.914 -0.088 12.751 1.00 92.56 724 PRO A O 1
ATOM 5697 N N . ILE A 1 725 ? 12.311 0.972 14.683 1.00 92.44 725 ILE A N 1
ATOM 5698 C CA . ILE A 1 725 ? 11.658 2.221 14.255 1.00 92.44 725 ILE A CA 1
ATOM 5699 C C . ILE A 1 725 ? 12.442 2.880 13.113 1.00 92.44 725 ILE A C 1
ATOM 5701 O O . ILE A 1 725 ? 11.839 3.353 12.156 1.00 92.44 725 ILE A O 1
ATOM 5705 N N . GLN A 1 726 ? 13.777 2.886 13.159 1.00 90.50 726 GLN A N 1
ATOM 5706 C CA . GLN A 1 726 ? 14.605 3.407 12.063 1.00 90.50 726 GLN A CA 1
ATOM 5707 C C . GLN A 1 726 ? 14.393 2.632 10.762 1.00 90.50 726 GLN A C 1
ATOM 5709 O O . GLN A 1 726 ? 14.321 3.250 9.702 1.00 90.50 726 GLN A O 1
ATOM 5714 N N . ASN A 1 727 ? 14.253 1.305 10.838 1.00 89.31 727 ASN A N 1
ATOM 5715 C CA . ASN A 1 727 ? 13.936 0.482 9.673 1.00 89.31 727 ASN A CA 1
ATOM 5716 C C . ASN A 1 727 ? 12.585 0.879 9.054 1.00 89.31 727 ASN A C 1
ATOM 5718 O O . ASN A 1 727 ? 12.504 1.053 7.841 1.00 89.31 727 ASN A O 1
ATOM 5722 N N . LEU A 1 728 ? 11.548 1.082 9.874 1.00 88.81 728 LEU A N 1
ATOM 5723 C CA . LEU A 1 728 ? 10.232 1.525 9.398 1.00 88.81 728 LEU A CA 1
ATOM 5724 C C . LEU A 1 728 ? 10.267 2.950 8.830 1.00 88.81 728 LEU A C 1
ATOM 5726 O O . LEU A 1 728 ? 9.743 3.192 7.752 1.00 88.81 728 LEU A O 1
ATOM 5730 N N . LEU A 1 729 ? 10.961 3.886 9.481 1.00 86.31 729 LEU A N 1
ATOM 5731 C CA . LEU A 1 729 ? 11.109 5.257 8.974 1.00 86.31 729 LEU A CA 1
ATOM 5732 C C . LEU A 1 729 ? 11.963 5.346 7.699 1.00 86.31 729 LEU A C 1
ATOM 5734 O O . LEU A 1 729 ? 11.881 6.342 6.980 1.00 86.31 729 LEU A O 1
ATOM 5738 N N . HIS A 1 730 ? 12.807 4.347 7.430 1.00 83.12 730 HIS A N 1
ATOM 5739 C CA . HIS A 1 730 ? 13.476 4.202 6.139 1.00 83.12 730 HIS A CA 1
ATOM 5740 C C . HIS A 1 730 ? 12.493 3.722 5.062 1.00 83.12 730 HIS A C 1
ATOM 5742 O O . HIS A 1 730 ? 12.551 4.207 3.934 1.00 83.12 730 HIS A O 1
ATOM 5748 N N . ASP A 1 731 ? 11.599 2.795 5.412 1.00 79.44 731 ASP A N 1
ATOM 5749 C CA . ASP A 1 731 ? 10.561 2.260 4.528 1.00 79.44 731 ASP A CA 1
ATOM 5750 C C . ASP A 1 731 ? 9.522 3.343 4.158 1.00 79.44 731 ASP A C 1
ATOM 5752 O O . ASP A 1 731 ? 9.227 3.548 2.981 1.00 79.44 731 ASP A O 1
ATOM 5756 N N . HIS A 1 732 ? 9.029 4.106 5.136 1.00 81.12 732 HIS A N 1
ATOM 5757 C CA . HIS A 1 732 ? 8.084 5.210 4.941 1.00 81.12 732 HIS A CA 1
ATOM 5758 C C . HIS A 1 732 ? 8.495 6.458 5.751 1.00 81.12 732 HIS A C 1
ATOM 5760 O O . HIS A 1 732 ? 8.139 6.638 6.917 1.00 81.12 732 HIS A O 1
ATOM 5766 N N . PRO A 1 733 ? 9.251 7.389 5.137 1.00 76.69 733 PRO A N 1
ATOM 5767 C CA . PRO A 1 733 ? 9.749 8.560 5.847 1.00 76.69 733 PRO A CA 1
ATOM 5768 C C . PRO A 1 733 ? 8.623 9.468 6.353 1.00 76.69 733 PRO A C 1
ATOM 5770 O O . PRO A 1 733 ? 7.968 10.161 5.578 1.00 76.69 733 PRO A O 1
ATOM 5773 N N . GLY A 1 734 ? 8.467 9.544 7.675 1.00 78.62 734 GLY A N 1
ATOM 5774 C CA . GLY A 1 734 ? 7.640 10.565 8.330 1.00 78.62 734 GLY A CA 1
ATOM 5775 C C . GLY A 1 734 ? 6.371 10.068 9.011 1.00 78.62 734 GLY A C 1
ATOM 5776 O O . GLY A 1 734 ? 5.694 10.884 9.632 1.00 78.62 734 GLY A O 1
ATOM 5777 N N . PHE A 1 735 ? 6.064 8.772 8.967 1.00 87.88 735 PHE A N 1
ATOM 5778 C CA . PHE A 1 735 ? 4.961 8.225 9.751 1.00 87.88 735 PHE A CA 1
ATOM 5779 C C . PHE A 1 735 ? 5.242 6.807 10.260 1.00 87.88 735 PHE A C 1
ATOM 5781 O O . PHE A 1 735 ? 6.238 6.200 9.898 1.00 87.88 735 PHE A O 1
ATOM 5788 N N . LEU A 1 736 ? 4.381 6.310 11.146 1.00 91.50 736 LEU A N 1
ATOM 5789 C CA . LEU A 1 736 ? 4.230 4.887 11.451 1.00 91.50 736 LEU A CA 1
ATOM 5790 C C . LEU A 1 736 ? 2.817 4.469 11.054 1.00 91.50 736 LEU A C 1
ATOM 5792 O O . LEU A 1 736 ? 1.859 5.197 11.335 1.00 91.50 736 LEU A O 1
ATOM 5796 N N . GLN A 1 737 ? 2.661 3.321 10.400 1.00 92.31 737 GLN A N 1
ATOM 5797 C CA . GLN A 1 737 ? 1.338 2.809 10.059 1.00 92.31 737 GLN A CA 1
ATOM 5798 C C . GLN A 1 737 ? 0.612 2.342 11.327 1.00 92.31 737 GLN A C 1
ATOM 5800 O O . GLN A 1 737 ? 1.116 1.538 12.111 1.00 92.31 737 GLN A O 1
ATOM 5805 N N . ASN A 1 738 ? -0.615 2.819 11.505 1.00 92.81 738 ASN A N 1
ATOM 5806 C CA . ASN A 1 738 ? -1.483 2.487 12.625 1.00 92.81 738 ASN A CA 1
ATOM 5807 C C . ASN A 1 738 ? -2.791 1.903 12.086 1.00 92.81 738 ASN A C 1
ATOM 5809 O O . ASN A 1 738 ? -3.856 2.510 12.139 1.00 92.81 738 ASN A O 1
ATOM 5813 N N . GLU A 1 739 ? -2.707 0.726 11.485 1.00 94.62 739 GLU A N 1
ATOM 5814 C CA . GLU A 1 739 ? -3.884 0.060 10.937 1.00 94.62 739 GLU A CA 1
ATOM 5815 C C . GLU A 1 739 ? -4.785 -0.450 12.069 1.00 94.62 739 GLU A C 1
ATOM 5817 O O . GLU A 1 739 ? -4.312 -1.081 13.018 1.00 94.62 739 GLU A O 1
ATOM 5822 N N . LEU A 1 740 ? -6.083 -0.174 11.967 1.00 95.06 740 LEU A N 1
ATOM 5823 C CA . LEU A 1 740 ? -7.098 -0.502 12.964 1.00 95.06 740 LEU A CA 1
ATOM 5824 C C . LEU A 1 740 ? -8.205 -1.369 12.342 1.00 95.06 740 LEU A C 1
ATOM 5826 O O . LEU A 1 740 ? -8.338 -1.484 11.121 1.00 95.06 740 LEU A O 1
ATOM 5830 N N . VAL A 1 741 ? -9.020 -1.973 13.199 1.00 96.31 741 VAL A N 1
ATOM 5831 C CA . VAL A 1 741 ? -10.216 -2.740 12.858 1.00 96.31 741 VAL A CA 1
ATOM 5832 C C . VAL A 1 741 ? -11.376 -2.200 13.676 1.00 96.31 741 VAL A C 1
ATOM 5834 O O . VAL A 1 741 ? -11.302 -2.102 14.900 1.00 96.31 741 VAL A O 1
ATOM 5837 N N . ILE A 1 742 ? -12.465 -1.886 12.986 1.00 95.69 742 ILE A N 1
ATOM 5838 C CA . ILE A 1 742 ? -13.745 -1.533 13.581 1.00 95.69 742 ILE A CA 1
ATOM 5839 C C . ILE A 1 742 ? -14.586 -2.808 13.666 1.00 95.69 742 ILE A C 1
ATOM 5841 O O . ILE A 1 742 ? -14.940 -3.380 12.634 1.00 95.69 742 ILE A O 1
ATOM 5845 N N . LEU A 1 743 ? -14.929 -3.234 14.879 1.00 97.38 743 LEU A N 1
ATOM 5846 C CA . LEU A 1 743 ? -16.024 -4.160 15.141 1.00 97.38 743 LEU A CA 1
ATOM 5847 C C . LEU A 1 743 ? -17.281 -3.344 15.420 1.00 97.38 743 LEU A C 1
ATOM 5849 O O . LEU A 1 743 ? -17.382 -2.639 16.419 1.00 97.38 743 LEU A O 1
ATOM 5853 N N . GLU A 1 744 ? -18.253 -3.477 14.539 1.00 96.19 744 GLU A N 1
ATOM 5854 C CA . GLU A 1 744 ? -19.552 -2.842 14.664 1.00 96.19 744 GLU A CA 1
ATOM 5855 C C . GLU A 1 744 ? -20.585 -3.897 15.050 1.00 96.19 744 GLU A C 1
ATOM 5857 O O . GLU A 1 744 ? -20.698 -4.913 14.364 1.00 96.19 744 GLU A O 1
ATOM 5862 N N . ALA A 1 745 ? -21.329 -3.661 16.127 1.00 96.50 745 ALA A N 1
ATOM 5863 C CA . ALA A 1 745 ? -22.365 -4.551 16.629 1.00 96.50 745 ALA A CA 1
ATOM 5864 C C . ALA A 1 745 ? -23.712 -3.822 16.732 1.00 96.50 745 ALA A C 1
ATOM 5866 O O . ALA A 1 745 ? -23.786 -2.691 17.224 1.00 96.50 745 ALA A O 1
ATOM 5867 N N . VAL A 1 746 ? -24.776 -4.488 16.281 1.00 94.75 746 VAL A N 1
ATOM 5868 C CA . VAL A 1 746 ? -26.168 -4.023 16.383 1.00 94.75 746 VAL A CA 1
ATOM 5869 C C . VAL A 1 746 ? -27.046 -5.051 17.061 1.00 94.75 746 VAL A C 1
ATOM 5871 O O . VAL A 1 746 ? -26.675 -6.220 17.150 1.00 94.75 746 VAL A O 1
ATOM 5874 N N . LEU A 1 747 ? -28.220 -4.592 17.493 1.00 92.38 747 LEU A N 1
ATOM 5875 C CA . LEU A 1 747 ? -29.259 -5.442 18.050 1.00 92.38 747 LEU A CA 1
ATOM 5876 C C . LEU A 1 747 ? -29.619 -6.604 17.120 1.00 92.38 747 LEU A C 1
ATOM 5878 O O . LEU A 1 747 ? -29.667 -6.457 15.895 1.00 92.38 747 LEU A O 1
ATOM 5882 N N . ASP A 1 748 ? -29.909 -7.746 17.731 1.00 87.88 748 ASP A N 1
ATOM 5883 C CA . ASP A 1 748 ? -30.529 -8.872 17.043 1.00 87.88 748 ASP A CA 1
ATOM 5884 C C . ASP A 1 748 ? -31.985 -8.534 16.678 1.00 87.88 748 ASP A C 1
ATOM 5886 O O . ASP A 1 748 ? -32.666 -7.808 17.406 1.00 87.88 748 ASP A O 1
ATOM 5890 N N . ASP A 1 749 ? -32.463 -9.037 15.536 1.00 77.56 749 ASP A N 1
ATOM 5891 C CA . ASP A 1 749 ? -33.863 -8.848 15.143 1.00 77.56 749 ASP A CA 1
ATOM 5892 C C . ASP A 1 749 ? -34.760 -9.579 16.162 1.00 77.56 749 ASP A C 1
ATOM 5894 O O . ASP A 1 749 ? -34.530 -10.756 16.450 1.00 77.56 749 ASP A O 1
ATOM 5898 N N . HIS A 1 750 ? -35.736 -8.869 16.740 1.00 55.16 750 HIS A N 1
ATOM 5899 C CA . HIS A 1 750 ? -36.685 -9.422 17.716 1.00 55.16 750 HIS A CA 1
ATOM 5900 C C . HIS A 1 750 ? -37.645 -10.453 17.118 1.00 55.16 750 HIS A C 1
ATOM 5902 O O . HIS A 1 750 ? -38.162 -10.209 16.001 1.00 55.16 750 HIS A O 1
#

pLDDT: mean 85.9, std 13.29, range [25.19, 98.88]

Secondary structure (DSSP, 8-state):
--GGGGS-HHHHHHHHHT-SSHHHHHHHHHH-HHHHHHHHHHHHHHHHHHHHH-TTTTTTHHHHHHHHHHHHT-SS--HHHHHHHHT--TTPPPPGGGGGGGSSTT-S-SHHHHHHHHHHHHHHHHHHHHHHHHHHHHHH---EEE-S-HHHHHHHHHHTPPPPPEEE-----PPPPPHHHHHHHHHHHHHHHHHHHHHHHHHHTS---HHHHHHHHHHHTTTS-TTS-TTHHHHHHHHHHHTSSSPPPBSSTT-TT-BPPPPGGGS--SS-------S-----HHHHHHHHTHHHHHHHTT-HHHHHHHHHHHHHSPTT-EEEEET-TTSTTHHHHHHHTT-EEEEEES-HHHHHHHHHHSSSEEEE--TTT---SS-EEEEEEES--TTS-HHHHHHHHHHHHHHEEEEEEEEEEE--GGG-TT--SEEETTTTEEEEEEEETTEEEEEEEE-HHHHHHHHHHTTEEEEEEEEEEE--S-SS----EEEEEEEEEE--S-GGGPSSSPPSS--------HHHHHHHHTTEEE-HHHHHHHHHHHTT-SEEEEESS-HHHHH-TTTTTT-EEEEESS--SS-SS-TT-BSEEEEES-GGG-S-HHHHHHHHHHHB-TTSTT-EEEEEEE-TT-HHHHHIIIIIGGG-SS--S---HHHHHHHHHHHHHHTT--EEEEEEEEEEEE--SS-HHHHHHHHHHHHHHHH-TT-TTHHHHHHHHHHHHHHHHHHSTTEEEEEEEEEEEEPPP-

Organism: Aspergillus lentulus (NCBI:txid293939)

Radius of gyration: 32.37 Å; chains: 1; bounding box: 72×83×83 Å

Foldseek 3Di:
DAPCPPPDLVVLLVVLLPDLFLLSNLVQCVRHPSSVVSCFVCVFNSLVSNCVNHPLNPPCVVVLLLLQLLLQLLPQDDPVLVVVLLQDDPPDDRDPSSVCSVTPVPRPGCVSVSVSSVLRSQLLLLLVLLQVLVVVCVVPDFDWAAPDDPVVVVCCVPVVDPDHDTGTDDDDDDDRDDPVSSNLSSVLSSVLQSLLSVLVCCVPPVVHDPVVNVVVCVPRVCRSPPPHDPVSLQSSQVSQCQQAPHRFQASDPVCRSSGDRDGNVRGPPPVPDPPPPDPADADDPQRVLLVCACVVCQFPQVPVVVVVVLVVVLVVDDAQFEEEEEQCFLVGPRQQSCVVSRYAYEYEHCHPSRQVNNVVPGPYHYDNDDLLPDDDPAQGLEYEYAQPCWQPDLLSSLSSLLVRLQSHDAQHKYKYKAAAQVQPPPPAFDADPLQQKTWHFDQAPNHTHITIHHHPVSVVQSCQFLQWDWDDWDWDWDQTSHPRRRDIGIIIMIMTTHHDNNSQLGGPPDDPDAFAAFDFPLVLVVVQLVQKDADPVLLVVVLVLCVPWQEEEEELDNVCVSNPPVSCPNHHYHYDNAQDLADPAAFQQTLEYEYEQHLSRDRDLLSSLVNRNRNHNQVDQSGKYKYKWFTPSFPLLSLCQSQVQVQFPPGSHRRSGSNSVVVNQVSCVVVFFNDKDKDKGKMKRFADDDDLQVVLLVVLVSSCCGGPNPGPCSVVSSVRSSVSSSVQCVVPPTIGIGMMMMMMTGGDDD